Protein AF-A0A943LZB9-F1 (afdb_monomer)

Radius of gyration: 35.23 Å; Cα contacts (8 Å, |Δi|>4): 1270; chains: 1; bounding box: 104×67×88 Å

Secondary structure (DSSP, 8-state):
-----------------------------------------S-PEEEEEEEE--PEETT--------TTS-------------S--STT-----TT-EEEEEEEETTEEEEEEEEEEEEEETTEEEEEEEEE-GGG---B--TT-EEEEEES--SS-TT---TT-B---SSTT-THHHHTHHHHHH----SB--SIIIIIIHH--EEEEEEE---BTTEEEEEEEEEE-SEEEEEE--EEEEEE--TTS--PPEEEEPP--EE-SS-BPEESSSSEEEEEE-TTSS-PPPEEEEETTTEEEEE---SPPTTEEEEEEGGG-EEEEEE---TTPEEETTS-EE-TT--HHHHHHS-EEEEEEE--GGGS-HHHHHHTTS----EEEESS-SEEEEE-S-TT-PPTT-----SHHHHHH---HHHHHHHHHHSHHHHH-GGG-HHHHHHHHHHHHSPPPTTS---BPPPHHHHHHHHHHTS--GGGGGGTT--SS-EEEE-TT--HHHHHHGGGTTSTT--PPPSS-EEEEEEEESSSSEEEEEEE-TTSEEEEEEEETTSEEEE--EEE-

Mean predicted aligned error: 10.77 Å

pLDDT: mean 85.84, std 20.84, range [25.03, 98.94]

Sequence (569 aa):
MKRSTHSIAALAARTAVMALTAFGALSLAGCSQEEQAVPVGQGQRLSISICDDGYAPADDVRPALSGGCGSLAADPAGSLATRATENGYATGFTPGDACGLSIVRDGEVVAANVRLTASAGAGGTNELVWTPDPAAGELWYASGDCYFLYYPWQAAPQGAPTVGDSFAPSVPGDAGAEFFAALIAAWTPAANQSDYPAGYTASDLMTAEASVGSASGGVVPLTFSMTHRMALAVVEFPRTVYKFDNGDTMIPDYAVAASGIAFSGAAQPLATDGSTYRYLVNPALAAAPILAGGYGGNREFTIAPTGLEAGSYKVYKVDGGRVEKNHTLQVGDYFLADGNLLSKDAAAEMVAQAEVAGIVFQTAPSRIGEGEKNALGGEAHGLVLAAKNAATNVQWGPYGTDIPDLPNITTVAACYGDIDGYSNTHTVWAFDGYTANPADYPAFRAVADFNTTHAAPGNTTGWFMPSAGQLWDVLEHLGGVKALADQRTNGDQEWYGTDPGNDICASLNRWLAHVTDAAKFGDSYNWFWSSSEYSGGDARGWVVGSDGSVHCYWNGKDVNGDVRPVLAF

Nearest PDB structures (foldseek):
  4eps-assembly1_A-2  TM=6.065E-01  e=1.554E-34  Bacteroides ovatus ATCC 8483
  4gpv-assembly2_B  TM=3.423E-01  e=1.740E-04  Bacteroides eggerthii DSM 20697
  4gpv-assembly1_A  TM=3.310E-01  e=1.553E-04  Bacteroides eggerthii DSM 20697

Structure (mmCIF, N/CA/C/O backbone):
data_AF-A0A943LZB9-F1
#
_entry.id   AF-A0A943LZB9-F1
#
loop_
_atom_site.group_PDB
_atom_site.id
_atom_site.type_symbol
_atom_site.label_atom_id
_atom_site.label_alt_id
_atom_site.label_comp_id
_atom_site.label_asym_id
_atom_site.label_entity_id
_atom_site.label_seq_id
_atom_site.pdbx_PDB_ins_code
_atom_site.Cartn_x
_atom_site.Cartn_y
_atom_site.Cartn_z
_atom_site.occupancy
_atom_site.B_iso_or_equiv
_atom_site.auth_seq_id
_atom_site.auth_comp_id
_atom_site.auth_asym_id
_atom_site.auth_atom_id
_atom_site.pdbx_PDB_model_num
ATOM 1 N N . MET A 1 1 ? -68.756 7.246 -30.001 1.00 32.09 1 MET A N 1
ATOM 2 C CA . MET A 1 1 ? -68.846 5.865 -29.460 1.00 32.09 1 MET A CA 1
ATOM 3 C C . MET A 1 1 ? -67.440 5.283 -29.509 1.00 32.09 1 MET A C 1
ATOM 5 O O . MET A 1 1 ? -66.863 5.395 -30.573 1.00 32.09 1 MET A O 1
ATOM 9 N N . LYS A 1 2 ? -66.766 4.733 -28.496 1.00 33.19 2 LYS A N 1
ATOM 10 C CA . LYS A 1 2 ? -66.919 4.500 -27.043 1.00 33.19 2 LYS A CA 1
ATOM 11 C C . LYS A 1 2 ? -65.521 4.842 -26.456 1.00 33.19 2 LYS A C 1
ATOM 13 O O . LYS A 1 2 ? -64.536 4.407 -27.030 1.00 33.19 2 LYS A O 1
ATOM 18 N N . ARG A 1 3 ? -65.376 5.860 -25.596 1.00 30.20 3 ARG A N 1
ATOM 19 C CA . ARG A 1 3 ? -65.131 5.802 -24.129 1.00 30.20 3 ARG A CA 1
ATOM 20 C C . ARG A 1 3 ? -64.122 4.751 -23.628 1.00 30.20 3 ARG A C 1
ATOM 22 O O . ARG A 1 3 ? -64.489 3.586 -23.585 1.00 30.20 3 ARG A O 1
ATOM 29 N N . SER A 1 4 ? -62.977 5.231 -23.116 1.00 30.84 4 SER A N 1
ATOM 30 C CA . SER A 1 4 ? -62.501 5.094 -21.712 1.00 30.84 4 SER A CA 1
ATOM 31 C C . SER A 1 4 ? -61.060 5.668 -21.591 1.00 30.84 4 SER A C 1
ATOM 33 O O . SER A 1 4 ? -60.166 5.114 -22.216 1.00 30.84 4 SER A O 1
ATOM 35 N N . THR A 1 5 ? -60.819 6.897 -21.083 1.00 31.67 5 THR A N 1
ATOM 36 C CA . THR A 1 5 ? -60.587 7.325 -19.662 1.00 31.67 5 THR A CA 1
ATOM 37 C C . THR A 1 5 ? -59.230 6.874 -19.082 1.00 31.67 5 THR A C 1
ATOM 39 O O . THR A 1 5 ? -59.001 5.675 -19.099 1.00 31.67 5 THR A O 1
ATOM 42 N N . HIS A 1 6 ? -58.298 7.664 -18.510 1.00 31.98 6 HIS A N 1
ATOM 43 C CA . HIS A 1 6 ? -58.101 9.082 -18.092 1.00 31.98 6 HIS A CA 1
ATOM 44 C C . HIS A 1 6 ? -56.572 9.359 -18.199 1.00 31.98 6 HIS A C 1
ATOM 46 O O . HIS A 1 6 ? -55.801 8.483 -17.831 1.00 31.98 6 HIS A O 1
ATOM 52 N N . SER A 1 7 ? -56.042 10.373 -18.893 1.00 31.20 7 SER A N 1
ATOM 53 C CA . SER A 1 7 ? -55.907 11.833 -18.667 1.00 31.20 7 SER A CA 1
ATOM 54 C C . SER A 1 7 ? -54.971 12.307 -17.542 1.00 31.20 7 SER A C 1
ATOM 56 O O . SER A 1 7 ? -55.187 12.064 -16.361 1.00 31.20 7 SER A O 1
ATOM 58 N N . ILE A 1 8 ? -53.983 13.070 -18.012 1.00 29.28 8 ILE A N 1
ATOM 59 C CA . ILE A 1 8 ? -52.912 13.838 -17.374 1.00 29.28 8 ILE A CA 1
ATOM 60 C C . ILE A 1 8 ? -53.424 15.230 -16.931 1.00 29.28 8 ILE A C 1
ATOM 62 O O . ILE A 1 8 ? -54.315 15.776 -17.577 1.00 29.28 8 ILE A O 1
ATOM 66 N N . ALA A 1 9 ? -52.782 15.777 -15.887 1.00 31.75 9 ALA A N 1
ATOM 67 C CA . ALA A 1 9 ? -52.595 17.187 -15.479 1.00 31.75 9 ALA A CA 1
ATOM 68 C C . ALA A 1 9 ? -53.784 18.124 -15.163 1.00 31.75 9 ALA A C 1
ATOM 70 O O . ALA A 1 9 ? -54.691 18.316 -15.964 1.00 31.75 9 ALA A O 1
ATOM 71 N N . ALA A 1 10 ? -53.648 18.823 -14.025 1.00 29.09 10 ALA A N 1
ATOM 72 C CA . ALA A 1 10 ? -54.086 20.196 -13.693 1.00 29.09 10 ALA A CA 1
ATOM 73 C C . ALA A 1 10 ? -53.872 20.398 -12.172 1.00 29.09 10 ALA A C 1
ATOM 75 O O . ALA A 1 10 ? -53.877 19.418 -11.439 1.00 29.09 10 ALA A O 1
ATOM 76 N N . LEU A 1 11 ? -53.772 21.573 -11.553 1.00 26.34 11 LEU A N 1
ATOM 77 C CA . LEU A 1 11 ? -53.438 22.963 -11.874 1.00 26.34 11 LEU A CA 1
ATOM 78 C C . LEU A 1 11 ? -53.505 23.683 -10.502 1.00 26.34 11 LEU A C 1
ATOM 80 O O . LEU A 1 11 ? -54.217 23.250 -9.598 1.00 26.34 11 LEU A O 1
ATOM 84 N N . ALA A 1 12 ? -52.752 24.764 -10.345 1.00 28.53 12 ALA A N 1
ATOM 85 C CA . ALA A 1 12 ? -52.607 25.573 -9.138 1.00 28.53 12 ALA A CA 1
ATOM 86 C C . ALA A 1 12 ? -53.901 26.194 -8.546 1.00 28.53 12 ALA A C 1
ATOM 88 O O . ALA A 1 12 ? -54.818 26.548 -9.283 1.00 28.53 12 ALA A O 1
ATOM 89 N N . ALA A 1 13 ? -53.852 26.500 -7.235 1.00 28.58 13 ALA A N 1
ATOM 90 C CA . ALA A 1 13 ? -53.882 27.867 -6.664 1.00 28.58 13 ALA A CA 1
ATOM 91 C C . ALA A 1 13 ? -54.863 28.135 -5.484 1.00 28.58 13 ALA A C 1
ATOM 93 O O . ALA A 1 13 ? -56.002 27.684 -5.485 1.00 28.58 13 ALA A O 1
ATOM 94 N N . ARG A 1 14 ? -54.403 29.049 -4.599 1.00 29.77 14 ARG A N 1
ATOM 95 C CA . ARG A 1 14 ? -55.122 30.075 -3.787 1.00 29.77 14 ARG A CA 1
ATOM 96 C C . ARG A 1 14 ? -55.462 29.834 -2.301 1.00 29.77 14 ARG A C 1
ATOM 98 O O . ARG A 1 14 ? -56.457 29.224 -1.943 1.00 29.77 14 ARG A O 1
ATOM 105 N N . THR A 1 15 ? -54.652 30.490 -1.465 1.00 29.30 15 THR A N 1
ATOM 106 C CA . THR A 1 15 ? -54.945 31.580 -0.499 1.00 29.30 15 THR A CA 1
ATOM 107 C C . THR A 1 15 ? -56.406 32.023 -0.247 1.00 29.30 15 THR A C 1
ATOM 109 O O . THR A 1 15 ? -57.078 32.471 -1.174 1.00 29.30 15 THR A O 1
ATOM 112 N N . ALA A 1 16 ? -56.803 32.080 1.038 1.00 28.98 16 ALA A N 1
ATOM 113 C CA . ALA A 1 16 ? -57.785 33.002 1.656 1.00 28.98 16 ALA A CA 1
ATOM 114 C C . ALA A 1 16 ? -57.550 33.003 3.193 1.00 28.98 16 ALA A C 1
ATOM 116 O O . ALA A 1 16 ? -57.542 31.939 3.796 1.00 28.98 16 ALA A O 1
ATOM 117 N N . VAL A 1 17 ? -57.040 34.073 3.822 1.00 28.56 17 VAL A N 1
ATOM 118 C CA . VAL A 1 17 ? -57.736 35.224 4.453 1.00 28.56 17 VAL A CA 1
ATOM 119 C C . VAL A 1 17 ? -58.831 34.839 5.461 1.00 28.56 17 VAL A C 1
ATOM 121 O O . VAL A 1 17 ? -59.928 34.465 5.061 1.00 28.56 17 VAL A O 1
ATOM 124 N N . MET A 1 18 ? -58.587 35.090 6.754 1.00 25.84 18 MET A N 1
ATOM 125 C CA . MET A 1 18 ? -59.641 35.514 7.684 1.00 25.84 18 MET A CA 1
ATOM 126 C C . MET A 1 18 ? -59.085 36.401 8.804 1.00 25.84 18 MET A C 1
ATOM 128 O O . MET A 1 18 ? -57.936 36.270 9.215 1.00 25.84 18 MET A O 1
ATOM 132 N N . ALA A 1 19 ? -59.912 37.364 9.199 1.00 28.34 19 ALA A N 1
ATOM 133 C CA . ALA A 1 19 ? -59.561 38.597 9.876 1.00 28.34 19 ALA A CA 1
ATOM 134 C C . ALA A 1 19 ? -59.707 38.556 11.407 1.00 28.34 19 ALA A C 1
ATOM 136 O O . ALA A 1 19 ? -60.347 37.692 11.997 1.00 28.34 19 ALA A O 1
ATOM 137 N N . LEU A 1 20 ? -59.095 39.587 11.979 1.00 25.97 20 LEU A N 1
ATOM 138 C CA . LEU A 1 20 ? -58.953 40.034 13.357 1.00 25.97 20 LEU A CA 1
ATOM 139 C C . LEU A 1 20 ? -60.282 40.338 14.086 1.00 25.97 20 LEU A C 1
ATOM 141 O O . LEU A 1 20 ? -61.107 41.079 13.557 1.00 25.97 20 LEU A O 1
ATOM 145 N N . THR A 1 21 ? -60.390 39.943 15.360 1.00 27.47 21 THR A N 1
ATOM 146 C CA . THR A 1 21 ? -61.092 40.711 16.412 1.00 27.47 21 THR A CA 1
ATOM 147 C C . THR A 1 21 ? -60.369 40.536 17.747 1.00 27.47 21 THR A C 1
ATOM 149 O O . THR A 1 21 ? -60.047 39.420 18.143 1.00 27.47 21 THR A O 1
ATOM 152 N N . ALA A 1 22 ? -60.093 41.658 18.410 1.00 28.53 22 ALA A N 1
ATOM 153 C CA . ALA A 1 22 ? -59.311 41.779 19.635 1.00 28.53 22 ALA A CA 1
ATOM 154 C C . ALA A 1 22 ? -60.168 41.815 20.918 1.00 28.53 22 ALA A C 1
ATOM 156 O O . ALA A 1 22 ? -61.352 42.138 20.864 1.00 28.53 22 ALA A O 1
ATOM 157 N N . PHE A 1 23 ? -59.454 41.625 22.038 1.00 26.98 23 PHE A N 1
ATOM 158 C CA . PHE A 1 23 ? -59.697 41.992 23.447 1.00 26.98 23 PHE A CA 1
ATOM 159 C C . PHE A 1 23 ? -60.053 40.880 24.444 1.00 26.98 23 PHE A C 1
ATOM 161 O O . PHE A 1 23 ? -61.097 40.244 24.365 1.00 26.98 23 PHE A O 1
ATOM 168 N N . GLY A 1 24 ? -59.193 40.768 25.466 1.00 25.03 24 GLY A N 1
ATOM 169 C CA . GLY A 1 24 ? -59.454 40.070 26.724 1.00 25.03 24 GLY A CA 1
ATOM 170 C C . GLY A 1 24 ? -58.180 39.541 27.381 1.00 25.03 24 GLY A C 1
ATOM 171 O O . GLY A 1 24 ? -57.895 38.355 27.291 1.00 25.03 24 GLY A O 1
ATOM 172 N N . ALA A 1 25 ? -57.406 40.413 28.032 1.00 32.03 25 ALA A N 1
ATOM 173 C CA . ALA A 1 25 ? -56.329 39.994 28.925 1.00 32.03 25 ALA A CA 1
ATOM 174 C C . ALA A 1 25 ? -56.918 39.272 30.148 1.00 32.03 25 ALA A C 1
ATOM 176 O O . ALA A 1 25 ? -57.716 39.866 30.870 1.00 32.03 25 ALA A O 1
ATOM 177 N N . LEU A 1 26 ? -56.489 38.035 30.402 1.00 26.48 26 LEU A N 1
ATOM 178 C CA . LEU A 1 26 ? -56.583 37.393 31.711 1.00 26.48 26 LEU A CA 1
ATOM 179 C C . LEU A 1 26 ? -55.272 36.636 31.960 1.00 26.48 26 LEU A C 1
ATOM 181 O O . LEU A 1 26 ? -54.945 35.675 31.269 1.00 26.48 26 LEU A O 1
ATOM 185 N N . SER A 1 27 ? -54.510 37.119 32.935 1.00 32.53 27 SER A N 1
ATOM 186 C CA . SER A 1 27 ? -53.360 36.439 33.518 1.00 32.53 27 SER A CA 1
ATOM 187 C C . SER A 1 27 ? -53.802 35.126 34.163 1.00 32.53 27 SER A C 1
ATOM 189 O O . SER A 1 27 ? -54.644 35.150 35.064 1.00 32.53 27 SER A O 1
ATOM 191 N N . LEU A 1 28 ? -53.197 34.008 33.769 1.00 28.58 28 LEU A N 1
ATOM 192 C CA . LEU A 1 28 ? -53.228 32.769 34.538 1.00 28.58 28 LEU A CA 1
ATOM 193 C C . LEU A 1 28 ? -51.793 32.313 34.786 1.00 28.58 28 LEU A C 1
ATOM 195 O O . LEU A 1 28 ? -50.962 32.267 33.882 1.00 28.58 28 LEU A O 1
ATOM 199 N N . ALA A 1 29 ? -51.538 32.110 36.072 1.00 27.75 29 ALA A N 1
ATOM 200 C CA . ALA A 1 29 ? -50.265 31.828 36.692 1.00 27.75 29 ALA A CA 1
ATOM 201 C C . ALA A 1 29 ? -49.748 30.428 36.332 1.00 27.75 29 ALA A C 1
ATOM 203 O O . ALA A 1 29 ? -50.484 29.580 35.830 1.00 27.75 29 ALA A O 1
ATOM 204 N N . GLY A 1 30 ? -48.453 30.241 36.573 1.00 26.66 30 GLY A N 1
ATOM 205 C CA . GLY A 1 30 ? -47.655 29.137 36.072 1.00 26.66 30 GLY A CA 1
ATOM 206 C C . GLY A 1 30 ? -47.942 27.766 36.677 1.00 26.66 30 GLY A C 1
ATOM 207 O O . GLY A 1 30 ? -48.402 27.633 37.807 1.00 26.66 30 GLY A O 1
ATOM 208 N N . CYS A 1 31 ? -47.533 26.758 35.913 1.00 26.03 31 CYS A N 1
ATOM 209 C CA . CYS A 1 31 ? -47.012 25.503 36.432 1.00 26.03 31 CYS A CA 1
ATOM 210 C C . CYS A 1 31 ? -45.602 25.356 35.852 1.00 26.03 31 CYS A C 1
ATOM 212 O O . CYS A 1 31 ? -45.415 25.303 34.638 1.00 26.03 31 CYS A O 1
ATOM 214 N N . SER A 1 32 ? -44.625 25.420 36.747 1.00 31.50 32 SER A N 1
ATOM 215 C CA . SER A 1 32 ? -43.193 25.296 36.512 1.00 31.50 32 SER A CA 1
ATOM 216 C C . SER A 1 32 ? -42.832 23.920 35.953 1.00 31.50 32 SER A C 1
ATOM 218 O O . SER A 1 32 ? -43.348 22.908 36.424 1.00 31.50 32 SER A O 1
ATOM 220 N N . GLN A 1 33 ? -41.908 23.896 34.989 1.00 33.12 33 GLN A N 1
ATOM 221 C CA . GLN A 1 33 ? -41.018 22.754 34.790 1.00 33.12 33 GLN A CA 1
ATOM 222 C C . GLN A 1 33 ? -40.283 22.514 36.112 1.00 33.12 33 GLN A C 1
ATOM 224 O O . GLN A 1 33 ? -39.724 23.459 36.671 1.00 33.12 33 GLN A O 1
ATOM 229 N N . GLU A 1 34 ? -40.325 21.291 36.633 1.00 29.88 34 GLU A N 1
ATOM 230 C CA . GLU A 1 34 ? -39.434 20.898 37.720 1.00 29.88 34 GLU A CA 1
ATOM 231 C C . GLU A 1 34 ? -37.998 20.929 37.195 1.00 29.88 34 GLU A C 1
ATOM 233 O O . GLU A 1 34 ? -37.601 20.165 36.316 1.00 29.88 34 GLU A O 1
ATOM 238 N N . GLU A 1 35 ? -37.257 21.903 37.704 1.00 34.62 35 GLU A N 1
ATOM 239 C CA . GLU A 1 35 ? -35.824 22.071 37.551 1.00 34.62 35 GLU A CA 1
ATOM 240 C C . GLU A 1 35 ? -35.130 20.913 38.280 1.00 34.62 35 GLU A C 1
ATOM 242 O O . GLU A 1 35 ? -35.346 20.686 39.472 1.00 34.62 35 GLU A O 1
ATOM 247 N N . GLN A 1 36 ? -34.341 20.140 37.536 1.00 39.44 36 GLN A N 1
ATOM 248 C CA . GLN A 1 36 ? -33.641 18.947 38.002 1.00 39.44 36 GLN A CA 1
ATOM 249 C C . GLN A 1 36 ? -32.464 19.371 38.899 1.00 39.44 36 GLN A C 1
ATOM 251 O O . GLN A 1 36 ? -31.322 19.463 38.461 1.00 39.44 36 GLN A O 1
ATOM 256 N N . ALA A 1 37 ? -32.758 19.717 40.153 1.00 32.97 37 ALA A N 1
ATOM 257 C CA . ALA A 1 37 ? -31.764 20.209 41.098 1.00 32.97 37 ALA A CA 1
ATOM 258 C C . ALA A 1 37 ? -30.995 19.048 41.750 1.00 32.97 37 ALA A C 1
ATOM 260 O O . ALA A 1 37 ? -31.539 18.302 42.567 1.00 32.97 37 ALA A O 1
ATOM 261 N N . VAL A 1 38 ? -29.701 18.933 41.438 1.00 43.00 38 VAL A N 1
ATOM 262 C CA . VAL A 1 38 ? -28.740 18.201 42.277 1.00 43.00 38 VAL A CA 1
ATOM 263 C C . VAL A 1 38 ? -28.732 18.859 43.670 1.00 43.00 38 VAL A C 1
ATOM 265 O O . VAL A 1 38 ? -28.776 20.091 43.752 1.00 43.00 38 VAL A O 1
ATOM 268 N N . PRO A 1 39 ? -28.699 18.103 44.787 1.00 41.56 39 PRO A N 1
ATOM 269 C CA . PRO A 1 39 ? -28.776 18.695 46.119 1.00 41.56 39 PRO A CA 1
ATOM 270 C C . PRO A 1 39 ? -27.638 19.697 46.359 1.00 41.56 39 PRO A C 1
ATOM 272 O O . PRO A 1 39 ? -26.464 19.329 46.383 1.00 41.56 39 PRO A O 1
ATOM 275 N N . VAL A 1 40 ? -27.986 20.968 46.571 1.00 40.56 40 VAL A N 1
ATOM 276 C CA . VAL A 1 40 ? -27.042 22.021 46.965 1.00 40.56 40 VAL A CA 1
ATOM 277 C C . VAL A 1 40 ? -26.810 21.918 48.473 1.00 40.56 40 VAL A C 1
ATOM 279 O O . VAL A 1 40 ? -27.688 22.248 49.270 1.00 40.56 40 VAL A O 1
ATOM 282 N N . GLY A 1 41 ? -25.626 21.460 48.877 1.00 42.62 41 GLY A N 1
ATOM 283 C CA . GLY A 1 41 ? -25.198 21.397 50.276 1.00 42.62 41 GLY A CA 1
ATOM 284 C C . GLY A 1 41 ? -23.774 21.923 50.452 1.00 42.62 41 GLY A C 1
ATOM 285 O O . GLY A 1 41 ? -22.973 21.874 49.525 1.00 42.62 41 GLY A O 1
ATOM 286 N N . GLN A 1 42 ? -23.437 22.419 51.648 1.00 47.22 42 GLN A N 1
ATOM 287 C CA . GLN A 1 42 ? -22.057 22.759 52.027 1.00 47.22 42 GLN A CA 1
ATOM 288 C C . GLN A 1 42 ? -21.218 21.483 52.235 1.00 47.22 42 GLN A C 1
ATOM 290 O O . GLN A 1 42 ? -20.909 21.110 53.366 1.00 47.22 42 GLN A O 1
ATOM 295 N N . GLY A 1 43 ? -20.925 20.777 51.141 1.00 61.44 43 GLY A N 1
ATOM 296 C CA . GLY A 1 43 ? -20.208 19.499 51.114 1.00 61.44 43 GLY A CA 1
ATOM 297 C C . GLY A 1 43 ? -18.803 19.600 50.516 1.00 61.44 43 GLY A C 1
ATOM 298 O O . GLY A 1 43 ? -18.337 20.677 50.151 1.00 61.44 43 GLY A O 1
ATOM 299 N N . GLN A 1 44 ? -18.108 18.466 50.415 1.00 76.62 44 GLN A N 1
ATOM 300 C CA . GLN A 1 44 ? -16.872 18.364 49.630 1.00 76.62 44 GLN A CA 1
ATOM 301 C C . GLN A 1 44 ? -17.232 18.261 48.138 1.00 76.62 44 GLN A C 1
ATOM 303 O O . GLN A 1 44 ? -18.203 17.592 47.784 1.00 76.62 44 GLN A O 1
ATOM 308 N N . ARG A 1 45 ? -16.479 18.933 47.263 1.00 84.12 45 ARG A N 1
ATOM 309 C CA . ARG A 1 45 ? -16.674 18.881 45.800 1.00 84.12 45 ARG A CA 1
ATOM 310 C C . ARG A 1 45 ? -16.196 17.546 45.241 1.00 84.12 45 ARG A C 1
ATOM 312 O O . ARG A 1 45 ? -15.287 16.952 45.810 1.00 84.12 45 ARG A O 1
ATOM 319 N N . LE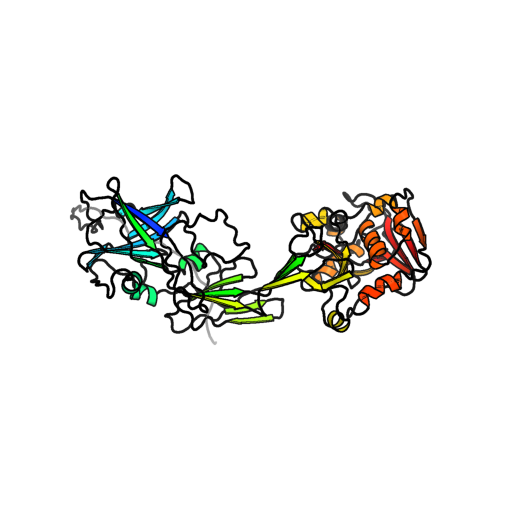U A 1 46 ? -16.748 17.098 44.119 1.00 87.50 46 LEU A N 1
ATOM 320 C CA . LEU A 1 46 ? -16.259 15.906 43.421 1.00 87.50 46 LEU A CA 1
ATOM 321 C C . LEU A 1 46 ? -15.250 16.279 42.326 1.00 87.50 46 LEU A C 1
ATOM 323 O O . LEU A 1 46 ? -15.443 17.262 41.613 1.00 87.50 46 LEU A O 1
ATOM 327 N N . SER A 1 47 ? -14.192 15.482 42.169 1.00 89.00 47 SER A N 1
ATOM 328 C CA . SER A 1 47 ? -13.346 15.481 40.965 1.00 89.00 47 SER A CA 1
ATOM 329 C C . SER A 1 47 ? -13.438 14.126 40.281 1.00 89.00 47 SER A C 1
ATOM 331 O O . SER A 1 47 ? -13.361 13.107 40.960 1.00 89.00 47 SER A O 1
ATOM 333 N N . ILE A 1 48 ? -13.584 14.104 38.959 1.00 91.31 48 ILE A N 1
ATOM 334 C CA . ILE A 1 48 ? -13.879 12.882 38.204 1.00 91.31 48 ILE A CA 1
ATOM 335 C C . ILE A 1 48 ? -12.691 12.509 37.322 1.00 91.31 48 ILE A C 1
ATOM 337 O O . ILE A 1 48 ? -12.254 13.311 36.497 1.00 91.31 48 ILE A O 1
ATOM 341 N N . SER A 1 49 ? -12.232 11.271 37.474 1.00 90.12 49 SER A N 1
ATOM 342 C CA . SER A 1 49 ? -11.239 10.620 36.624 1.00 90.12 49 SER A CA 1
ATOM 343 C C . SER A 1 49 ? -11.868 9.399 35.963 1.00 90.12 49 SER A C 1
ATOM 345 O O . SER A 1 49 ? -12.553 8.618 36.623 1.00 90.12 49 SER A O 1
ATOM 347 N N . ILE A 1 50 ? -11.637 9.228 34.665 1.00 90.25 50 ILE A N 1
ATOM 348 C CA . ILE A 1 50 ? -12.165 8.111 33.875 1.00 90.25 50 ILE A CA 1
ATOM 349 C C . ILE A 1 50 ? -10.990 7.465 33.151 1.00 90.25 50 ILE A C 1
ATOM 351 O O . ILE A 1 50 ? -10.197 8.168 32.524 1.00 90.25 50 ILE A O 1
ATOM 355 N N . CYS A 1 51 ? -10.872 6.145 33.256 1.00 85.94 51 CYS A N 1
ATOM 356 C CA . CYS A 1 51 ? -9.856 5.357 32.570 1.00 85.94 51 CYS A CA 1
ATOM 357 C C . CYS A 1 51 ? -10.469 4.099 31.955 1.00 85.94 51 CYS A C 1
ATOM 359 O O . CYS A 1 51 ? -11.519 3.636 32.397 1.00 85.94 51 CYS A O 1
ATOM 361 N N . ASP A 1 52 ? -9.787 3.547 30.962 1.00 85.19 52 ASP A N 1
ATOM 362 C CA . ASP A 1 52 ? -10.165 2.323 30.267 1.00 85.19 52 ASP A CA 1
ATOM 363 C C . ASP A 1 52 ? -8.932 1.418 30.133 1.00 85.19 52 ASP A C 1
ATOM 365 O O . ASP A 1 52 ? -7.854 1.886 29.759 1.00 85.19 52 ASP A O 1
ATOM 369 N N . ASP A 1 53 ? -9.109 0.141 30.468 1.00 76.94 53 ASP A N 1
ATOM 370 C CA . ASP A 1 53 ? -8.078 -0.901 30.408 1.00 76.94 53 ASP A CA 1
ATOM 371 C C . ASP A 1 53 ? -8.171 -1.730 29.102 1.00 76.94 53 ASP A C 1
ATOM 373 O O . ASP A 1 53 ? -7.309 -2.570 28.830 1.00 76.94 53 ASP A O 1
ATOM 377 N N . GLY A 1 54 ? -9.195 -1.474 28.276 1.00 84.75 54 GLY A N 1
ATOM 378 C CA . GLY A 1 54 ? -9.438 -2.092 26.977 1.00 84.75 54 GLY A CA 1
ATOM 379 C C . GLY A 1 54 ? -10.177 -3.433 27.018 1.00 84.75 54 GLY A C 1
ATOM 380 O O . GLY A 1 54 ? -10.691 -3.897 28.035 1.00 84.75 54 GLY A O 1
ATOM 381 N N . TYR A 1 55 ? -10.238 -4.067 25.853 1.00 85.25 55 TYR A N 1
ATOM 382 C CA . TYR A 1 55 ? -10.742 -5.409 25.602 1.00 85.25 55 TYR A CA 1
ATOM 383 C C . TYR A 1 55 ? -9.727 -6.513 25.956 1.00 85.25 55 TYR A C 1
ATOM 385 O O . TYR A 1 55 ? -8.547 -6.475 25.592 1.00 85.25 55 TYR A O 1
ATOM 393 N N . ALA A 1 56 ? -10.219 -7.593 26.564 1.00 85.31 56 ALA A N 1
ATOM 394 C CA . ALA A 1 56 ? -9.442 -8.807 26.819 1.00 85.31 56 ALA A CA 1
ATOM 395 C C . ALA A 1 56 ? -9.438 -9.759 25.599 1.00 85.31 56 ALA A C 1
ATOM 397 O O . ALA A 1 56 ? -10.433 -9.839 24.878 1.00 85.31 56 ALA A O 1
ATOM 398 N N . PRO A 1 57 ? -8.366 -10.530 25.338 1.00 82.69 57 PRO A N 1
ATOM 399 C CA . PRO A 1 57 ? -8.384 -11.536 24.274 1.00 82.69 57 PRO A CA 1
ATOM 400 C C . PRO A 1 57 ? -9.384 -12.658 24.592 1.00 82.69 57 PRO A C 1
ATOM 402 O O . PRO A 1 57 ? -9.321 -13.245 25.666 1.00 82.69 57 PRO A O 1
ATOM 405 N N . ALA A 1 58 ? -10.254 -13.021 23.647 1.00 79.50 58 ALA A N 1
ATOM 406 C CA . ALA A 1 58 ? -11.239 -14.094 23.838 1.00 79.50 58 ALA A CA 1
ATOM 407 C C . ALA A 1 58 ? -10.608 -15.495 24.004 1.00 79.50 58 ALA A C 1
ATOM 409 O O . ALA A 1 58 ? -11.219 -16.378 24.599 1.00 79.50 58 ALA A O 1
ATOM 410 N N . ASP A 1 59 ? -9.393 -15.703 23.480 1.00 71.50 59 ASP A N 1
ATOM 411 C CA . ASP A 1 59 ? -8.694 -16.998 23.497 1.00 71.50 59 ASP A CA 1
ATOM 412 C 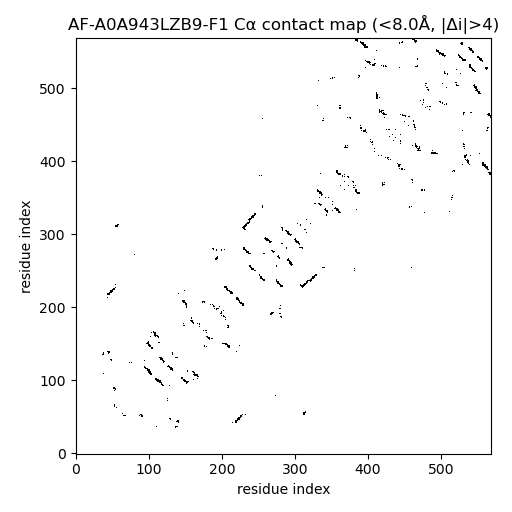C . ASP A 1 59 ? -7.673 -17.134 24.659 1.00 71.50 59 ASP A C 1
ATOM 414 O O . ASP A 1 59 ? -7.043 -18.185 24.790 1.00 71.50 59 ASP A O 1
ATOM 418 N N . ASP A 1 60 ? -7.492 -16.109 25.509 1.00 51.12 60 ASP A N 1
ATOM 419 C CA . ASP A 1 60 ? -6.577 -16.151 26.665 1.00 51.12 60 ASP A CA 1
ATOM 420 C C . ASP A 1 60 ? -7.359 -16.017 27.982 1.00 51.12 60 ASP A C 1
ATOM 422 O O . ASP A 1 60 ? -8.015 -15.012 28.240 1.00 51.12 60 ASP A O 1
ATOM 426 N N . VAL A 1 61 ? -7.265 -17.029 28.853 1.00 37.03 61 VAL A N 1
ATOM 427 C CA . VAL A 1 61 ? -7.861 -17.015 30.202 1.00 37.03 61 VAL A CA 1
ATOM 428 C C . VAL A 1 61 ? -6.938 -16.229 31.135 1.00 37.03 61 VAL A C 1
ATOM 430 O O . VAL A 1 61 ? -6.380 -16.761 32.097 1.00 37.03 61 VAL A O 1
ATOM 433 N N . ARG A 1 62 ? -6.712 -14.952 30.832 1.00 37.12 62 ARG A N 1
ATOM 434 C CA . ARG A 1 62 ? -6.097 -14.024 31.783 1.00 37.12 62 ARG A CA 1
ATOM 435 C C . ARG A 1 62 ? -7.198 -13.154 32.374 1.00 37.12 62 ARG A C 1
ATOM 437 O O . ARG A 1 62 ? -8.005 -12.625 31.614 1.00 37.12 62 ARG A O 1
ATOM 444 N N . PRO A 1 63 ? -7.253 -12.995 33.709 1.00 35.44 63 PRO A N 1
ATOM 445 C CA . PRO A 1 63 ? -8.138 -12.013 34.317 1.00 35.44 63 PRO A CA 1
ATOM 446 C C . PRO A 1 63 ? -7.891 -10.648 33.672 1.00 35.44 63 PRO A C 1
ATOM 448 O O . PRO A 1 63 ? -6.732 -10.308 33.414 1.00 35.44 63 PRO A O 1
ATOM 451 N N . ALA A 1 64 ? -8.961 -9.884 33.440 1.00 39.50 64 ALA A N 1
ATOM 452 C CA . ALA A 1 64 ? -8.865 -8.479 33.068 1.00 39.50 64 ALA A CA 1
ATOM 453 C C . ALA A 1 64 ? -7.815 -7.795 33.957 1.00 39.50 64 ALA A C 1
ATOM 455 O O . ALA A 1 64 ? -7.825 -7.953 35.185 1.00 39.50 64 ALA A O 1
ATOM 456 N N . LEU A 1 65 ? -6.863 -7.097 33.338 1.00 37.78 65 LEU A N 1
ATOM 457 C CA . LEU A 1 65 ? -5.887 -6.297 34.063 1.00 37.78 65 LEU A CA 1
ATOM 458 C C . LEU A 1 65 ? -6.651 -5.140 34.713 1.00 37.78 65 LEU A C 1
ATOM 460 O O . LEU A 1 65 ? -6.826 -4.107 34.093 1.00 37.78 65 LEU A O 1
ATOM 464 N N . SER A 1 66 ? -7.113 -5.313 35.954 1.00 38.91 66 SER A N 1
ATOM 465 C CA . SER A 1 66 ? -7.724 -4.249 36.769 1.00 38.91 66 SER A CA 1
ATOM 466 C C . SER A 1 66 ? -6.654 -3.299 37.320 1.00 38.91 66 SER A C 1
ATOM 468 O O . SER A 1 66 ? -6.521 -3.078 38.526 1.00 38.91 66 SER A O 1
ATOM 470 N N . GLY A 1 67 ? -5.829 -2.760 36.425 1.00 41.03 67 GLY A N 1
ATOM 471 C CA . GLY A 1 67 ? -4.778 -1.799 36.736 1.00 41.03 67 GLY A CA 1
ATOM 472 C C . GLY A 1 67 ? -5.353 -0.397 36.890 1.00 41.03 67 GLY A C 1
ATOM 473 O O . GLY A 1 67 ? -4.943 0.502 36.167 1.00 41.03 67 GLY A O 1
ATOM 474 N N . GLY A 1 68 ? -6.318 -0.219 37.799 1.00 47.56 68 GLY A N 1
ATOM 475 C CA . GLY A 1 68 ? -7.102 1.012 37.913 1.00 47.56 68 GLY A CA 1
ATOM 476 C C . GLY A 1 68 ? -6.252 2.284 37.875 1.00 47.56 68 GLY A C 1
ATOM 477 O O . GLY A 1 68 ? -5.209 2.323 38.513 1.00 47.56 68 GLY A O 1
ATOM 478 N N . CYS A 1 69 ? -6.714 3.298 37.129 1.00 47.12 69 CYS A N 1
ATOM 479 C CA . CYS A 1 69 ? -6.189 4.664 36.945 1.00 47.12 69 CYS A CA 1
ATOM 480 C C . CYS A 1 69 ? -4.778 4.947 37.512 1.00 47.12 69 CYS A C 1
ATOM 482 O O . CYS A 1 69 ? -4.575 5.857 38.320 1.00 47.12 69 CYS A O 1
ATOM 484 N N . GLY A 1 70 ? -3.791 4.153 37.104 1.00 37.53 70 GLY A N 1
ATOM 485 C CA . GLY A 1 70 ? -2.452 4.140 37.675 1.00 37.53 70 GLY A CA 1
ATOM 486 C C . GLY A 1 70 ? -1.426 4.111 36.560 1.00 37.53 70 GLY A C 1
ATOM 487 O O . GLY A 1 70 ? -0.914 3.057 36.205 1.00 37.53 70 GLY A O 1
ATOM 488 N N . SER A 1 71 ? -1.122 5.291 36.017 1.00 35.28 71 SER A N 1
ATOM 489 C CA . SER A 1 71 ? -0.055 5.534 35.038 1.00 35.28 71 SER A CA 1
ATOM 490 C C . SER A 1 71 ? -0.136 4.722 33.736 1.00 35.28 71 SER A C 1
ATOM 492 O O . SER A 1 71 ? 0.728 3.897 33.457 1.00 35.28 71 SER A O 1
ATOM 494 N N . LEU A 1 72 ? -1.102 5.039 32.875 1.00 33.88 72 LEU A N 1
ATOM 495 C CA . LEU A 1 72 ? -0.874 4.909 31.437 1.00 33.88 72 LEU A CA 1
ATOM 496 C C . LEU A 1 72 ? -0.472 6.293 30.936 1.00 33.88 72 LEU A C 1
ATOM 498 O O . LEU A 1 72 ? -1.271 7.227 30.921 1.00 33.88 72 LEU A O 1
ATOM 502 N N . ALA A 1 73 ? 0.818 6.451 30.643 1.00 27.38 73 ALA A N 1
ATOM 503 C CA . ALA A 1 73 ? 1.299 7.613 29.919 1.00 27.38 73 ALA A CA 1
ATOM 504 C C . ALA A 1 73 ? 0.497 7.705 28.616 1.00 27.38 73 ALA A C 1
ATOM 506 O O . ALA A 1 73 ? 0.407 6.717 27.890 1.00 27.38 73 ALA A O 1
ATOM 507 N N . ALA A 1 74 ? -0.107 8.869 28.367 1.00 30.33 74 ALA A N 1
ATOM 508 C CA . ALA A 1 74 ? -0.738 9.183 27.096 1.00 30.33 74 ALA A CA 1
ATOM 509 C C . ALA A 1 74 ? 0.220 8.795 25.966 1.00 30.33 74 ALA A C 1
ATOM 511 O O . ALA A 1 74 ? 1.355 9.277 25.955 1.00 30.33 74 ALA A O 1
ATOM 512 N N . ASP A 1 75 ? -0.223 7.936 25.050 1.00 30.42 75 ASP A N 1
ATOM 513 C CA . ASP A 1 75 ? 0.457 7.780 23.773 1.00 30.42 75 ASP A CA 1
ATOM 514 C C . ASP A 1 75 ? 0.168 9.060 22.974 1.00 30.42 75 ASP A C 1
ATOM 516 O O . ASP A 1 75 ? -0.988 9.318 22.618 1.00 30.42 75 ASP A O 1
ATOM 520 N N . PRO A 1 76 ? 1.148 9.955 22.776 1.00 30.81 76 PRO A N 1
ATOM 521 C CA . PRO A 1 76 ? 0.902 11.237 22.158 1.00 30.81 76 PRO A CA 1
ATOM 522 C C . PRO A 1 76 ? 1.072 11.076 20.649 1.00 30.81 76 PRO A C 1
ATOM 524 O O . PRO A 1 76 ? 2.019 11.603 20.079 1.00 30.81 76 PRO A O 1
ATOM 527 N N . ALA A 1 77 ? 0.181 10.344 19.985 1.00 26.50 77 ALA A N 1
ATOM 528 C CA . ALA A 1 77 ? 0.069 10.391 18.531 1.00 26.50 77 ALA A CA 1
ATOM 529 C C . ALA A 1 77 ? -1.242 9.759 18.059 1.00 26.50 77 ALA A C 1
ATOM 531 O O . ALA A 1 77 ? -1.488 8.578 18.276 1.00 26.50 77 ALA A O 1
ATOM 532 N N . GLY A 1 78 ? -2.038 10.524 17.309 1.00 33.66 78 GLY A N 1
ATOM 533 C CA . GLY A 1 78 ? -3.095 10.007 16.436 1.00 33.66 78 GLY A CA 1
ATOM 534 C C . GLY A 1 78 ? -2.520 9.212 15.259 1.00 33.66 78 GLY A C 1
ATOM 535 O O . GLY A 1 78 ? -2.711 9.577 14.104 1.00 33.66 78 GLY A O 1
ATOM 536 N N . SER A 1 79 ? -1.786 8.145 15.557 1.00 28.42 79 SER A N 1
ATOM 537 C CA . SER A 1 79 ? -1.181 7.231 14.601 1.00 28.42 79 SER A CA 1
ATOM 538 C C . SER A 1 79 ? -1.840 5.869 14.769 1.00 28.42 79 SER A C 1
ATOM 540 O O . SER A 1 79 ? -1.439 5.076 15.614 1.00 28.42 79 SER A O 1
ATOM 542 N N . LEU A 1 80 ? -2.819 5.559 13.916 1.00 34.88 80 LEU A N 1
ATOM 543 C CA . LEU A 1 80 ? -3.341 4.198 13.728 1.00 34.88 80 LEU A CA 1
ATOM 544 C C . LEU A 1 80 ? -2.316 3.259 13.042 1.00 34.88 80 LEU A C 1
ATOM 546 O O . LEU A 1 80 ? -2.686 2.271 12.413 1.00 34.88 80 LEU A O 1
ATOM 550 N N . ALA A 1 81 ? -1.014 3.541 13.142 1.00 28.08 81 ALA A N 1
ATOM 551 C CA . ALA A 1 81 ? 0.040 2.772 12.499 1.00 28.08 81 ALA A CA 1
ATOM 552 C C . ALA A 1 81 ? 1.091 2.275 13.505 1.00 28.08 81 ALA A C 1
ATOM 554 O O . ALA A 1 81 ? 1.946 3.015 13.982 1.00 28.08 81 ALA A O 1
ATOM 555 N N . THR A 1 82 ? 1.067 0.954 13.704 1.00 32.72 82 THR A N 1
ATOM 556 C CA . THR A 1 82 ? 2.210 0.067 13.980 1.00 32.72 82 THR A CA 1
ATOM 557 C C . THR A 1 82 ? 3.039 0.297 15.257 1.00 32.72 82 THR A C 1
ATOM 559 O O . THR A 1 82 ? 3.964 1.102 15.268 1.00 32.72 82 THR A O 1
ATOM 562 N N . ARG A 1 83 ? 2.857 -0.577 16.262 1.00 28.47 83 ARG A N 1
ATOM 563 C CA . ARG A 1 83 ? 3.834 -1.589 16.752 1.00 28.47 83 ARG A CA 1
ATOM 564 C C . ARG A 1 83 ? 3.386 -2.155 18.114 1.00 28.47 83 ARG A C 1
ATOM 566 O O . ARG A 1 83 ? 3.049 -1.404 19.010 1.00 28.47 83 ARG A O 1
ATOM 573 N N . ALA A 1 84 ? 3.458 -3.486 18.237 1.00 26.23 84 ALA A N 1
ATOM 574 C CA . ALA A 1 84 ? 3.400 -4.290 19.467 1.00 26.23 84 ALA A CA 1
ATOM 575 C C . ALA A 1 84 ? 2.212 -4.038 20.415 1.00 26.23 84 ALA A C 1
ATOM 577 O O . ALA A 1 84 ? 2.340 -3.277 21.359 1.00 26.23 84 ALA A O 1
ATOM 578 N N . THR A 1 85 ? 1.129 -4.810 20.245 1.00 33.69 85 THR A N 1
ATOM 579 C CA . THR A 1 85 ? 0.000 -4.892 21.194 1.00 33.69 85 THR A CA 1
ATOM 580 C C . THR A 1 85 ? -0.568 -3.509 21.495 1.00 33.69 85 THR A C 1
ATOM 582 O O . THR A 1 85 ? -0.176 -2.866 22.464 1.00 33.69 85 THR A O 1
ATOM 585 N N . GLU A 1 86 ? -1.516 -3.046 20.677 1.00 38.91 86 GLU A N 1
ATOM 586 C CA . GLU A 1 86 ? -2.426 -1.999 21.150 1.00 38.91 86 GLU A CA 1
ATOM 587 C C . GLU A 1 86 ? -2.875 -2.414 22.544 1.00 38.91 86 GLU A C 1
ATOM 589 O O . GLU A 1 86 ? -3.297 -3.557 22.724 1.00 38.91 86 GLU A O 1
ATOM 594 N N . ASN A 1 87 ? -2.634 -1.548 23.522 1.00 52.84 87 ASN A N 1
ATOM 595 C CA . ASN A 1 87 ? -2.735 -1.832 24.944 1.00 52.84 87 ASN A CA 1
ATOM 596 C C . ASN A 1 87 ? -4.190 -2.221 25.282 1.00 52.84 87 ASN A C 1
ATOM 598 O O . ASN A 1 87 ? -5.002 -1.373 25.625 1.00 52.84 87 ASN A O 1
ATOM 602 N N . GLY A 1 88 ? -4.555 -3.476 25.020 1.00 62.56 88 GLY A N 1
ATOM 603 C CA . GLY A 1 88 ? -5.910 -4.007 25.121 1.00 62.56 88 GLY A CA 1
ATOM 604 C C . GLY A 1 88 ? -6.959 -3.456 24.144 1.00 62.56 88 GLY A C 1
ATOM 605 O O . GLY A 1 88 ? -8.109 -3.781 24.338 1.00 62.56 88 GLY A O 1
ATOM 606 N N . TYR A 1 89 ? -6.669 -2.654 23.111 1.00 81.94 89 TYR A N 1
ATOM 607 C CA . TYR A 1 89 ? -7.714 -1.852 22.417 1.00 81.94 89 TYR A CA 1
ATOM 608 C C . TYR A 1 89 ? -8.429 -0.850 23.348 1.00 81.94 89 TYR A C 1
ATOM 610 O O . TYR A 1 89 ? -9.627 -0.622 23.202 1.00 81.94 89 TYR A O 1
ATOM 618 N N . ALA A 1 90 ? -7.701 -0.264 24.303 1.00 83.88 90 ALA A N 1
ATOM 619 C CA . ALA A 1 90 ? -8.233 0.768 25.187 1.00 83.88 90 ALA A CA 1
ATOM 620 C C . ALA A 1 90 ? -8.642 2.050 24.440 1.00 83.88 90 ALA A C 1
ATOM 622 O O . ALA A 1 90 ? -7.999 2.487 23.479 1.00 83.88 90 ALA A O 1
ATOM 623 N N . THR A 1 91 ? -9.695 2.681 24.940 1.00 83.00 91 THR A N 1
ATOM 624 C CA . THR A 1 91 ? -10.263 3.940 24.472 1.00 83.00 91 THR A CA 1
ATOM 625 C C . THR A 1 91 ? -9.443 5.118 24.980 1.00 83.00 91 THR A C 1
ATOM 627 O O . THR A 1 91 ? -9.389 5.413 26.175 1.00 83.00 91 THR A O 1
ATOM 630 N N . GLY A 1 92 ? -8.844 5.860 24.050 1.00 84.06 92 GLY A N 1
ATOM 631 C CA . GLY A 1 92 ? -8.302 7.185 24.334 1.00 84.06 92 GLY A CA 1
ATOM 632 C C . GLY A 1 92 ? -9.415 8.229 24.315 1.00 84.06 92 GLY A C 1
ATOM 633 O O . GLY A 1 92 ? -9.803 8.677 23.239 1.00 84.06 92 GLY A O 1
ATOM 634 N N . PHE A 1 93 ? -9.924 8.621 25.486 1.00 86.50 93 PHE A N 1
ATOM 635 C CA . PHE A 1 93 ? -10.899 9.711 25.592 1.00 86.50 93 PHE A CA 1
ATOM 636 C C . PHE A 1 93 ? -10.300 11.040 25.110 1.00 86.50 93 PHE A C 1
ATOM 638 O O . PHE A 1 93 ? -9.118 11.326 25.313 1.00 86.50 93 PHE A O 1
ATOM 645 N N . THR A 1 94 ? -11.132 11.886 24.513 1.00 87.75 94 THR A N 1
ATOM 646 C CA . THR A 1 94 ? -10.751 13.174 23.930 1.00 87.75 94 THR A CA 1
ATOM 647 C C . THR A 1 94 ? -11.721 14.288 24.335 1.00 87.75 94 THR A C 1
ATOM 649 O O . THR A 1 94 ? -12.852 14.021 24.749 1.00 87.75 94 THR A O 1
ATOM 652 N N . PRO A 1 95 ? -11.321 15.571 24.241 1.00 88.94 95 PRO A N 1
ATOM 653 C CA . PRO A 1 95 ? -12.240 16.675 24.494 1.00 88.94 95 PRO A CA 1
ATOM 654 C C . PRO A 1 95 ? -13.502 16.585 23.623 1.00 88.94 95 PRO A C 1
ATOM 656 O O . PRO A 1 95 ? -13.415 16.471 22.403 1.00 88.94 95 PRO A O 1
ATOM 659 N N . GLY A 1 96 ? -14.672 16.691 24.252 1.00 90.06 96 GLY A N 1
ATOM 660 C CA . GLY A 1 96 ? -15.980 16.535 23.609 1.00 90.06 96 GLY A CA 1
ATOM 661 C C . GLY A 1 96 ? -16.650 15.182 23.854 1.00 90.06 96 GLY A C 1
ATOM 662 O O . GLY A 1 96 ? -17.873 15.104 23.717 1.00 90.06 96 GLY A O 1
ATOM 663 N N . ASP A 1 97 ? -15.900 14.158 24.279 1.00 93.38 97 ASP A N 1
ATOM 664 C CA . ASP A 1 97 ? -16.484 12.903 24.755 1.00 93.38 97 ASP A CA 1
ATOM 665 C C . ASP A 1 97 ? -17.437 13.153 25.923 1.00 93.38 97 ASP A C 1
ATOM 667 O O . ASP A 1 97 ? -17.216 14.041 26.752 1.00 93.38 97 ASP A O 1
ATOM 671 N N . ALA A 1 98 ? -18.516 12.373 25.987 1.00 96.00 98 ALA A N 1
ATOM 672 C CA . ALA A 1 98 ? -19.534 12.546 27.009 1.00 96.00 98 ALA A CA 1
ATOM 673 C C . ALA A 1 98 ? -19.990 11.223 27.624 1.00 96.00 98 ALA A C 1
ATOM 675 O O . ALA A 1 98 ? -20.170 10.230 26.921 1.00 96.00 98 ALA A O 1
ATOM 676 N N . CYS A 1 99 ? -20.249 11.252 28.930 1.00 96.88 99 CYS A N 1
ATOM 677 C CA . CYS A 1 99 ? -20.714 10.119 29.729 1.00 96.88 99 CYS A CA 1
ATOM 678 C C . CYS A 1 99 ? -22.018 10.462 30.462 1.00 96.88 99 CYS A C 1
ATOM 680 O O . CYS A 1 99 ? -22.291 11.630 30.737 1.00 96.88 99 CYS A O 1
ATOM 682 N N . GLY A 1 100 ? -22.820 9.454 30.803 1.00 97.12 100 GLY A N 1
ATOM 683 C CA . GLY A 1 100 ? -24.008 9.613 31.644 1.00 97.12 100 GLY A CA 1
ATOM 684 C C . GLY A 1 100 ? -23.765 9.141 33.067 1.00 97.12 100 GLY A C 1
ATOM 685 O O . GLY A 1 100 ? -23.609 7.945 33.308 1.00 97.12 100 GLY A O 1
ATOM 686 N N . LEU A 1 101 ? -23.756 10.085 34.006 1.00 96.94 101 LEU A N 1
ATOM 687 C CA . LEU A 1 101 ? -23.610 9.846 35.439 1.00 96.94 101 LEU A CA 1
ATOM 688 C C . LEU A 1 101 ? -24.972 9.590 36.088 1.00 96.94 101 LEU A C 1
ATOM 690 O O . LEU A 1 101 ? -25.936 10.324 35.861 1.00 96.94 101 LEU A O 1
ATOM 694 N N . SER A 1 102 ? -25.030 8.574 36.941 1.00 96.00 102 SER A N 1
ATOM 695 C CA . SER A 1 102 ? -26.159 8.299 37.829 1.00 96.00 102 SER A CA 1
ATOM 696 C C . SER A 1 102 ? -25.674 8.156 39.269 1.00 96.00 102 SER A C 1
ATOM 698 O O . SER A 1 102 ? -24.559 7.693 39.511 1.00 96.00 102 SER A O 1
ATOM 700 N N . ILE A 1 103 ? -26.505 8.571 40.223 1.00 94.62 103 ILE A N 1
ATOM 701 C CA . ILE A 1 103 ? -26.197 8.558 41.655 1.00 94.62 103 ILE A CA 1
ATOM 702 C C . ILE A 1 103 ? -27.296 7.780 42.368 1.00 94.62 103 ILE A C 1
ATOM 704 O O . ILE A 1 103 ? -28.477 8.099 42.217 1.00 94.62 103 ILE A O 1
ATOM 708 N N . VAL A 1 104 ? -26.900 6.782 43.152 1.00 93.69 104 VAL A N 1
ATOM 709 C CA . VAL A 1 104 ? -27.789 5.992 44.006 1.00 93.69 104 VAL A CA 1
ATOM 710 C C . VAL A 1 104 ? -27.526 6.363 45.457 1.00 93.69 104 VAL A C 1
ATOM 712 O O . VAL A 1 104 ? -26.382 6.327 45.908 1.00 93.69 104 VAL A O 1
ATOM 715 N N . ARG A 1 105 ? -28.588 6.689 46.190 1.00 92.56 105 ARG A N 1
ATOM 716 C CA . ARG A 1 105 ? -28.555 7.013 47.617 1.00 92.56 105 ARG A CA 1
ATOM 717 C C . ARG A 1 105 ? -29.589 6.173 48.338 1.00 92.56 105 ARG A C 1
ATOM 719 O O . ARG A 1 105 ? -30.736 6.120 47.913 1.00 92.56 105 ARG A O 1
ATOM 726 N N . ASP A 1 106 ? -29.174 5.508 49.412 1.00 91.06 106 ASP A N 1
ATOM 727 C CA . ASP A 1 106 ? -30.055 4.672 50.240 1.00 91.06 106 ASP A CA 1
ATOM 728 C C . ASP A 1 106 ? -30.876 3.640 49.430 1.00 91.06 106 ASP A C 1
ATOM 730 O O . ASP A 1 106 ? -31.982 3.261 49.808 1.00 91.06 106 ASP A O 1
ATOM 734 N N . GLY A 1 107 ? -30.314 3.165 48.312 1.00 90.56 107 GLY A N 1
ATOM 735 C CA . GLY A 1 107 ? -30.942 2.192 47.415 1.00 90.56 107 GLY A CA 1
ATOM 736 C C . GLY A 1 107 ? -31.918 2.773 46.384 1.00 90.56 107 GLY A C 1
ATOM 737 O O . GLY A 1 107 ? -32.617 2.007 45.726 1.00 90.56 107 GLY A O 1
ATOM 738 N N . GLU A 1 108 ? -31.975 4.094 46.217 1.00 95.12 108 GLU A N 1
ATOM 739 C CA . GLU A 1 108 ? -32.814 4.780 45.228 1.00 95.12 108 GLU A CA 1
ATOM 740 C C . GLU A 1 108 ? -31.963 5.664 44.306 1.00 95.12 108 GLU A C 1
ATOM 742 O O . GLU A 1 108 ? -31.020 6.329 44.743 1.00 95.12 108 GLU A O 1
ATOM 747 N N . VAL A 1 109 ? -32.276 5.682 43.010 1.00 95.69 109 VAL A N 1
ATOM 748 C CA . VAL A 1 109 ? -31.626 6.564 42.035 1.00 95.69 109 VAL A CA 1
ATOM 749 C C . VAL A 1 109 ? -32.092 8.003 42.263 1.00 95.69 109 VAL A C 1
ATOM 751 O O . VAL A 1 109 ? -33.237 8.347 41.979 1.00 95.69 109 VAL A O 1
ATOM 754 N N . VAL A 1 110 ? -31.194 8.871 42.731 1.00 94.44 110 VAL A N 1
ATOM 755 C CA . VAL A 1 110 ? -31.487 10.289 43.022 1.00 94.44 110 VAL A CA 1
ATOM 756 C C . VAL A 1 110 ? -31.071 11.237 41.899 1.00 94.44 110 VAL A C 1
ATOM 758 O O . VAL A 1 110 ? -31.570 12.356 41.810 1.00 94.44 110 VAL A O 1
ATOM 761 N N . ALA A 1 111 ? -30.172 10.793 41.024 1.00 93.12 111 ALA A N 1
ATOM 762 C CA . ALA A 1 111 ? -29.821 11.472 39.784 1.00 93.12 111 ALA A CA 1
ATOM 763 C C . ALA A 1 111 ? -29.568 10.419 38.706 1.00 93.12 111 ALA A C 1
ATOM 765 O O . ALA A 1 111 ? -28.945 9.394 38.982 1.00 93.12 111 ALA A O 1
ATOM 766 N N . ALA A 1 112 ? -30.032 10.672 37.487 1.00 94.81 112 ALA A N 1
ATOM 767 C CA . ALA A 1 112 ? -29.909 9.736 36.379 1.00 94.81 112 ALA A CA 1
ATOM 768 C C . ALA A 1 112 ? -29.502 10.461 35.096 1.00 94.81 112 ALA A C 1
ATOM 770 O O . ALA A 1 112 ? -30.000 11.550 34.811 1.00 94.81 112 ALA A O 1
ATOM 771 N N . ASN A 1 113 ? -28.623 9.821 34.322 1.00 95.62 113 ASN A N 1
ATOM 772 C CA . ASN A 1 113 ? -28.168 10.270 33.003 1.00 95.62 113 ASN A CA 1
ATOM 773 C C . ASN A 1 113 ? -27.654 11.727 32.943 1.00 95.62 113 ASN A C 1
ATOM 775 O O . ASN A 1 113 ? -27.798 12.406 31.922 1.00 95.62 113 ASN A O 1
ATOM 779 N N . VAL A 1 114 ? -27.040 12.216 34.025 1.00 95.75 114 VAL A N 1
ATOM 780 C CA . VAL A 1 114 ? -26.409 13.540 34.053 1.00 95.75 114 VAL A CA 1
ATOM 781 C C . VAL A 1 114 ? -25.236 13.527 33.084 1.00 95.75 114 VAL A C 1
ATOM 783 O O . VAL A 1 114 ? -24.295 12.752 33.253 1.00 95.75 114 VAL A O 1
ATOM 786 N N . ARG A 1 115 ? -25.287 14.377 32.058 1.00 96.06 115 ARG A N 1
ATOM 787 C CA . ARG A 1 115 ? -24.224 14.447 31.060 1.00 96.06 115 ARG A CA 1
ATOM 788 C C . ARG A 1 115 ? -22.965 15.047 31.674 1.00 96.06 115 ARG A C 1
ATOM 790 O O . ARG A 1 115 ? -22.985 16.186 32.135 1.00 96.06 115 ARG A O 1
ATOM 797 N N . LEU A 1 116 ? -21.877 14.288 31.644 1.00 95.69 116 LEU A N 1
ATOM 798 C CA . LEU A 1 116 ? -20.519 14.765 31.877 1.00 95.69 116 LEU A CA 1
ATOM 799 C C . LEU A 1 116 ? -19.831 14.925 30.529 1.00 95.69 116 LEU A C 1
ATOM 801 O O . LEU A 1 116 ? -19.897 14.003 29.724 1.00 95.69 116 LEU A O 1
ATOM 805 N N . THR A 1 117 ? -19.153 16.044 30.298 1.00 94.75 117 THR A N 1
ATOM 806 C CA . THR A 1 117 ? -18.398 16.286 29.060 1.00 94.75 117 THR A CA 1
ATOM 807 C C . THR A 1 117 ? -16.919 16.478 29.375 1.00 94.75 117 THR A C 1
ATOM 809 O O . THR A 1 117 ? -16.568 17.214 30.301 1.00 94.75 117 THR A O 1
ATOM 812 N N . ALA A 1 118 ? -16.054 15.821 28.604 1.00 92.31 118 ALA A N 1
ATOM 813 C CA . ALA A 1 118 ? -14.612 15.977 28.677 1.00 92.31 118 ALA A CA 1
ATOM 814 C C . ALA A 1 118 ? -14.170 17.303 28.054 1.00 92.31 118 ALA A C 1
ATOM 816 O O . ALA A 1 118 ? -14.567 17.667 26.945 1.00 92.31 118 ALA A O 1
ATOM 817 N N . SER A 1 119 ? -13.270 17.994 28.739 1.00 89.88 119 SER A N 1
ATOM 818 C CA . SER A 1 119 ? -12.564 19.166 28.231 1.00 89.88 119 SER A CA 1
ATOM 819 C C . SER A 1 119 ? -11.066 19.026 28.491 1.00 89.88 119 SER A C 1
ATOM 821 O O . SER A 1 119 ? -10.656 18.291 29.389 1.00 89.88 119 SER A O 1
ATOM 823 N N . ALA A 1 120 ? -10.241 19.710 27.696 1.00 86.56 120 ALA A N 1
ATOM 824 C CA . ALA A 1 120 ? -8.802 19.741 27.934 1.00 86.56 120 ALA A CA 1
ATOM 825 C C . ALA A 1 120 ? -8.492 20.495 29.238 1.00 86.56 120 ALA A C 1
ATOM 827 O O . ALA A 1 120 ? -8.974 21.609 29.455 1.00 86.56 120 ALA A O 1
ATOM 828 N N . GLY A 1 121 ? -7.680 19.880 30.090 1.00 80.31 121 GLY A N 1
ATOM 829 C CA . GLY A 1 121 ? -7.182 20.434 31.339 1.00 80.31 121 GLY A CA 1
ATOM 830 C C . GLY A 1 121 ? -6.003 21.385 31.139 1.00 80.31 121 GLY A C 1
ATOM 831 O O . GLY A 1 121 ? -5.626 21.742 30.019 1.00 80.31 121 GLY A O 1
ATOM 832 N N . ALA A 1 122 ? -5.395 21.804 32.251 1.00 74.12 122 ALA A N 1
ATOM 833 C CA . ALA A 1 122 ? -4.276 22.747 32.237 1.00 74.12 122 ALA A CA 1
ATOM 834 C C . ALA A 1 122 ? -3.020 22.170 31.553 1.00 74.12 122 ALA A C 1
ATOM 836 O O . ALA A 1 122 ? -2.256 22.926 30.951 1.00 74.12 122 ALA A O 1
ATOM 837 N N . GLY A 1 123 ? -2.829 20.848 31.603 1.00 65.38 123 GLY A N 1
ATOM 838 C CA . GLY A 1 123 ? -1.792 20.107 30.883 1.00 65.38 123 GLY A CA 1
ATOM 839 C C . GLY A 1 123 ? -2.084 19.832 29.400 1.00 65.38 123 GLY A C 1
ATOM 840 O O . GLY A 1 123 ? -1.307 19.128 28.757 1.00 65.38 123 GLY A O 1
ATOM 841 N N . GLY A 1 124 ? -3.170 20.372 28.834 1.00 62.03 124 GLY A N 1
ATOM 842 C CA . GLY A 1 124 ? -3.566 20.152 27.440 1.00 62.03 124 GLY A CA 1
ATOM 843 C C . GLY A 1 124 ? -4.436 18.904 27.250 1.00 62.03 124 GLY A C 1
ATOM 844 O O . GLY A 1 124 ? -5.125 18.469 28.165 1.00 62.03 124 GLY A O 1
ATOM 845 N N . THR A 1 125 ? -4.435 18.321 26.048 1.00 59.38 125 THR A N 1
ATOM 846 C CA . THR A 1 125 ? -5.333 17.207 25.668 1.00 59.38 125 THR A CA 1
ATOM 847 C C . THR A 1 125 ? -5.065 15.889 26.397 1.00 59.38 125 THR A C 1
ATOM 849 O O . THR A 1 125 ? -5.896 14.992 26.327 1.00 59.38 125 THR A O 1
ATOM 852 N N . ASN A 1 126 ? -3.933 15.772 27.096 1.00 62.69 126 ASN A N 1
ATOM 853 C CA . ASN A 1 126 ? -3.533 14.565 27.830 1.00 62.69 126 ASN A CA 1
ATOM 854 C C . ASN A 1 126 ? -4.012 14.566 29.291 1.00 62.69 126 ASN A C 1
ATOM 856 O O . ASN A 1 126 ? -3.767 13.613 30.026 1.00 62.69 126 ASN A O 1
ATOM 860 N N . GLU A 1 127 ? -4.667 15.641 29.722 1.00 77.25 127 GLU A N 1
ATOM 861 C CA . GLU A 1 127 ? -5.303 15.763 31.027 1.00 77.25 127 GLU A CA 1
ATOM 862 C C . GLU A 1 127 ? -6.756 16.160 30.777 1.00 77.25 127 GLU A C 1
ATOM 864 O O . GLU A 1 127 ? -7.015 17.257 30.293 1.00 77.25 127 GLU A O 1
ATOM 869 N N . LEU A 1 128 ? -7.713 15.272 31.050 1.00 84.06 128 LEU A N 1
ATOM 870 C CA . LEU A 1 128 ? -9.128 15.577 30.840 1.00 84.06 128 LEU A CA 1
ATOM 871 C C . LEU A 1 128 ? -9.789 16.033 32.133 1.00 84.06 128 LEU A C 1
ATOM 873 O O . LEU A 1 128 ? -9.640 15.412 33.183 1.00 84.06 128 LEU A O 1
ATOM 877 N N . VAL A 1 129 ? -10.578 17.096 32.021 1.00 89.25 129 VAL A N 1
ATOM 878 C CA . VAL A 1 129 ? -11.473 17.560 33.077 1.00 89.25 129 VAL A CA 1
ATOM 879 C C . VAL A 1 129 ? -12.901 17.250 32.654 1.00 89.25 129 VAL A C 1
ATOM 881 O O . VAL A 1 129 ? -13.382 17.757 31.637 1.00 89.25 129 VAL A O 1
ATOM 884 N N . TRP A 1 130 ? -13.573 16.418 33.446 1.00 92.00 130 TRP A N 1
ATOM 885 C CA . TRP A 1 130 ? -14.955 16.008 33.222 1.00 92.00 130 TRP A CA 1
ATOM 886 C C . TRP A 1 130 ? -15.898 16.884 34.035 1.00 92.00 130 TRP A C 1
ATOM 888 O O . TRP A 1 130 ? -15.868 16.859 35.267 1.00 92.00 130 TRP A O 1
ATOM 898 N N . THR A 1 131 ? -16.739 17.659 33.352 1.00 91.62 131 THR A N 1
ATOM 899 C CA . THR A 1 131 ? -17.689 18.565 34.010 1.00 91.62 131 THR A CA 1
ATOM 900 C C . THR A 1 131 ? -19.127 18.223 33.650 1.00 91.62 131 THR A C 1
ATOM 902 O O . THR A 1 131 ? -19.397 17.911 32.487 1.00 91.62 131 THR A O 1
ATOM 905 N N . PRO A 1 132 ? -20.062 18.305 34.612 1.00 93.00 132 PRO A N 1
ATOM 906 C CA . PRO A 1 132 ? -21.478 18.169 34.320 1.00 93.00 132 PRO A CA 1
ATOM 907 C C . PRO A 1 132 ? -21.975 19.321 33.443 1.00 93.00 132 PRO A C 1
ATOM 909 O O . PRO A 1 132 ? -21.429 20.428 33.480 1.00 93.00 132 PRO A O 1
ATOM 912 N N . ASP A 1 133 ? -23.040 19.070 32.684 1.00 87.50 133 ASP A N 1
ATOM 913 C CA . ASP A 1 133 ? -23.749 20.129 31.970 1.00 87.50 133 ASP A CA 1
ATOM 914 C C . ASP A 1 133 ? -24.204 21.233 32.950 1.00 87.50 133 ASP A C 1
ATOM 916 O O . ASP A 1 133 ? -24.653 20.923 34.059 1.00 87.50 133 ASP A O 1
ATOM 920 N N . PRO A 1 134 ? -24.173 22.525 32.558 1.00 83.81 134 PRO A N 1
ATOM 921 C CA . PRO A 1 134 ? -24.475 23.638 33.464 1.00 83.81 134 PRO A CA 1
ATOM 922 C C . PRO A 1 134 ? -25.835 23.546 34.166 1.00 83.81 134 PRO A C 1
ATOM 924 O O . PRO A 1 134 ? -25.983 24.034 35.284 1.00 83.81 134 PRO A O 1
ATOM 927 N N . ALA A 1 135 ? -26.820 22.913 33.521 1.00 80.88 135 ALA A N 1
ATOM 928 C CA . ALA A 1 135 ? -28.162 22.719 34.064 1.00 80.88 135 ALA A CA 1
ATOM 929 C C . ALA A 1 135 ? -28.203 21.771 35.277 1.00 80.88 135 ALA A C 1
ATOM 931 O O . ALA A 1 135 ? -29.110 21.885 36.092 1.00 80.88 135 ALA A O 1
ATOM 932 N N . ALA A 1 136 ? -27.228 20.867 35.418 1.00 77.94 136 ALA A N 1
ATOM 933 C CA . ALA A 1 136 ? -27.133 19.963 36.564 1.00 77.94 136 ALA A CA 1
ATOM 934 C C . ALA A 1 136 ? -26.493 20.629 37.798 1.00 77.94 136 ALA A C 1
ATOM 936 O O . ALA A 1 136 ? -26.592 20.101 38.904 1.00 77.94 136 ALA A O 1
ATOM 937 N N . GLY A 1 137 ? -25.856 21.793 37.637 1.00 79.75 137 GLY A N 1
ATOM 938 C CA . GLY A 1 137 ? -25.159 22.479 38.722 1.00 79.75 137 GLY A CA 1
ATOM 939 C C . GLY A 1 137 ? -23.879 21.768 39.181 1.00 79.75 137 GLY A C 1
ATOM 940 O O . GLY A 1 137 ? -23.304 20.938 38.479 1.00 79.75 137 GLY A O 1
ATOM 941 N N . GLU A 1 138 ? -23.389 22.146 40.365 1.00 80.19 138 GLU A N 1
ATOM 942 C CA . GLU A 1 138 ? -22.172 21.574 40.952 1.00 80.19 138 GLU A CA 1
ATOM 943 C C . GLU A 1 138 ? -22.474 20.227 41.633 1.00 80.19 138 GLU A C 1
ATOM 945 O O . GLU A 1 138 ? -23.433 20.112 42.397 1.00 80.19 138 GLU A O 1
ATOM 950 N N . LEU A 1 139 ? -21.649 19.209 41.360 1.00 84.12 139 LEU A N 1
ATOM 951 C CA . LEU A 1 139 ? -21.770 17.881 41.964 1.00 84.12 139 LEU A CA 1
ATOM 952 C C . LEU A 1 139 ? -21.088 17.854 43.340 1.00 84.12 139 LEU A C 1
ATOM 954 O O . LEU A 1 139 ? -19.893 18.141 43.467 1.00 84.12 139 LEU A O 1
ATOM 958 N N . TRP A 1 140 ? -21.844 17.464 44.365 1.00 84.31 140 TRP A N 1
ATOM 959 C CA . TRP A 1 140 ? -21.383 17.407 45.752 1.00 84.31 140 TRP A CA 1
ATOM 960 C C . TRP A 1 140 ? -21.285 15.969 46.245 1.00 84.31 140 TRP A C 1
ATOM 962 O O . TRP A 1 140 ? -22.158 15.149 45.971 1.00 84.31 140 TRP A O 1
ATOM 972 N N . TYR A 1 141 ? -20.240 15.684 47.018 1.00 85.69 141 TYR A N 1
ATOM 973 C CA . TYR A 1 141 ? -20.072 14.394 47.669 1.00 85.69 141 TYR A CA 1
ATOM 974 C C . TYR A 1 141 ? -21.051 14.239 48.838 1.00 85.69 141 TYR A C 1
ATOM 976 O O . TYR A 1 141 ? -21.070 15.073 49.750 1.00 85.69 141 TYR A O 1
ATOM 984 N N . ALA A 1 142 ? -21.789 13.128 48.860 1.00 85.94 142 ALA A N 1
ATOM 985 C CA . ALA A 1 142 ? -22.471 12.641 50.052 1.00 85.94 142 ALA A CA 1
ATOM 986 C C . ALA A 1 142 ? -21.958 11.247 50.438 1.00 85.94 142 ALA A C 1
ATOM 988 O O . ALA A 1 142 ? -21.766 10.365 49.600 1.00 85.94 142 ALA A O 1
ATOM 989 N N . SER A 1 143 ? -21.711 11.065 51.737 1.00 83.00 143 SER A N 1
ATOM 990 C CA . SER A 1 143 ? -21.250 9.792 52.287 1.00 83.00 143 SER A CA 1
ATOM 991 C C . SER A 1 143 ? -22.342 8.734 52.144 1.00 83.00 143 SER A C 1
ATOM 993 O O . SER A 1 143 ? -23.435 8.927 52.667 1.00 83.00 143 SER A O 1
ATOM 995 N N . GLY A 1 144 ? -22.011 7.603 51.520 1.00 84.44 144 GLY A N 1
ATOM 996 C CA . GLY A 1 144 ? -22.941 6.493 51.285 1.00 84.44 144 GLY A CA 1
ATOM 997 C C . GLY A 1 144 ? -23.569 6.474 49.890 1.00 84.44 144 GLY A C 1
ATOM 998 O O . GLY A 1 144 ? -24.208 5.482 49.553 1.00 84.44 144 GLY A O 1
ATOM 999 N N . ASP A 1 145 ? -23.357 7.512 49.076 1.00 91.31 145 ASP A N 1
ATOM 1000 C CA . ASP A 1 145 ? -23.781 7.509 47.674 1.00 91.31 145 ASP A CA 1
ATOM 1001 C C . ASP A 1 145 ? -22.901 6.568 46.834 1.00 91.31 145 ASP A C 1
ATOM 1003 O O . ASP A 1 145 ? -21.673 6.558 46.967 1.00 91.31 145 ASP A O 1
ATOM 1007 N N . CYS A 1 146 ? -23.534 5.834 45.920 1.00 91.00 146 CYS A N 1
ATOM 1008 C CA . CYS A 1 146 ? -22.875 5.083 44.853 1.00 91.00 146 CYS A CA 1
ATOM 1009 C C . CYS A 1 146 ? -22.993 5.860 43.537 1.00 91.00 146 CYS A C 1
ATOM 1011 O O . CYS A 1 146 ? -24.059 6.386 43.211 1.00 91.00 146 CYS A O 1
ATOM 1013 N N . TYR A 1 147 ? -21.910 5.905 42.762 1.00 93.62 147 TYR A N 1
ATOM 1014 C CA . TYR A 1 147 ? -21.845 6.654 41.508 1.00 93.62 147 TYR A CA 1
ATOM 1015 C C . TYR A 1 147 ? -21.601 5.684 40.357 1.00 93.62 147 TYR A C 1
ATOM 1017 O O . TYR A 1 147 ? -20.639 4.918 40.379 1.00 93.62 147 TYR A O 1
ATOM 1025 N N . PHE A 1 148 ? -22.455 5.741 39.343 1.00 95.56 148 PHE A N 1
ATOM 1026 C CA . PHE A 1 148 ? -22.411 4.868 38.176 1.00 95.56 148 PHE A CA 1
ATOM 1027 C C . PHE A 1 148 ? -22.281 5.693 36.909 1.00 95.56 148 PHE A C 1
ATOM 1029 O O . PHE A 1 148 ? -22.901 6.749 36.781 1.00 95.56 148 PHE A O 1
ATOM 1036 N N . LEU A 1 149 ? -21.498 5.201 35.959 1.00 95.75 149 LEU A N 1
ATOM 1037 C CA . LEU A 1 149 ? -21.214 5.908 34.722 1.00 95.75 149 LEU A CA 1
ATOM 1038 C C . LEU A 1 149 ? -21.371 4.982 33.523 1.00 95.75 149 LEU A C 1
ATOM 1040 O O . LEU A 1 149 ? -20.947 3.830 33.584 1.00 95.75 149 LEU A O 1
ATOM 1044 N N . TYR A 1 150 ? -21.926 5.494 32.427 1.00 96.88 150 TYR A N 1
ATOM 1045 C CA . TYR A 1 150 ? -21.836 4.842 31.122 1.00 96.88 150 TYR A CA 1
ATOM 1046 C C . TYR A 1 150 ? -21.324 5.804 30.044 1.00 96.88 150 TYR A C 1
ATOM 1048 O O . TYR A 1 150 ? -21.484 7.022 30.151 1.00 96.88 150 TYR A O 1
ATOM 1056 N N . TYR A 1 151 ? -20.723 5.237 29.003 1.00 96.75 151 TYR A N 1
ATOM 1057 C CA . TYR A 1 151 ? -20.229 5.913 27.805 1.00 96.75 151 TYR A CA 1
ATOM 1058 C C . TYR A 1 151 ? -20.627 5.103 26.561 1.00 96.75 151 TYR A C 1
ATOM 1060 O O . TYR A 1 151 ? -20.649 3.880 26.662 1.00 96.75 151 TYR A O 1
ATOM 1068 N N . PRO A 1 152 ? -20.883 5.727 25.398 1.00 96.62 152 PRO A N 1
ATOM 1069 C CA . PRO A 1 152 ? -21.037 7.167 25.190 1.00 96.62 152 PRO A CA 1
ATOM 1070 C C . PRO A 1 152 ? -22.425 7.652 25.623 1.00 96.62 152 PRO A C 1
ATOM 1072 O O . PRO A 1 152 ? -23.415 6.926 25.531 1.00 96.62 152 PRO A O 1
ATOM 1075 N N . TRP A 1 153 ? -22.514 8.900 26.085 1.00 97.12 153 TRP A N 1
ATOM 1076 C CA . TRP A 1 153 ? -23.772 9.501 26.529 1.00 97.12 153 TRP A CA 1
ATOM 1077 C C . TRP A 1 153 ? -24.801 9.604 25.400 1.00 97.12 153 TRP A C 1
ATOM 1079 O O . TRP A 1 153 ? -24.503 10.068 24.297 1.00 97.12 153 TRP A O 1
ATOM 1089 N N . GLN A 1 154 ? -26.049 9.272 25.721 1.00 95.25 154 GLN A N 1
ATOM 1090 C CA . GLN A 1 154 ? -27.216 9.551 24.893 1.00 95.25 154 GLN A CA 1
ATOM 1091 C C . GLN A 1 154 ? -28.237 10.366 25.697 1.00 95.25 154 GLN A C 1
ATOM 1093 O O . GLN A 1 154 ? -28.351 10.233 26.914 1.00 95.25 154 GLN A O 1
ATOM 1098 N N . ALA A 1 155 ? -29.032 11.195 25.018 1.00 93.94 155 ALA A N 1
ATOM 1099 C CA . ALA A 1 155 ? -30.053 12.006 25.687 1.00 93.94 155 ALA A CA 1
ATOM 1100 C C . ALA A 1 155 ? -31.185 11.159 26.293 1.00 93.94 155 ALA A C 1
ATOM 1102 O O . ALA A 1 155 ? -31.688 11.470 27.369 1.00 93.94 155 ALA A O 1
ATOM 1103 N N . ALA A 1 156 ? -31.575 10.088 25.599 1.00 91.94 156 ALA A N 1
ATOM 1104 C CA . ALA A 1 156 ? -32.642 9.179 26.011 1.00 91.94 156 ALA A CA 1
ATOM 1105 C C . ALA A 1 156 ? -32.288 7.722 25.645 1.00 91.94 156 ALA A C 1
ATOM 1107 O O . ALA A 1 156 ? -32.929 7.138 24.768 1.00 91.94 156 ALA A O 1
ATOM 1108 N N . PRO A 1 157 ? -31.238 7.148 26.257 1.00 92.31 157 PRO A N 1
ATOM 1109 C CA . PRO A 1 157 ? -30.841 5.762 26.026 1.00 92.31 157 PRO A CA 1
ATOM 1110 C C . PRO A 1 157 ? -31.952 4.794 26.445 1.00 92.31 157 PRO A C 1
ATOM 1112 O O . PRO A 1 157 ? -32.551 4.916 27.517 1.00 92.31 157 PRO A O 1
ATOM 1115 N N . GLN A 1 158 ? -32.215 3.793 25.609 1.00 93.50 158 GLN A N 1
ATOM 1116 C CA . GLN A 1 158 ? -33.181 2.750 25.935 1.00 93.50 158 GLN A CA 1
ATOM 1117 C C . GLN A 1 158 ? -32.657 1.876 27.082 1.00 93.50 158 GLN A C 1
ATOM 1119 O O . GLN A 1 158 ? -31.542 1.374 27.022 1.00 93.50 158 GLN A O 1
ATOM 1124 N N . GLY A 1 159 ? -33.483 1.657 28.108 1.00 92.75 159 GLY A N 1
ATOM 1125 C CA . GLY A 1 159 ? -33.136 0.782 29.233 1.00 92.75 159 GLY A CA 1
ATOM 1126 C C . GLY A 1 159 ? -32.186 1.402 30.261 1.00 92.75 159 GLY A C 1
ATOM 1127 O O . GLY A 1 159 ? -31.742 0.689 31.158 1.00 92.75 159 GLY A O 1
ATOM 1128 N N . ALA A 1 160 ? -31.871 2.698 30.165 1.00 93.44 160 ALA A N 1
ATOM 1129 C CA . ALA A 1 160 ? -31.117 3.365 31.220 1.00 93.44 160 ALA A CA 1
ATOM 1130 C C . ALA A 1 160 ? -31.970 3.592 32.481 1.00 93.44 160 ALA A C 1
ATOM 1132 O O . ALA A 1 160 ? -33.173 3.843 32.357 1.00 93.44 160 ALA A O 1
ATOM 1133 N N . PRO A 1 161 ? -31.350 3.558 33.673 1.00 95.38 161 PRO A N 1
ATOM 1134 C CA . PRO A 1 161 ? -32.017 3.887 34.928 1.00 95.38 161 PRO A CA 1
ATOM 1135 C C . PRO A 1 161 ? -32.578 5.309 34.947 1.00 95.38 161 PRO A C 1
ATOM 1137 O O . PRO A 1 161 ? -32.040 6.223 34.316 1.00 95.38 161 PRO A O 1
ATOM 1140 N N . THR A 1 162 ? -33.646 5.498 35.711 1.00 95.81 162 THR A N 1
ATOM 1141 C CA . THR A 1 162 ? -34.355 6.764 35.895 1.00 95.81 162 THR A CA 1
ATOM 1142 C C . THR A 1 162 ? -34.431 7.143 37.370 1.00 95.81 162 THR A C 1
ATOM 1144 O O . THR A 1 162 ? -34.263 6.312 38.258 1.00 95.81 162 THR A O 1
ATOM 1147 N N . VAL A 1 163 ? -34.650 8.430 37.647 1.00 95.31 163 VAL A N 1
ATOM 1148 C CA . VAL A 1 163 ? -34.810 8.915 39.025 1.00 95.31 163 VAL A CA 1
ATOM 1149 C C . VAL A 1 163 ? -36.020 8.239 39.675 1.00 95.31 163 VAL A C 1
ATOM 1151 O O . VAL A 1 163 ? -37.095 8.196 39.080 1.00 95.31 163 VAL A O 1
ATOM 1154 N N . GLY A 1 164 ? -35.838 7.743 40.898 1.00 95.44 164 GLY A N 1
ATOM 1155 C CA . GLY A 1 164 ? -36.842 6.993 41.655 1.00 95.44 164 GLY A CA 1
ATOM 1156 C C . GLY A 1 164 ? -36.768 5.473 41.481 1.00 95.44 164 GLY A C 1
ATOM 1157 O O . GLY A 1 164 ? -37.438 4.745 42.216 1.00 95.44 164 GLY A O 1
ATOM 1158 N N . ASP A 1 165 ? -35.946 4.967 40.555 1.00 96.06 165 ASP A N 1
ATOM 1159 C CA . ASP A 1 165 ? -35.721 3.528 40.442 1.00 96.06 165 ASP A CA 1
ATOM 1160 C C . ASP A 1 165 ? -35.009 2.999 41.693 1.00 96.06 165 ASP A C 1
ATOM 1162 O O . ASP A 1 165 ? -34.053 3.592 42.198 1.00 96.06 165 ASP A O 1
ATOM 1166 N N . SER A 1 166 ? -35.471 1.857 42.201 1.00 94.00 166 SER A N 1
ATOM 1167 C CA . SER A 1 166 ? -34.812 1.167 43.310 1.00 94.00 166 SER A CA 1
ATOM 1168 C C . SER A 1 166 ? -33.655 0.313 42.792 1.00 94.00 166 SER A C 1
ATOM 1170 O O . SER A 1 166 ? -33.833 -0.478 41.865 1.00 94.00 166 SER A O 1
ATOM 1172 N N . PHE A 1 167 ? -32.490 0.412 43.425 1.00 92.69 167 PHE A N 1
ATOM 1173 C CA . PHE A 1 167 ? -31.317 -0.395 43.111 1.00 92.69 167 PHE A CA 1
ATOM 1174 C C . PHE A 1 167 ? -30.614 -0.867 44.384 1.00 92.69 167 PHE A C 1
ATOM 1176 O O . PHE A 1 167 ? -30.251 -0.071 45.246 1.00 92.69 167 PHE A O 1
ATOM 1183 N N . ALA A 1 168 ? -30.377 -2.172 44.474 1.00 85.56 168 ALA A N 1
ATOM 1184 C CA . ALA A 1 168 ? -29.555 -2.775 45.512 1.00 85.56 168 ALA A CA 1
ATOM 1185 C C . ALA A 1 168 ? -28.532 -3.696 44.830 1.00 85.56 168 ALA A C 1
ATOM 1187 O O . ALA A 1 168 ? -28.954 -4.648 44.171 1.00 85.56 168 ALA A O 1
ATOM 1188 N N . PRO A 1 169 ? -27.220 -3.428 44.953 1.00 79.62 169 PRO A N 1
ATOM 1189 C CA . PRO A 1 169 ? -26.201 -4.229 44.287 1.00 79.62 169 PRO A CA 1
ATOM 1190 C C . PRO A 1 169 ? -26.150 -5.641 44.876 1.00 79.62 169 PRO A C 1
ATOM 1192 O O . PRO A 1 169 ? -26.181 -5.812 46.098 1.00 79.62 169 PRO A O 1
ATOM 1195 N N . SER A 1 170 ? -26.032 -6.654 44.017 1.00 78.19 170 SER A N 1
ATOM 1196 C CA . SER A 1 170 ? -25.912 -8.049 44.461 1.00 78.19 170 SER A CA 1
ATOM 1197 C C . SER A 1 170 ? -24.531 -8.328 45.062 1.00 78.19 170 SER A C 1
ATOM 1199 O O . SER A 1 170 ? -24.404 -9.142 45.982 1.00 78.19 170 SER A O 1
ATOM 1201 N N . VAL A 1 171 ? -23.500 -7.627 44.572 1.00 69.25 171 VAL A N 1
ATOM 1202 C CA . VAL A 1 171 ? -22.114 -7.673 45.056 1.00 69.25 171 VAL A CA 1
ATOM 1203 C C . VAL A 1 171 ? -21.551 -6.243 45.144 1.00 69.25 171 VAL A C 1
ATOM 1205 O O . VAL A 1 171 ? -21.611 -5.511 44.158 1.00 69.25 171 VAL A O 1
ATOM 1208 N N . PRO A 1 172 ? -20.993 -5.812 46.291 1.00 64.19 172 PRO A N 1
ATOM 1209 C CA . PRO A 1 172 ? -20.347 -4.501 46.402 1.00 64.19 172 PRO A CA 1
ATOM 1210 C C . PRO A 1 172 ? -19.073 -4.396 45.542 1.00 64.19 172 PRO A C 1
ATOM 1212 O O . PRO A 1 172 ? -18.200 -5.256 45.658 1.00 64.19 172 PRO A O 1
ATOM 1215 N N . GLY A 1 173 ? -18.929 -3.320 44.756 1.00 57.66 173 GLY A N 1
ATOM 1216 C CA . GLY A 1 173 ? -17.692 -2.978 44.036 1.00 57.66 173 GLY A CA 1
ATOM 1217 C C . GLY A 1 173 ? -17.556 -3.503 42.598 1.00 57.66 173 GLY A C 1
ATOM 1218 O O . GLY A 1 173 ? -16.483 -3.352 42.021 1.00 57.66 173 GLY A O 1
ATOM 1219 N N . ASP A 1 174 ? -18.606 -4.107 42.032 1.00 62.25 174 ASP A N 1
ATOM 1220 C CA . ASP A 1 174 ? -18.728 -4.443 40.597 1.00 62.25 174 ASP A CA 1
ATOM 1221 C C . ASP A 1 174 ? -20.195 -4.317 40.130 1.00 62.25 174 ASP A C 1
ATOM 1223 O O . ASP A 1 174 ? -20.731 -5.101 39.347 1.00 62.25 174 ASP A O 1
ATOM 1227 N N . ALA A 1 175 ? -20.912 -3.331 40.670 1.00 83.69 175 ALA A N 1
ATOM 1228 C CA . ALA A 1 175 ? -22.349 -3.204 40.459 1.00 83.69 175 ALA A CA 1
ATOM 1229 C C . ALA A 1 175 ? -22.709 -2.474 39.154 1.00 83.69 175 ALA A C 1
ATOM 1231 O O . ALA A 1 175 ? -23.882 -2.412 38.786 1.00 83.69 175 ALA A O 1
ATOM 1232 N N . GLY A 1 176 ? -21.724 -1.937 38.424 1.00 84.75 176 GLY A N 1
ATOM 1233 C CA . GLY A 1 176 ? -21.959 -1.187 37.187 1.00 84.75 176 GLY A CA 1
ATOM 1234 C C . GLY A 1 176 ? -22.661 -2.012 36.103 1.00 84.75 176 GLY A C 1
ATOM 1235 O O . GLY A 1 176 ? -23.555 -1.504 35.429 1.00 84.75 176 GLY A O 1
ATOM 1236 N N . ALA A 1 177 ? -22.311 -3.296 35.959 1.00 87.38 177 ALA A N 1
ATOM 1237 C CA . ALA A 1 177 ? -22.976 -4.191 35.006 1.00 87.38 177 ALA A CA 1
ATOM 1238 C C . ALA A 1 177 ? -24.448 -4.425 35.372 1.00 87.38 177 ALA A C 1
ATOM 1240 O O . ALA A 1 177 ? -25.317 -4.404 34.502 1.00 87.38 177 ALA A O 1
ATOM 1241 N N . GLU A 1 178 ? -24.723 -4.635 36.661 1.00 91.94 178 GLU A N 1
ATOM 1242 C CA . GLU A 1 178 ? -26.070 -4.877 37.180 1.00 91.94 178 GLU A CA 1
ATOM 1243 C C . GLU A 1 178 ? -26.940 -3.624 37.059 1.00 91.94 178 GLU A C 1
ATOM 1245 O O . GLU A 1 178 ? -28.069 -3.697 36.574 1.00 91.94 178 GLU A O 1
ATOM 1250 N N . PHE A 1 179 ? -26.391 -2.465 37.435 1.00 95.38 179 PHE A N 1
ATOM 1251 C CA . PHE A 1 179 ? -27.077 -1.178 37.375 1.00 95.38 179 PHE A CA 1
ATOM 1252 C C . PHE A 1 179 ? -27.520 -0.828 35.949 1.00 95.38 179 PHE A C 1
ATOM 1254 O O . PHE A 1 179 ? -28.643 -0.376 35.733 1.00 95.38 179 PHE A O 1
ATOM 1261 N N . PHE A 1 180 ? -26.667 -1.095 34.956 1.00 95.75 180 PHE A N 1
ATOM 1262 C CA . PHE A 1 180 ? -26.954 -0.838 33.544 1.00 95.75 180 PHE A CA 1
ATOM 1263 C C . PHE A 1 180 ? -27.441 -2.077 32.774 1.00 95.75 180 PHE A C 1
ATOM 1265 O O . PHE A 1 180 ? -27.432 -2.063 31.545 1.00 95.75 180 PHE A O 1
ATOM 1272 N N . ALA A 1 181 ? -27.893 -3.147 33.437 1.00 93.75 181 ALA A N 1
ATOM 1273 C CA . ALA A 1 181 ? -28.214 -4.412 32.765 1.00 93.75 181 ALA A CA 1
ATOM 1274 C C . ALA A 1 181 ? -29.250 -4.261 31.633 1.00 93.75 181 ALA A C 1
ATOM 1276 O O . ALA A 1 181 ? -29.076 -4.815 30.546 1.00 93.75 181 ALA A O 1
ATOM 1277 N N . ALA A 1 182 ? -30.308 -3.473 31.859 1.00 94.31 182 ALA A N 1
ATOM 1278 C CA . ALA A 1 182 ? -31.335 -3.215 30.848 1.00 94.31 182 ALA A CA 1
ATOM 1279 C C . ALA A 1 182 ? -30.805 -2.380 29.667 1.00 94.31 182 ALA A C 1
ATOM 1281 O O . ALA A 1 182 ? -31.155 -2.662 28.520 1.00 94.31 182 ALA A O 1
ATOM 1282 N N . LEU A 1 183 ? -29.926 -1.408 29.932 1.00 95.75 183 LEU A N 1
ATOM 1283 C CA . LEU A 1 183 ? -29.235 -0.622 28.909 1.00 95.75 183 LEU A CA 1
ATOM 1284 C C . LEU A 1 183 ? -28.334 -1.516 28.051 1.00 95.75 183 LEU A C 1
ATOM 1286 O O . LEU A 1 183 ? -28.423 -1.489 26.827 1.00 95.75 183 LEU A O 1
ATOM 1290 N N . ILE A 1 184 ? -27.511 -2.351 28.688 1.00 95.00 184 ILE A N 1
ATOM 1291 C CA . ILE A 1 184 ? -26.582 -3.274 28.020 1.00 95.00 184 ILE A CA 1
ATOM 1292 C C . ILE A 1 184 ? -27.342 -4.259 27.122 1.00 95.00 184 ILE A C 1
ATOM 1294 O O . ILE A 1 184 ? -26.965 -4.470 25.968 1.00 95.00 184 ILE A O 1
ATOM 1298 N N . ALA A 1 185 ? -28.440 -4.832 27.622 1.00 93.56 185 ALA A N 1
ATOM 1299 C CA . ALA A 1 185 ? -29.257 -5.776 26.863 1.00 93.56 185 ALA A CA 1
ATOM 1300 C C . ALA A 1 185 ? -29.957 -5.130 25.652 1.00 93.56 185 ALA A C 1
ATOM 1302 O O . ALA A 1 185 ? -30.149 -5.794 24.634 1.00 93.56 185 ALA A O 1
ATOM 1303 N N . ALA A 1 186 ? -30.340 -3.853 25.752 1.00 93.31 186 ALA A N 1
ATOM 1304 C CA . ALA A 1 186 ? -31.007 -3.118 24.676 1.00 93.31 186 ALA A CA 1
ATOM 1305 C C . ALA A 1 186 ? -30.034 -2.454 23.684 1.00 93.31 186 ALA A C 1
ATOM 1307 O O . ALA A 1 186 ? -30.446 -2.065 22.587 1.00 93.31 186 ALA A O 1
ATOM 1308 N N . TRP A 1 187 ? -28.756 -2.308 24.050 1.00 95.31 187 TRP A N 1
ATOM 1309 C CA . TRP A 1 187 ? -27.787 -1.570 23.248 1.00 95.31 187 TRP A CA 1
ATOM 1310 C C . TRP A 1 187 ? -27.584 -2.215 21.880 1.00 95.31 187 TRP A C 1
ATOM 1312 O O . TRP A 1 187 ? -27.221 -3.383 21.765 1.00 95.31 187 TRP A O 1
ATOM 1322 N N . THR A 1 188 ? -27.810 -1.452 20.819 1.00 92.44 188 THR A N 1
ATOM 1323 C CA . THR A 1 188 ? -27.672 -1.950 19.450 1.00 92.44 188 THR A CA 1
ATOM 1324 C C . THR A 1 188 ? -26.565 -1.165 18.757 1.00 92.44 188 THR A C 1
ATOM 1326 O O . THR A 1 188 ? -26.810 -0.020 18.374 1.00 92.44 188 THR A O 1
ATOM 1329 N N . PRO A 1 189 ? -25.362 -1.753 18.586 1.00 95.31 189 PRO A N 1
ATOM 1330 C CA . PRO A 1 189 ? -24.320 -1.174 17.748 1.00 95.31 189 PRO A CA 1
ATOM 1331 C C . PRO A 1 189 ? -24.860 -0.801 16.370 1.00 95.31 189 PRO A C 1
ATOM 1333 O O . PRO A 1 189 ? -25.684 -1.523 15.795 1.00 95.31 189 PRO A O 1
ATOM 1336 N N . ALA A 1 190 ? -24.378 0.309 15.820 1.00 95.19 190 ALA A N 1
ATOM 1337 C CA . ALA A 1 190 ? -24.697 0.687 14.457 1.00 95.19 190 ALA A CA 1
ATOM 1338 C C . ALA A 1 190 ? -24.268 -0.435 13.498 1.00 95.19 190 ALA A C 1
ATOM 1340 O O . ALA A 1 190 ? -23.217 -1.053 13.671 1.00 95.19 190 ALA A O 1
ATOM 1341 N N . ALA A 1 191 ? -25.076 -0.696 12.467 1.00 95.19 191 ALA A N 1
ATOM 1342 C CA . ALA A 1 191 ? -24.665 -1.607 11.400 1.00 95.19 191 ALA A CA 1
ATOM 1343 C C . ALA A 1 191 ? -23.473 -1.015 10.629 1.00 95.19 191 ALA A C 1
ATOM 1345 O O . ALA A 1 191 ? -22.497 -1.701 10.347 1.00 95.19 191 ALA A O 1
ATOM 1346 N N . ASN A 1 192 ? -23.516 0.286 10.342 1.00 97.44 192 ASN A N 1
ATOM 1347 C CA . ASN A 1 192 ? -22.379 0.982 9.766 1.00 97.44 192 ASN A CA 1
ATOM 1348 C C . ASN A 1 192 ? -21.516 1.609 10.872 1.00 97.44 192 ASN A C 1
ATOM 1350 O O . ASN A 1 192 ? -21.931 2.581 11.500 1.00 97.44 192 ASN A O 1
ATOM 1354 N N . GLN A 1 193 ? -20.326 1.049 11.079 1.00 97.38 193 GLN A N 1
ATOM 1355 C CA . GLN A 1 193 ? -19.307 1.499 12.030 1.00 97.38 193 GLN A CA 1
ATOM 1356 C C . GLN A 1 193 ? -18.058 2.044 11.322 1.00 97.38 193 GLN A C 1
ATOM 1358 O O . GLN A 1 193 ? -17.032 2.234 11.964 1.00 97.38 193 GLN A O 1
ATOM 1363 N N . SER A 1 194 ? -18.110 2.292 10.008 1.00 95.88 194 SER A N 1
ATOM 1364 C CA . SER A 1 194 ? -16.933 2.723 9.245 1.00 95.88 194 SER A CA 1
ATOM 1365 C C . SER A 1 194 ? -16.479 4.141 9.596 1.00 95.88 194 SER A C 1
ATOM 1367 O O . SER A 1 194 ? -15.332 4.499 9.348 1.00 95.88 194 SER A O 1
ATOM 1369 N N . ASP A 1 195 ? -17.390 4.958 10.130 1.00 93.69 195 ASP A N 1
ATOM 1370 C CA . ASP A 1 195 ? -17.092 6.283 10.665 1.00 93.69 195 ASP A CA 1
ATOM 1371 C C . ASP A 1 195 ? -16.711 6.180 12.144 1.00 93.69 195 ASP A C 1
ATOM 1373 O O . ASP A 1 195 ? -17.457 5.595 12.937 1.00 93.69 195 ASP A O 1
ATOM 1377 N N . TYR A 1 196 ? -15.563 6.758 12.512 1.00 89.44 196 TYR A N 1
ATOM 1378 C CA . TYR A 1 196 ? -15.033 6.643 13.869 1.00 89.44 196 TYR A CA 1
ATOM 1379 C C . TYR A 1 196 ? -16.000 7.250 14.906 1.00 89.44 196 TYR A C 1
ATOM 1381 O O . TYR A 1 196 ? -16.448 6.497 15.765 1.00 89.44 196 TYR A O 1
ATOM 1389 N N . PRO A 1 197 ? -16.448 8.521 14.817 1.00 88.00 197 PRO A N 1
ATOM 1390 C CA . PRO A 1 197 ? -17.331 9.084 15.842 1.00 88.00 197 PRO A CA 1
ATOM 1391 C C . PRO A 1 197 ? -18.786 8.582 15.788 1.00 88.00 197 PRO A C 1
ATOM 1393 O O . PRO A 1 197 ? -19.331 8.147 16.802 1.00 88.00 197 PRO A O 1
ATOM 1396 N N . ALA A 1 198 ? -19.449 8.661 14.629 1.00 88.44 198 ALA A N 1
ATOM 1397 C CA . ALA A 1 198 ? -20.894 8.437 14.513 1.00 88.44 198 ALA A CA 1
ATOM 1398 C C . ALA A 1 198 ? -21.278 6.956 14.407 1.00 88.44 198 ALA A C 1
ATOM 1400 O O . ALA A 1 198 ? -22.431 6.605 14.662 1.00 88.44 198 ALA A O 1
ATOM 1401 N N . GLY A 1 199 ? -20.334 6.100 14.013 1.00 93.31 199 GLY A N 1
ATOM 1402 C CA . GLY A 1 199 ? -20.534 4.663 13.877 1.00 93.31 199 GLY A CA 1
ATOM 1403 C C . GLY A 1 199 ? -19.868 3.884 15.005 1.00 93.31 199 GLY A C 1
ATOM 1404 O O . GLY A 1 199 ? -20.554 3.275 15.825 1.00 93.31 199 GLY A O 1
ATOM 1405 N N . TYR A 1 200 ? -18.534 3.895 15.037 1.00 94.19 200 TYR A N 1
ATOM 1406 C CA . TYR A 1 200 ? -17.736 3.057 15.934 1.00 94.19 200 TYR A CA 1
ATOM 1407 C C . TYR A 1 200 ? -17.840 3.500 17.398 1.00 94.19 200 TYR A C 1
ATOM 1409 O O . TYR A 1 200 ? -18.361 2.758 18.226 1.00 94.19 200 TYR A O 1
ATOM 1417 N N . THR A 1 201 ? -17.434 4.732 17.713 1.00 91.50 201 THR A N 1
ATOM 1418 C CA . THR A 1 201 ? -17.463 5.289 19.071 1.00 91.50 201 THR A CA 1
ATOM 1419 C C . THR A 1 201 ? -18.877 5.293 19.646 1.00 91.50 201 THR A C 1
ATOM 1421 O O . THR A 1 201 ? -19.083 4.846 20.769 1.00 91.50 201 THR A O 1
ATOM 1424 N N . ALA A 1 202 ? -19.875 5.707 18.857 1.00 93.06 202 ALA A N 1
ATOM 1425 C CA . ALA A 1 202 ? -21.286 5.665 19.250 1.00 93.06 202 ALA A CA 1
ATOM 1426 C C . ALA A 1 202 ? -21.797 4.249 19.593 1.00 93.06 202 ALA A C 1
ATOM 1428 O O . ALA A 1 202 ? -22.810 4.117 20.280 1.00 93.06 202 ALA A O 1
ATOM 1429 N N . SER A 1 203 ? -21.120 3.202 19.112 1.00 96.12 203 SER A N 1
ATOM 1430 C CA . SER A 1 203 ? -21.464 1.801 19.363 1.00 96.12 203 SER A CA 1
ATOM 1431 C C . SER A 1 203 ? -20.724 1.192 20.557 1.00 96.12 203 SER A C 1
ATOM 1433 O O . SER A 1 203 ? -21.174 0.162 21.064 1.00 96.12 203 SER A O 1
ATOM 1435 N N . ASP A 1 204 ? -19.630 1.801 21.019 1.00 96.44 204 ASP A N 1
ATOM 1436 C CA . ASP A 1 204 ? -18.713 1.234 22.013 1.00 96.44 204 ASP A CA 1
ATOM 1437 C C . ASP A 1 204 ? -19.175 1.482 23.456 1.00 96.44 204 ASP A C 1
ATOM 1439 O O . ASP A 1 204 ? -18.637 2.315 24.187 1.00 96.44 204 ASP A O 1
ATOM 1443 N N . LEU A 1 205 ? -20.238 0.777 23.859 1.00 96.69 205 LEU A N 1
ATOM 1444 C CA . LEU A 1 205 ? -20.796 0.907 25.202 1.00 96.69 205 LEU A CA 1
ATOM 1445 C C . LEU A 1 205 ? -19.787 0.457 26.259 1.00 96.69 205 LEU A C 1
ATOM 1447 O O . LEU A 1 205 ? -19.410 -0.716 26.311 1.00 96.69 205 LEU A O 1
ATOM 1451 N N . MET A 1 206 ? -19.475 1.358 27.181 1.00 95.69 206 MET A N 1
ATOM 1452 C CA . MET A 1 206 ? -18.740 1.076 28.404 1.00 95.69 206 MET A CA 1
ATOM 1453 C C . MET A 1 206 ? -19.546 1.495 29.632 1.00 95.69 206 MET A C 1
ATOM 1455 O O . MET A 1 206 ? -20.322 2.448 29.588 1.00 95.69 206 MET A O 1
ATOM 1459 N N . THR A 1 207 ? -19.332 0.820 30.761 1.00 95.25 207 THR A N 1
ATOM 1460 C CA . THR A 1 207 ? -19.938 1.205 32.048 1.00 95.25 207 THR A CA 1
ATOM 1461 C C . THR A 1 207 ? -18.954 1.040 33.199 1.00 95.25 207 THR A C 1
ATOM 1463 O O . THR A 1 207 ? -18.096 0.164 33.119 1.00 95.25 207 THR A O 1
ATOM 1466 N N . ALA A 1 208 ? -19.147 1.779 34.287 1.00 93.62 208 ALA A N 1
ATOM 1467 C CA . ALA A 1 208 ? -18.356 1.671 35.507 1.00 93.62 208 ALA A CA 1
ATOM 1468 C C . ALA A 1 208 ? -19.176 1.988 36.766 1.00 93.62 208 ALA A C 1
ATOM 1470 O O . ALA A 1 208 ? -20.153 2.740 36.725 1.00 93.62 208 ALA A O 1
ATOM 1471 N N . GLU A 1 209 ? -18.715 1.459 37.895 1.00 92.75 209 GLU A N 1
ATOM 1472 C CA . GLU A 1 209 ? -18.989 1.984 39.235 1.00 92.75 209 GLU A CA 1
ATOM 1473 C C . GLU A 1 209 ? -17.765 2.796 39.692 1.00 92.75 209 GLU A C 1
ATOM 1475 O O . GLU A 1 209 ? -16.625 2.420 39.407 1.00 92.75 209 GLU A O 1
ATOM 1480 N N . ALA A 1 210 ? -17.977 3.928 40.364 1.00 91.94 210 ALA A N 1
ATOM 1481 C CA . ALA A 1 210 ? -16.877 4.737 40.875 1.00 91.94 210 ALA A CA 1
ATOM 1482 C C . ALA A 1 210 ? -16.205 4.089 42.087 1.00 91.94 210 ALA A C 1
ATOM 1484 O O . ALA A 1 210 ? -16.866 3.673 43.038 1.00 91.94 210 ALA A O 1
ATOM 1485 N N . SER A 1 211 ? -14.880 4.178 42.133 1.00 89.75 211 SER A N 1
ATOM 1486 C CA . SER A 1 211 ? -14.129 4.099 43.384 1.00 89.75 211 SER A CA 1
ATOM 1487 C C . SER A 1 211 ? -13.995 5.495 44.003 1.00 89.75 211 SER A C 1
ATOM 1489 O O . SER A 1 211 ? -13.608 6.457 43.335 1.00 89.75 211 SER A O 1
ATOM 1491 N N . VAL A 1 212 ? -14.336 5.614 45.288 1.00 90.06 212 VAL A N 1
ATOM 1492 C CA . VAL A 1 212 ? -14.255 6.873 46.045 1.00 90.06 212 VAL A CA 1
ATOM 1493 C C . VAL A 1 212 ? -12.896 6.953 46.738 1.00 90.06 212 VAL A C 1
ATOM 1495 O O . VAL A 1 212 ? -12.573 6.123 47.589 1.00 90.06 212 VAL A O 1
ATOM 1498 N N . GLY A 1 213 ? -12.088 7.949 46.383 1.00 87.56 213 GLY A N 1
ATOM 1499 C CA . GLY A 1 213 ? -10.786 8.173 47.004 1.00 87.56 213 GLY A CA 1
ATOM 1500 C C . GLY A 1 213 ? -10.836 9.076 48.240 1.00 87.56 213 GLY A C 1
ATOM 1501 O O . GLY A 1 213 ? -11.881 9.555 48.677 1.00 87.56 213 GLY A O 1
ATOM 1502 N N . SER A 1 214 ? -9.664 9.315 48.832 1.00 87.00 214 SER A N 1
ATOM 1503 C CA . SER A 1 214 ? -9.544 10.147 50.035 1.00 87.00 214 SER A CA 1
ATOM 1504 C C . SER A 1 214 ? -9.703 11.633 49.716 1.00 87.00 214 SER A C 1
ATOM 1506 O O . SER A 1 214 ? -9.068 12.147 48.796 1.00 87.00 214 SER A O 1
ATOM 1508 N N . ALA A 1 215 ? -10.502 12.334 50.522 1.00 85.19 215 ALA A N 1
ATOM 1509 C CA . ALA A 1 215 ? -10.698 13.771 50.382 1.00 85.19 215 ALA A CA 1
ATOM 1510 C C . ALA A 1 215 ? -9.394 14.555 50.610 1.00 85.19 215 ALA A C 1
ATOM 1512 O O . ALA A 1 215 ? -8.681 14.325 51.589 1.00 85.19 215 ALA A O 1
ATOM 1513 N N . SER A 1 216 ? -9.123 15.543 49.760 1.00 82.31 216 SER A N 1
ATOM 1514 C CA . SER A 1 216 ? -8.007 16.480 49.903 1.00 82.31 216 SER A CA 1
ATOM 1515 C C . SER A 1 216 ? -8.436 17.873 49.451 1.00 82.31 216 SER A C 1
ATOM 1517 O O . SER A 1 216 ? -9.103 18.023 48.432 1.00 82.31 216 SER A O 1
ATOM 1519 N N . GLY A 1 217 ? -8.112 18.912 50.228 1.00 80.94 217 GLY A N 1
ATOM 1520 C CA . GLY A 1 217 ? -8.431 20.300 49.861 1.00 80.94 217 GLY A CA 1
ATOM 1521 C C . GLY A 1 217 ? -9.928 20.606 49.685 1.00 80.94 217 GLY A C 1
ATOM 1522 O O . GLY A 1 217 ? -10.272 21.542 48.972 1.00 80.94 217 GLY A O 1
ATOM 1523 N N . GLY A 1 218 ? -10.820 19.825 50.307 1.00 82.38 218 GLY A N 1
ATOM 1524 C CA . GLY A 1 218 ? -12.273 19.958 50.129 1.00 82.38 218 GLY A CA 1
ATOM 1525 C C . GLY A 1 218 ? -12.821 19.288 48.864 1.00 82.38 218 GLY A C 1
ATOM 1526 O O . GLY A 1 218 ? -13.987 19.500 48.541 1.00 82.38 218 GLY A O 1
ATOM 1527 N N . VAL A 1 219 ? -12.006 18.482 48.177 1.00 84.94 219 VAL A N 1
ATOM 1528 C CA . VAL A 1 219 ? -12.366 17.724 46.973 1.00 84.94 219 VAL A CA 1
ATOM 1529 C C . VAL A 1 219 ? -12.238 16.222 47.246 1.00 84.94 219 VAL A C 1
ATOM 1531 O O . VAL A 1 219 ? -11.266 15.788 47.862 1.00 84.94 219 VAL A O 1
ATOM 1534 N N . VAL A 1 220 ? -13.211 15.434 46.797 1.00 89.44 220 VAL A N 1
ATOM 1535 C CA . VAL A 1 220 ? -13.232 13.967 46.843 1.00 89.44 220 VAL A CA 1
ATOM 1536 C C . VAL A 1 220 ? -13.079 13.431 45.417 1.00 89.44 220 VAL A C 1
ATOM 1538 O O . VAL A 1 220 ? -13.914 13.747 44.565 1.00 89.44 220 VAL A O 1
ATOM 1541 N N . PRO A 1 221 ? -12.041 12.631 45.129 1.00 90.75 221 PRO A N 1
ATOM 1542 C CA . PRO A 1 221 ? -11.870 12.041 43.811 1.00 90.75 221 PRO A CA 1
ATOM 1543 C C . PRO A 1 221 ? -12.768 10.815 43.615 1.00 90.75 221 PRO A C 1
ATOM 1545 O O . PRO A 1 221 ? -12.808 9.925 44.464 1.00 90.75 221 PRO A O 1
ATOM 1548 N N . LEU A 1 222 ? -13.450 10.771 42.472 1.00 92.00 222 LEU A N 1
ATOM 1549 C CA . LEU A 1 222 ? -14.133 9.603 41.931 1.00 92.00 222 LEU A CA 1
ATOM 1550 C C . LEU A 1 222 ? -13.349 9.093 40.731 1.00 92.00 222 LEU A C 1
ATOM 1552 O O . LEU A 1 222 ? -13.135 9.836 39.772 1.00 92.00 222 LEU A O 1
ATOM 1556 N N . THR A 1 223 ? -12.970 7.823 40.774 1.00 91.56 223 THR A N 1
ATOM 1557 C CA . THR A 1 223 ? -12.290 7.159 39.665 1.00 91.56 223 THR A CA 1
ATOM 1558 C C . THR A 1 223 ? -13.195 6.084 39.086 1.00 91.56 223 THR A C 1
ATOM 1560 O O . THR A 1 223 ? -13.579 5.153 39.796 1.00 91.56 223 THR A O 1
ATOM 1563 N N . PHE A 1 224 ? -13.502 6.200 37.798 1.00 91.75 224 PHE A N 1
ATOM 1564 C CA . PHE A 1 224 ? -14.263 5.221 37.030 1.00 91.75 224 PHE A CA 1
ATOM 1565 C C . PHE A 1 224 ? -13.316 4.402 36.151 1.00 91.75 224 PHE A C 1
ATOM 1567 O O . PHE A 1 224 ? -12.722 4.937 35.214 1.00 91.75 224 PHE A O 1
ATOM 1574 N N . SER A 1 225 ? -13.204 3.108 36.448 1.00 90.44 225 SER A N 1
ATOM 1575 C CA . SER A 1 225 ? -12.562 2.125 35.571 1.00 90.44 225 SER A CA 1
ATOM 1576 C C . SER A 1 225 ? -13.613 1.554 34.625 1.00 90.44 225 SER A C 1
ATOM 1578 O O . SER A 1 225 ? -14.460 0.759 35.032 1.00 90.44 225 SER A O 1
ATOM 1580 N N . MET A 1 226 ? -13.605 2.021 33.381 1.00 89.69 226 MET A N 1
ATOM 1581 C CA . MET A 1 226 ? -14.590 1.663 32.368 1.00 89.69 226 MET A CA 1
ATOM 1582 C C . MET A 1 226 ? -14.424 0.210 31.931 1.00 89.69 226 MET A C 1
ATOM 1584 O O . MET A 1 226 ?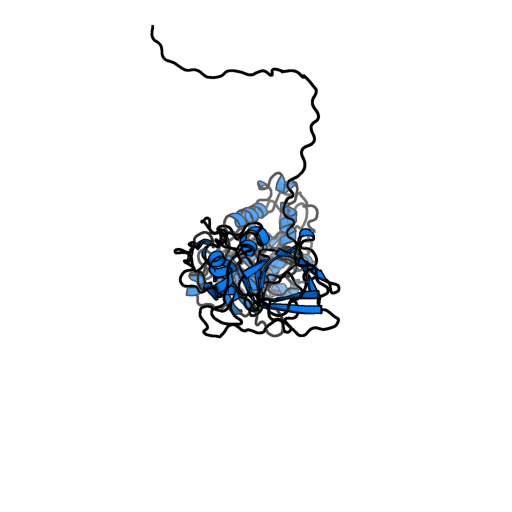 -13.317 -0.289 31.771 1.00 89.69 226 MET A O 1
ATOM 1588 N N . THR A 1 227 ? -15.549 -0.480 31.753 1.00 91.38 227 THR A N 1
ATOM 1589 C CA . THR A 1 227 ? -15.594 -1.841 31.211 1.00 91.38 227 THR A CA 1
ATOM 1590 C C . THR A 1 227 ? -16.437 -1.857 29.947 1.00 91.38 227 THR A C 1
ATOM 1592 O O . THR A 1 227 ? -17.622 -1.508 30.002 1.00 91.38 227 THR A O 1
ATOM 1595 N N . HIS A 1 228 ? -15.855 -2.303 28.833 1.00 93.31 228 HIS A N 1
ATOM 1596 C CA . HIS A 1 228 ? -16.569 -2.526 27.577 1.00 93.31 228 HIS A CA 1
ATOM 1597 C C . HIS A 1 228 ? -17.659 -3.591 27.723 1.00 93.31 228 HIS A C 1
ATOM 1599 O O . HIS A 1 228 ? -17.476 -4.637 28.348 1.00 93.31 228 HIS A O 1
ATOM 1605 N N . ARG A 1 229 ? -18.825 -3.317 27.138 1.00 94.25 229 ARG A N 1
ATOM 1606 C CA . ARG A 1 229 ? -20.010 -4.185 27.200 1.00 94.25 229 ARG A CA 1
ATOM 1607 C C . ARG A 1 229 ? -20.329 -4.858 25.873 1.00 94.25 229 ARG A C 1
ATOM 1609 O O . ARG A 1 229 ? -21.066 -5.840 25.861 1.00 94.25 229 ARG A O 1
ATOM 1616 N N . MET A 1 230 ? -19.759 -4.365 24.778 1.00 94.31 230 MET A N 1
ATOM 1617 C CA . MET A 1 230 ? -19.777 -5.037 23.479 1.00 94.31 230 MET A CA 1
ATOM 1618 C C . MET A 1 230 ? -18.637 -6.057 23.390 1.00 94.31 230 MET A C 1
ATOM 1620 O O . MET A 1 230 ? -17.777 -6.118 24.265 1.00 94.31 230 MET A O 1
ATOM 1624 N N . ALA A 1 231 ? -18.641 -6.874 22.345 1.00 94.56 231 ALA A N 1
ATOM 1625 C CA . ALA A 1 231 ? -17.503 -7.689 21.949 1.00 94.56 231 ALA A CA 1
ATOM 1626 C C . ALA A 1 231 ? -16.908 -7.149 20.645 1.00 94.56 231 ALA A C 1
ATOM 1628 O O . ALA A 1 231 ? -17.635 -6.640 19.790 1.00 94.56 231 ALA A O 1
ATOM 1629 N N . LEU A 1 232 ? -15.597 -7.291 20.475 1.00 95.62 232 LEU A N 1
ATOM 1630 C CA . LEU A 1 232 ? -14.860 -6.728 19.351 1.00 95.62 232 LEU A CA 1
ATOM 1631 C C . LEU A 1 232 ? -14.398 -7.823 18.377 1.00 95.62 232 LEU A C 1
ATOM 1633 O O . LEU A 1 232 ? -13.576 -8.680 18.698 1.00 95.62 232 LEU A O 1
ATOM 1637 N N . ALA A 1 233 ? -14.890 -7.782 17.143 1.00 95.75 233 ALA A N 1
ATOM 1638 C CA . ALA A 1 233 ? -14.329 -8.552 16.041 1.00 95.75 233 ALA A CA 1
ATOM 1639 C C . ALA A 1 233 ? -13.244 -7.727 15.340 1.00 95.75 233 ALA A C 1
ATOM 1641 O O . ALA A 1 233 ? -13.517 -6.641 14.827 1.00 95.75 233 ALA A O 1
ATOM 1642 N N . VAL A 1 234 ? -12.025 -8.259 15.294 1.00 95.56 234 VAL A N 1
ATOM 1643 C CA . VAL A 1 234 ? -10.899 -7.672 14.563 1.00 95.56 234 VAL A CA 1
ATOM 1644 C C . VAL A 1 234 ? -10.651 -8.522 13.328 1.00 95.56 234 VAL A C 1
ATOM 1646 O O . VAL A 1 234 ? -10.302 -9.690 13.447 1.00 95.56 234 VAL A O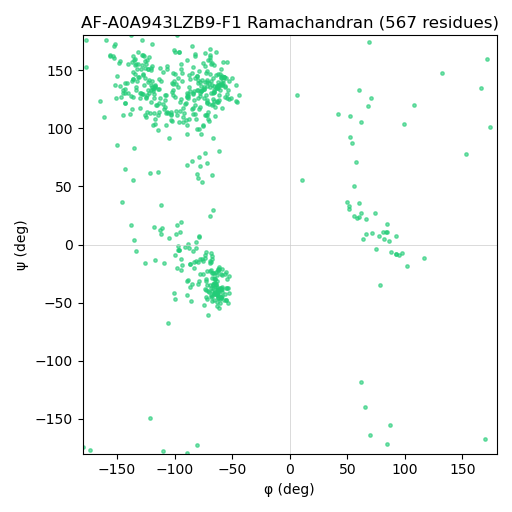 1
ATOM 1649 N N . VAL A 1 235 ? -10.865 -7.978 12.139 1.00 96.19 235 VAL A N 1
ATOM 1650 C CA . VAL A 1 235 ? -10.642 -8.681 10.874 1.00 96.19 235 VAL A CA 1
ATOM 1651 C C . VAL A 1 235 ? -9.286 -8.268 10.322 1.00 96.19 235 VAL A C 1
ATOM 1653 O O . VAL A 1 235 ? -9.095 -7.107 9.975 1.00 96.19 235 VAL A O 1
ATOM 1656 N N . GLU A 1 236 ? -8.355 -9.215 10.245 1.00 95.44 236 GLU A N 1
ATOM 1657 C CA . GLU A 1 236 ? -7.002 -9.010 9.722 1.00 95.44 236 GLU A CA 1
ATOM 1658 C C . GLU A 1 236 ? -6.901 -9.644 8.330 1.00 95.44 236 GLU A C 1
ATOM 1660 O O . GLU A 1 236 ? -6.991 -10.867 8.185 1.00 95.44 236 GLU A O 1
ATOM 1665 N N . PHE A 1 237 ? -6.736 -8.811 7.304 1.00 95.44 237 PHE A N 1
ATOM 1666 C CA . PHE A 1 237 ? -6.514 -9.249 5.927 1.00 95.44 237 PHE A CA 1
ATOM 1667 C C . PHE A 1 237 ? -5.044 -9.598 5.668 1.00 95.44 237 PHE A C 1
ATOM 1669 O O . PHE A 1 237 ? -4.165 -9.179 6.429 1.00 95.44 237 PHE A O 1
ATOM 1676 N N . PRO A 1 238 ? -4.752 -10.351 4.588 1.00 93.94 238 PRO A N 1
ATOM 1677 C CA . PRO A 1 238 ? -3.387 -10.689 4.217 1.00 93.94 238 PRO A CA 1
ATOM 1678 C C . PRO A 1 238 ? -2.494 -9.457 4.119 1.00 93.94 238 PRO A C 1
ATOM 1680 O O . PRO A 1 238 ? -2.782 -8.512 3.378 1.00 93.94 238 PRO A O 1
ATOM 1683 N N . ARG A 1 239 ? -1.389 -9.496 4.861 1.00 92.88 239 ARG A N 1
ATOM 1684 C CA . ARG A 1 239 ? -0.340 -8.480 4.806 1.00 92.88 239 ARG A CA 1
ATOM 1685 C C . ARG A 1 239 ? 1.017 -9.133 4.999 1.00 92.88 239 ARG A C 1
ATOM 1687 O O . ARG A 1 239 ? 1.330 -9.580 6.102 1.00 92.88 239 ARG A O 1
ATOM 1694 N N . THR A 1 240 ? 1.833 -9.161 3.954 1.00 94.38 240 THR A N 1
ATOM 1695 C CA . THR A 1 240 ? 3.221 -9.622 4.057 1.00 94.38 240 THR A CA 1
ATOM 1696 C C . THR A 1 240 ? 4.108 -8.437 4.405 1.00 94.38 240 THR A C 1
ATOM 1698 O O . THR A 1 240 ? 4.074 -7.424 3.717 1.00 94.38 240 THR A O 1
ATOM 1701 N N . VAL A 1 241 ? 4.915 -8.555 5.455 1.00 95.25 241 VAL A N 1
ATOM 1702 C CA . VAL A 1 241 ? 5.945 -7.574 5.811 1.00 95.25 241 VAL A CA 1
ATOM 1703 C C . VAL A 1 241 ? 7.312 -8.221 5.648 1.00 95.25 241 VAL A C 1
ATOM 1705 O O . VAL A 1 241 ? 7.653 -9.157 6.372 1.00 95.25 241 VAL A O 1
ATOM 1708 N N . TYR A 1 242 ? 8.085 -7.719 4.696 1.00 96.31 242 TYR A N 1
ATOM 1709 C CA . TYR A 1 242 ? 9.464 -8.098 4.449 1.00 96.31 242 TYR A CA 1
ATOM 1710 C C . TYR A 1 242 ? 10.384 -7.292 5.365 1.00 96.31 242 TYR A C 1
ATOM 1712 O O . TYR A 1 242 ? 10.444 -6.066 5.296 1.00 96.31 242 TYR A O 1
ATOM 1720 N N . LYS A 1 243 ? 11.080 -8.012 6.240 1.00 95.31 243 LYS A N 1
ATOM 1721 C CA . LYS A 1 243 ? 12.173 -7.530 7.076 1.00 95.31 243 LYS A CA 1
ATOM 1722 C C . LYS A 1 243 ? 13.467 -7.802 6.324 1.00 95.31 243 LYS A C 1
ATOM 1724 O O . LYS A 1 243 ? 13.879 -8.960 6.216 1.00 95.31 243 LYS A O 1
ATOM 1729 N N . PHE A 1 244 ? 14.071 -6.763 5.761 1.00 94.38 244 PHE A N 1
ATOM 1730 C CA . PHE A 1 244 ? 15.271 -6.955 4.959 1.00 94.38 244 PHE A CA 1
ATOM 1731 C C . PHE A 1 244 ? 16.510 -7.181 5.828 1.00 94.38 244 PHE A C 1
ATOM 1733 O O . PHE A 1 244 ? 16.754 -6.442 6.781 1.00 94.38 244 PHE A O 1
ATOM 1740 N N . ASP A 1 245 ? 17.295 -8.210 5.503 1.00 91.19 245 ASP A N 1
ATOM 1741 C CA . ASP A 1 245 ? 18.463 -8.657 6.279 1.00 91.19 245 ASP A CA 1
ATOM 1742 C C . ASP A 1 245 ? 19.801 -8.427 5.552 1.00 91.19 245 ASP A C 1
ATOM 1744 O O . ASP A 1 245 ? 20.770 -9.165 5.733 1.00 91.19 245 ASP A O 1
ATOM 1748 N N . ASN A 1 246 ? 19.879 -7.343 4.773 1.00 91.75 246 ASN A N 1
ATOM 1749 C CA . ASN A 1 246 ? 21.009 -6.927 3.930 1.00 91.75 246 ASN A CA 1
ATOM 1750 C C . ASN A 1 246 ? 22.300 -6.503 4.683 1.00 91.75 246 ASN A C 1
ATOM 1752 O O . ASN A 1 246 ? 23.090 -5.696 4.185 1.00 91.75 246 ASN A O 1
ATOM 1756 N N . GLY A 1 247 ? 22.556 -7.067 5.865 1.00 85.19 247 GLY A N 1
ATOM 1757 C CA . GLY A 1 247 ? 23.765 -6.845 6.656 1.00 85.19 247 GLY A CA 1
ATOM 1758 C C . GLY A 1 247 ? 23.928 -5.386 7.082 1.00 85.19 247 GLY A C 1
ATOM 1759 O O . GLY A 1 247 ? 23.094 -4.849 7.803 1.00 85.19 247 GLY A O 1
ATOM 1760 N N . ASP A 1 248 ? 25.013 -4.749 6.635 1.00 79.19 248 ASP A N 1
ATOM 1761 C CA . ASP A 1 248 ? 25.392 -3.384 7.036 1.00 79.19 248 ASP A CA 1
ATOM 1762 C C . ASP A 1 248 ? 24.507 -2.285 6.418 1.00 79.19 248 ASP A C 1
ATOM 1764 O O . ASP A 1 248 ? 24.617 -1.116 6.790 1.00 79.19 248 ASP A O 1
ATOM 1768 N N . THR A 1 249 ? 23.631 -2.635 5.471 1.00 77.69 249 THR A N 1
ATOM 1769 C CA . THR A 1 249 ? 22.685 -1.687 4.871 1.00 77.69 249 THR A CA 1
ATOM 1770 C C . THR A 1 249 ? 21.330 -1.829 5.550 1.00 77.69 249 THR A C 1
ATOM 1772 O O . THR A 1 249 ? 20.645 -2.834 5.373 1.00 77.69 249 THR A O 1
ATOM 1775 N N . MET A 1 250 ? 20.926 -0.809 6.309 1.00 83.12 250 MET A N 1
ATOM 1776 C CA . MET A 1 250 ? 19.561 -0.726 6.822 1.00 83.12 250 MET A CA 1
ATOM 1777 C C . MET A 1 250 ? 18.626 -0.376 5.663 1.00 83.12 250 MET A C 1
ATOM 1779 O O . MET A 1 250 ? 18.686 0.731 5.133 1.00 83.12 250 MET A O 1
ATOM 1783 N N . ILE A 1 251 ? 17.776 -1.327 5.285 1.00 88.88 251 ILE A N 1
ATOM 1784 C CA . ILE A 1 251 ? 16.691 -1.120 4.326 1.00 88.88 251 ILE A CA 1
ATOM 1785 C C . ILE A 1 251 ? 15.373 -1.124 5.122 1.00 88.88 251 ILE A C 1
ATOM 1787 O O . ILE A 1 251 ? 15.179 -2.040 5.928 1.00 88.88 251 ILE A O 1
ATOM 1791 N N . PRO A 1 252 ? 14.499 -0.111 4.956 1.00 90.19 252 PRO A N 1
ATOM 1792 C CA . PRO A 1 252 ? 13.180 -0.074 5.584 1.00 90.19 252 PRO A CA 1
ATOM 1793 C C . PRO A 1 252 ? 12.338 -1.317 5.283 1.00 90.19 252 PRO A C 1
ATOM 1795 O O . PRO A 1 252 ? 12.549 -2.005 4.287 1.00 90.19 252 PRO A O 1
ATOM 1798 N N . ASP A 1 253 ? 11.367 -1.607 6.149 1.00 93.56 253 ASP A N 1
ATOM 1799 C CA . ASP A 1 253 ? 10.456 -2.728 5.929 1.00 93.56 253 ASP A CA 1
ATOM 1800 C C . ASP A 1 253 ? 9.585 -2.485 4.690 1.00 93.56 253 ASP A C 1
ATOM 1802 O O . ASP A 1 253 ? 8.920 -1.452 4.588 1.00 93.56 253 ASP A O 1
ATOM 1806 N N . TYR A 1 254 ? 9.469 -3.490 3.825 1.00 94.62 254 TYR A N 1
ATOM 1807 C CA . TYR A 1 254 ? 8.538 -3.454 2.700 1.00 94.62 254 TYR A CA 1
ATOM 1808 C C . TYR A 1 254 ? 7.264 -4.232 3.029 1.00 94.62 254 TYR A C 1
ATOM 1810 O O . TYR A 1 254 ? 7.318 -5.396 3.427 1.00 94.62 254 TYR A O 1
ATOM 1818 N N . ALA A 1 255 ? 6.097 -3.605 2.875 1.00 93.38 255 ALA A N 1
ATOM 1819 C CA . ALA A 1 255 ? 4.814 -4.226 3.183 1.00 93.38 255 ALA A CA 1
ATOM 1820 C C . ALA A 1 255 ? 3.912 -4.322 1.950 1.00 93.38 255 ALA A C 1
ATOM 1822 O O . ALA A 1 255 ? 3.676 -3.335 1.257 1.00 93.38 255 ALA A O 1
ATOM 1823 N N . VAL A 1 256 ? 3.345 -5.509 1.751 1.00 93.31 256 VAL A N 1
ATOM 1824 C CA . VAL A 1 256 ? 2.370 -5.812 0.704 1.00 93.31 256 VAL A CA 1
ATOM 1825 C C . VAL A 1 256 ? 1.050 -6.141 1.376 1.00 93.31 256 VAL A C 1
ATOM 1827 O O . VAL A 1 256 ? 0.940 -7.148 2.078 1.00 93.31 256 VAL A O 1
ATOM 1830 N N . ALA A 1 257 ? 0.066 -5.267 1.199 1.00 91.75 257 ALA A N 1
ATOM 1831 C CA . ALA A 1 257 ? -1.276 -5.424 1.741 1.00 91.75 257 ALA A CA 1
ATOM 1832 C C . ALA A 1 257 ? -2.246 -5.910 0.661 1.00 91.75 257 ALA A C 1
ATOM 1834 O O . ALA A 1 257 ? -2.122 -5.544 -0.509 1.00 91.75 257 ALA A O 1
ATOM 1835 N N . ALA A 1 258 ? -3.247 -6.693 1.065 1.00 90.31 258 ALA A N 1
ATOM 1836 C CA . ALA A 1 258 ? -4.370 -7.010 0.196 1.00 90.31 258 ALA A CA 1
ATOM 1837 C C . ALA A 1 258 ? -5.054 -5.725 -0.308 1.00 90.31 258 ALA A C 1
ATOM 1839 O O . ALA A 1 258 ? -5.318 -4.797 0.455 1.00 90.31 258 ALA A O 1
ATOM 1840 N N . SER A 1 259 ? -5.359 -5.687 -1.603 1.00 88.44 259 SER A N 1
ATOM 1841 C CA . SER A 1 259 ? -6.029 -4.560 -2.253 1.00 88.44 259 SER A CA 1
ATOM 1842 C C . SER A 1 259 ? -7.528 -4.817 -2.431 1.00 88.44 259 SER A C 1
ATOM 1844 O O . SER A 1 259 ? -8.005 -5.946 -2.303 1.00 88.44 259 SER A O 1
ATOM 1846 N N . GLY A 1 260 ? -8.291 -3.762 -2.734 1.00 90.06 260 GLY A N 1
ATOM 1847 C CA . GLY A 1 260 ? -9.705 -3.880 -3.113 1.00 90.06 260 GLY A CA 1
ATOM 1848 C C . GLY A 1 260 ? -10.614 -4.471 -2.031 1.00 90.06 260 GLY A C 1
ATOM 1849 O O . GLY A 1 260 ? -11.611 -5.101 -2.371 1.00 90.06 260 GLY A O 1
ATOM 1850 N N . ILE A 1 261 ? -10.260 -4.308 -0.753 1.00 94.31 261 ILE A N 1
ATOM 1851 C CA . ILE A 1 261 ? -11.063 -4.801 0.369 1.00 94.31 261 ILE A CA 1
ATOM 1852 C C . ILE A 1 261 ? -12.374 -4.015 0.423 1.00 94.31 261 ILE A C 1
ATOM 1854 O O . ILE A 1 261 ? -12.375 -2.794 0.590 1.00 94.31 261 ILE A O 1
ATOM 1858 N N . ALA A 1 262 ? -13.493 -4.722 0.297 1.00 95.06 262 ALA A N 1
ATOM 1859 C CA . ALA A 1 262 ? -14.821 -4.129 0.339 1.00 95.06 262 ALA A CA 1
ATOM 1860 C C . ALA A 1 262 ? -15.816 -5.050 1.049 1.00 95.06 262 ALA A C 1
ATOM 1862 O O . ALA A 1 262 ? -15.939 -6.226 0.706 1.00 95.06 262 ALA A O 1
ATOM 1863 N N . PHE A 1 263 ? -16.567 -4.495 2.002 1.00 96.25 263 PHE A N 1
ATOM 1864 C CA . PHE A 1 263 ? -17.657 -5.182 2.696 1.00 96.25 263 PHE A CA 1
ATOM 1865 C C . PHE A 1 263 ? -18.974 -4.982 1.938 1.00 96.25 263 PHE A C 1
ATOM 1867 O O . PHE A 1 263 ? -19.333 -3.858 1.588 1.00 96.25 263 PHE A O 1
ATOM 1874 N N . SER A 1 264 ? -19.705 -6.068 1.682 1.00 94.06 264 SER A N 1
ATOM 1875 C CA . SER A 1 264 ? -20.893 -6.075 0.811 1.00 94.06 264 SER A CA 1
ATOM 1876 C C . SER A 1 264 ? -22.227 -5.897 1.547 1.00 94.06 264 SER A C 1
ATOM 1878 O O . SER A 1 264 ? -23.255 -5.662 0.911 1.00 94.06 264 SER A O 1
ATOM 1880 N N . GLY A 1 265 ? -22.235 -6.012 2.878 1.00 92.00 265 GLY A N 1
ATOM 1881 C CA . GLY A 1 265 ? -23.439 -5.932 3.709 1.00 92.00 265 GLY A CA 1
ATOM 1882 C C . GLY A 1 265 ? -23.677 -4.562 4.349 1.00 92.00 265 GLY A C 1
ATOM 1883 O O . GLY A 1 265 ? -22.889 -3.634 4.211 1.00 92.00 265 GLY A O 1
ATOM 1884 N N . ALA A 1 266 ? -24.766 -4.445 5.116 1.00 93.75 266 ALA A N 1
ATOM 1885 C CA . ALA A 1 266 ? -25.017 -3.263 5.951 1.00 93.75 266 ALA A CA 1
ATOM 1886 C C . ALA A 1 266 ? -24.001 -3.125 7.101 1.00 93.75 266 ALA A C 1
ATOM 1888 O O . ALA A 1 266 ? -23.785 -2.019 7.588 1.00 93.75 266 ALA A O 1
ATOM 1889 N N . ALA A 1 267 ? -23.403 -4.248 7.517 1.00 95.81 267 ALA A N 1
ATOM 1890 C CA . ALA A 1 267 ? -22.300 -4.288 8.461 1.00 95.81 267 ALA A CA 1
ATOM 1891 C C . ALA A 1 267 ? -21.039 -3.722 7.794 1.00 95.81 267 ALA A C 1
ATOM 1893 O O . ALA A 1 267 ? -20.457 -4.374 6.925 1.00 95.81 267 ALA A O 1
ATOM 1894 N N . GLN A 1 268 ? -20.650 -2.507 8.172 1.00 97.12 268 GLN A N 1
ATOM 1895 C CA . GLN A 1 268 ? -19.486 -1.805 7.623 1.00 97.12 268 GLN A CA 1
ATOM 1896 C C . GLN A 1 268 ? -18.488 -1.544 8.759 1.00 97.12 268 GLN A C 1
ATOM 1898 O O . GLN A 1 268 ? -18.738 -0.666 9.583 1.00 97.12 268 GLN A O 1
ATOM 1903 N N . PRO A 1 269 ? -17.403 -2.327 8.858 1.00 97.38 269 PRO A N 1
ATOM 1904 C CA . PRO A 1 269 ? -16.380 -2.156 9.888 1.00 97.38 269 PRO A CA 1
ATOM 1905 C C . PRO A 1 269 ? -15.542 -0.884 9.753 1.00 97.38 269 PRO A C 1
ATOM 1907 O O . PRO A 1 269 ? -15.345 -0.362 8.656 1.00 97.38 269 PRO A O 1
ATOM 1910 N N . LEU A 1 270 ? -14.983 -0.437 10.878 1.00 96.12 270 LEU A N 1
ATOM 1911 C CA . LEU A 1 270 ? -13.993 0.636 10.936 1.00 96.12 270 LEU A CA 1
ATOM 1912 C C . LEU A 1 270 ? -12.657 0.135 10.382 1.00 96.12 270 LEU A C 1
ATOM 1914 O O . LEU A 1 270 ? -12.100 -0.819 10.920 1.00 96.12 270 LEU A O 1
ATOM 1918 N N . ALA A 1 271 ? -12.120 0.787 9.351 1.00 94.31 271 ALA A N 1
ATOM 1919 C CA . ALA A 1 271 ? -10.759 0.532 8.877 1.00 94.31 271 ALA A CA 1
ATOM 1920 C C . ALA A 1 271 ? -9.740 1.220 9.797 1.00 94.31 271 ALA A C 1
ATOM 1922 O O . ALA A 1 271 ? -9.873 2.414 10.058 1.00 94.31 271 ALA A O 1
ATOM 1923 N N . THR A 1 272 ? -8.713 0.501 10.257 1.00 87.88 272 THR A N 1
ATOM 1924 C CA . THR A 1 272 ? -7.667 1.086 11.118 1.00 87.88 272 THR A CA 1
ATOM 1925 C C . THR A 1 272 ? -6.409 1.438 10.333 1.00 87.88 272 THR A C 1
ATOM 1927 O O . THR A 1 272 ? -5.907 2.547 10.452 1.00 87.88 272 THR A O 1
ATOM 1930 N N . ASP A 1 273 ? -5.922 0.529 9.488 1.00 81.56 273 ASP A N 1
ATOM 1931 C CA . ASP A 1 273 ? -4.668 0.699 8.733 1.00 81.56 273 ASP A CA 1
ATOM 1932 C C . ASP A 1 273 ? -4.770 0.229 7.267 1.00 81.56 273 ASP A C 1
ATOM 1934 O O . ASP A 1 273 ? -3.763 -0.034 6.606 1.00 81.56 273 ASP A O 1
ATOM 1938 N N . GLY A 1 274 ? -6.002 0.071 6.770 1.00 84.00 274 GLY A N 1
ATOM 1939 C CA . GLY A 1 274 ? -6.299 -0.442 5.430 1.00 84.00 274 GLY A CA 1
ATOM 1940 C C . GLY A 1 274 ? -6.114 -1.956 5.260 1.00 84.00 274 GLY A C 1
ATOM 1941 O O . GLY A 1 274 ? -6.421 -2.479 4.196 1.00 84.00 274 GLY A O 1
ATOM 1942 N N . SER A 1 275 ? -5.638 -2.682 6.276 1.00 89.75 275 SER A N 1
ATOM 1943 C CA . SER A 1 275 ? -5.549 -4.155 6.284 1.00 89.75 275 SER A CA 1
ATOM 1944 C C . SER A 1 275 ? -6.237 -4.784 7.496 1.00 89.75 275 SER A C 1
ATOM 1946 O O . SER A 1 275 ? -6.530 -5.977 7.492 1.00 89.75 275 SER A O 1
ATOM 1948 N N . THR A 1 276 ? -6.521 -3.985 8.516 1.00 93.56 276 THR A N 1
ATOM 1949 C CA . THR A 1 276 ? -7.187 -4.388 9.745 1.00 93.56 276 THR A CA 1
ATOM 1950 C C . THR A 1 276 ? -8.474 -3.594 9.910 1.00 93.56 276 THR A C 1
ATOM 1952 O O . THR A 1 276 ? -8.524 -2.385 9.662 1.00 93.56 276 THR A O 1
ATOM 1955 N N . TYR A 1 277 ? -9.532 -4.292 10.311 1.00 95.94 277 TYR A N 1
ATOM 1956 C CA . TYR A 1 277 ? -10.857 -3.721 10.497 1.00 95.94 277 TYR A CA 1
ATOM 1957 C C . TYR A 1 277 ? -11.435 -4.113 11.849 1.00 95.94 277 TYR A C 1
ATOM 1959 O O . TYR A 1 277 ? -11.242 -5.237 12.307 1.00 95.94 277 TYR A O 1
ATOM 1967 N N . ARG A 1 278 ? -12.182 -3.205 12.472 1.00 96.31 278 ARG A N 1
ATOM 1968 C CA . ARG A 1 278 ? -12.825 -3.415 13.772 1.00 96.31 278 ARG A CA 1
ATOM 1969 C C . ARG A 1 278 ? -14.337 -3.337 13.653 1.00 96.31 278 ARG A C 1
ATOM 1971 O O . ARG A 1 278 ? -14.867 -2.451 12.983 1.00 96.31 278 ARG A O 1
ATOM 1978 N N . TYR A 1 279 ? -15.028 -4.257 14.316 1.00 97.44 279 TYR A N 1
ATOM 1979 C CA . TYR A 1 279 ? -16.484 -4.287 14.345 1.00 97.44 279 TYR A CA 1
ATOM 1980 C C . TYR A 1 279 ? -17.005 -4.733 15.709 1.00 97.44 279 TYR A C 1
ATOM 1982 O O . TYR A 1 279 ? -16.698 -5.829 16.178 1.00 97.44 279 TYR A O 1
ATOM 1990 N N . LEU A 1 280 ? -17.814 -3.882 16.328 1.00 97.25 280 LEU A N 1
ATOM 1991 C CA . LEU A 1 280 ? -18.438 -4.115 17.621 1.00 97.25 280 LEU A CA 1
ATOM 1992 C C . LEU A 1 280 ? -19.749 -4.876 17.444 1.00 97.25 280 LEU A C 1
ATOM 1994 O O . LEU A 1 280 ? -20.597 -4.510 16.625 1.00 97.25 280 LEU A O 1
ATOM 1998 N N . VAL A 1 281 ? -19.937 -5.921 18.241 1.00 95.38 281 VAL A N 1
ATOM 1999 C CA . VAL A 1 281 ? -21.167 -6.716 18.284 1.00 95.38 281 VAL A CA 1
ATOM 2000 C C . VAL A 1 281 ? -21.687 -6.784 19.710 1.00 95.38 281 VAL A C 1
ATOM 2002 O O . VAL A 1 281 ? -20.907 -6.885 20.652 1.00 95.38 281 VAL A O 1
ATOM 2005 N N . ASN A 1 282 ? -23.009 -6.751 19.884 1.00 94.00 282 ASN A N 1
ATOM 2006 C CA . ASN A 1 282 ? -23.598 -6.995 21.195 1.00 94.00 282 ASN A CA 1
ATOM 2007 C C . ASN A 1 282 ? -23.733 -8.514 21.416 1.00 94.00 282 ASN A C 1
ATOM 2009 O O . ASN A 1 282 ? -24.557 -9.139 20.739 1.00 94.00 282 ASN A O 1
ATOM 2013 N N . PRO A 1 283 ? -22.978 -9.115 22.356 1.00 90.75 283 PRO A N 1
ATOM 2014 C CA . PRO A 1 283 ? -23.040 -10.552 22.619 1.00 90.75 283 PRO A CA 1
ATOM 2015 C C . PRO A 1 283 ? -24.372 -11.006 23.244 1.00 90.75 283 PRO A C 1
ATOM 2017 O O . PRO A 1 283 ? -24.672 -12.197 23.229 1.00 90.75 283 PRO A O 1
ATOM 2020 N N . ALA A 1 284 ? -25.190 -10.085 23.768 1.00 85.62 284 ALA A N 1
ATOM 2021 C CA . ALA A 1 284 ? -26.512 -10.387 24.320 1.00 85.62 284 ALA A CA 1
ATOM 2022 C C . ALA A 1 284 ? -27.606 -10.551 23.245 1.00 85.62 284 ALA A C 1
ATOM 2024 O O . ALA A 1 284 ? -28.687 -11.066 23.542 1.00 85.62 284 ALA A O 1
ATOM 2025 N N . LEU A 1 285 ? -27.361 -10.120 22.002 1.00 84.88 285 LEU A N 1
ATOM 2026 C CA . LEU A 1 285 ? -28.327 -10.264 20.913 1.00 84.88 285 LEU A CA 1
ATOM 2027 C C . LEU A 1 285 ? -28.281 -11.674 20.315 1.00 84.88 285 LEU A C 1
ATOM 2029 O O . LEU A 1 285 ? -27.225 -12.282 20.167 1.00 84.88 285 LEU A O 1
ATOM 2033 N N . ALA A 1 286 ? -29.446 -12.183 19.904 1.00 78.06 286 ALA A N 1
ATOM 2034 C CA . ALA A 1 286 ? -29.594 -13.554 19.405 1.00 78.06 286 ALA A CA 1
ATOM 2035 C C . ALA A 1 286 ? -28.794 -13.855 18.121 1.00 78.06 286 ALA A C 1
ATOM 2037 O O . ALA A 1 286 ? -28.549 -15.022 17.815 1.00 78.06 286 ALA A O 1
ATOM 2038 N N . ALA A 1 287 ? -28.416 -12.829 17.354 1.00 82.25 287 ALA A N 1
ATOM 2039 C CA . ALA A 1 287 ? -27.623 -12.976 16.142 1.00 82.25 287 ALA A CA 1
ATOM 2040 C C . ALA A 1 287 ? -26.666 -11.793 15.964 1.00 82.25 287 ALA A C 1
ATOM 2042 O O . ALA A 1 287 ? -27.079 -10.635 16.036 1.00 82.25 287 ALA A O 1
ATOM 2043 N N . ALA A 1 288 ? -25.403 -12.102 15.667 1.00 85.06 288 ALA A N 1
ATOM 2044 C CA . ALA A 1 288 ? -24.417 -11.117 15.247 1.00 85.06 288 ALA A CA 1
ATOM 2045 C C . ALA A 1 288 ? -24.468 -10.919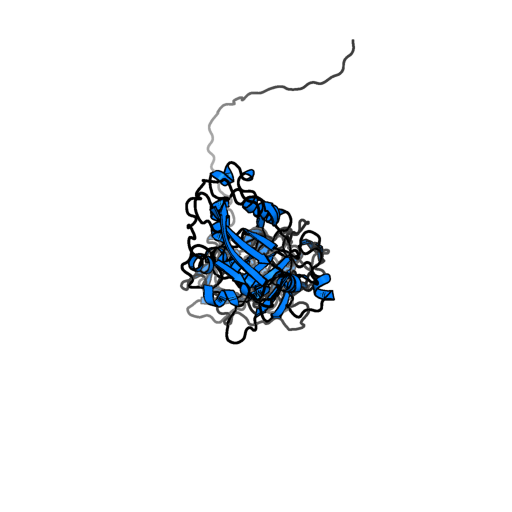 13.716 1.00 85.06 288 ALA A C 1
ATOM 2047 O O . ALA A 1 288 ? -24.712 -11.888 12.986 1.00 85.06 288 ALA A O 1
ATOM 2048 N N . PRO A 1 289 ? -24.224 -9.698 13.202 1.00 90.56 289 PRO A N 1
ATOM 2049 C CA . PRO A 1 289 ? -24.116 -9.461 11.765 1.00 90.56 289 PRO A CA 1
ATOM 2050 C C . PRO A 1 289 ? -22.982 -10.276 11.133 1.00 90.56 289 PRO A C 1
ATOM 2052 O O . PRO A 1 289 ? -21.884 -10.350 11.679 1.00 90.56 289 PRO A O 1
ATOM 2055 N N . ILE A 1 290 ? -23.238 -10.860 9.960 1.00 94.62 290 ILE A N 1
ATOM 2056 C CA . ILE A 1 290 ? -22.205 -11.524 9.156 1.00 94.62 290 ILE A CA 1
ATOM 2057 C C . ILE A 1 290 ? -21.390 -10.451 8.432 1.00 94.62 290 ILE A C 1
ATOM 2059 O O . ILE A 1 290 ? -21.954 -9.608 7.731 1.00 94.62 290 ILE A O 1
ATOM 2063 N N . LEU A 1 291 ? -20.068 -10.511 8.569 1.00 97.12 291 LEU A N 1
ATOM 2064 C CA . LEU A 1 291 ? -19.138 -9.685 7.809 1.00 97.12 291 LEU A CA 1
ATOM 2065 C C . LEU A 1 291 ? -18.739 -10.454 6.552 1.00 97.12 291 LEU A C 1
ATOM 2067 O O . LEU A 1 291 ? -18.098 -11.498 6.640 1.00 97.12 291 LEU A O 1
ATOM 2071 N N . ALA A 1 292 ? -19.135 -9.962 5.385 1.00 96.88 292 ALA A N 1
ATOM 2072 C CA . ALA A 1 292 ? -18.829 -10.590 4.107 1.00 96.88 292 ALA A CA 1
ATOM 2073 C C . ALA A 1 292 ? -18.423 -9.539 3.078 1.00 96.88 292 ALA A C 1
ATOM 2075 O O . ALA A 1 292 ? -18.780 -8.363 3.198 1.00 96.88 292 ALA A O 1
ATOM 2076 N N . GLY A 1 293 ? -17.681 -9.971 2.066 1.00 96.69 293 GLY A N 1
ATOM 2077 C CA . GLY A 1 293 ? -17.139 -9.060 1.075 1.00 96.69 293 GLY A CA 1
ATOM 2078 C C . GLY A 1 293 ? -16.121 -9.706 0.154 1.00 96.69 293 GLY A C 1
ATOM 2079 O O . GLY A 1 293 ? -15.978 -10.930 0.130 1.00 96.69 293 GLY A O 1
ATOM 2080 N N . GLY A 1 294 ? -15.412 -8.856 -0.585 1.00 95.88 294 GLY A N 1
ATOM 2081 C CA . GLY A 1 294 ? -14.344 -9.256 -1.494 1.00 95.88 294 GLY A CA 1
ATOM 2082 C C . GLY A 1 294 ? -13.036 -8.512 -1.243 1.00 95.88 294 GLY A C 1
ATOM 2083 O O . GLY A 1 294 ? -13.016 -7.478 -0.576 1.00 95.88 294 GLY A O 1
ATOM 2084 N N . TYR A 1 295 ? -11.944 -9.070 -1.760 1.00 93.81 295 TYR A N 1
ATOM 2085 C CA . TYR A 1 295 ? -10.597 -8.490 -1.772 1.00 93.81 295 TYR A CA 1
ATOM 2086 C C . TYR A 1 295 ? -9.778 -9.109 -2.913 1.00 93.81 295 TYR A C 1
ATOM 2088 O O . TYR A 1 295 ? -10.149 -10.138 -3.480 1.00 93.81 295 TYR A O 1
ATOM 2096 N N . GLY A 1 296 ? -8.670 -8.471 -3.292 1.00 85.31 296 GLY A N 1
ATOM 2097 C CA . GLY A 1 296 ? -7.760 -8.971 -4.328 1.00 85.31 296 GLY A CA 1
ATOM 2098 C C . GLY A 1 296 ? -8.415 -9.181 -5.701 1.00 85.31 296 GLY A C 1
ATOM 2099 O O . GLY A 1 296 ? -7.946 -9.999 -6.481 1.00 85.31 296 GLY A O 1
ATOM 2100 N N . GLY A 1 297 ? -9.534 -8.502 -5.981 1.00 79.94 297 GLY A N 1
ATOM 2101 C CA . GLY A 1 297 ? -10.279 -8.563 -7.245 1.00 79.94 297 GLY A CA 1
ATOM 2102 C C . GLY A 1 297 ? -11.176 -9.794 -7.443 1.00 79.94 297 GLY A C 1
ATOM 2103 O O . GLY A 1 297 ? -12.248 -9.659 -8.029 1.00 79.94 297 GLY A O 1
ATOM 2104 N N . ASN A 1 298 ? -10.784 -10.975 -6.958 1.00 84.62 298 ASN A N 1
ATOM 2105 C CA . ASN A 1 298 ? -11.518 -12.231 -7.184 1.00 84.62 298 ASN A CA 1
ATOM 2106 C C . ASN A 1 298 ? -11.699 -13.112 -5.937 1.00 84.62 298 ASN A C 1
ATOM 2108 O O . ASN A 1 298 ? -12.221 -14.221 -6.058 1.00 84.62 298 ASN A O 1
ATOM 2112 N N . ARG A 1 299 ? -11.261 -12.657 -4.758 1.00 92.56 299 ARG A N 1
ATOM 2113 C CA . ARG A 1 299 ? -11.403 -13.412 -3.510 1.00 92.56 299 ARG A CA 1
ATOM 2114 C C . ARG A 1 299 ? -12.592 -12.904 -2.716 1.00 92.56 299 ARG A C 1
ATOM 2116 O O . ARG A 1 299 ? -12.881 -11.710 -2.711 1.00 92.56 299 ARG A O 1
ATOM 2123 N N . GLU A 1 300 ? -13.244 -13.821 -2.016 1.00 96.31 300 GLU A N 1
ATOM 2124 C CA . GLU A 1 300 ? -14.376 -13.548 -1.137 1.00 96.31 300 GLU A CA 1
ATOM 2125 C C . GLU A 1 300 ? -14.045 -13.992 0.287 1.00 96.31 300 GLU A C 1
ATOM 2127 O O . GLU A 1 300 ? -13.292 -14.944 0.496 1.00 96.31 300 GLU A O 1
ATOM 2132 N N . PHE A 1 301 ? -14.626 -13.321 1.277 1.00 96.62 301 PHE A N 1
ATOM 2133 C CA . PHE A 1 301 ? -14.528 -13.719 2.678 1.00 96.62 301 PHE A CA 1
ATOM 2134 C C . PHE A 1 301 ? -15.900 -13.686 3.347 1.00 96.62 301 PHE A C 1
ATOM 2136 O O . PHE A 1 301 ? -16.815 -12.968 2.936 1.00 96.62 301 PHE A O 1
ATOM 2143 N N . THR A 1 302 ? -16.056 -14.479 4.403 1.00 96.81 302 THR A N 1
ATOM 2144 C CA . THR A 1 302 ? -17.242 -14.476 5.261 1.00 96.81 302 THR A CA 1
ATOM 2145 C C . THR A 1 302 ? -16.822 -14.789 6.688 1.00 96.81 302 THR A C 1
ATOM 2147 O O . THR A 1 302 ? -16.151 -15.786 6.944 1.00 96.81 302 THR A O 1
ATOM 2150 N N . ILE A 1 303 ? -17.223 -13.932 7.620 1.00 95.94 303 ILE A N 1
ATOM 2151 C CA . ILE A 1 303 ? -16.893 -14.014 9.037 1.00 95.94 303 ILE A CA 1
ATOM 2152 C C . ILE A 1 303 ? -18.188 -13.877 9.830 1.00 95.94 303 ILE A C 1
ATOM 2154 O O . ILE A 1 303 ? -18.943 -12.919 9.665 1.00 95.94 303 ILE A O 1
ATOM 2158 N N . ALA A 1 304 ? -18.432 -14.843 10.710 1.00 93.50 304 ALA A N 1
ATOM 2159 C CA . ALA A 1 304 ? -19.520 -14.807 11.674 1.00 93.50 304 ALA A CA 1
ATOM 2160 C C . ALA A 1 304 ? -18.925 -14.550 13.071 1.00 93.50 304 ALA A C 1
ATOM 2162 O O . ALA A 1 304 ? -18.352 -15.474 13.655 1.00 93.50 304 ALA A O 1
ATOM 2163 N N . PRO A 1 305 ? -19.022 -13.321 13.610 1.00 90.94 305 PRO A N 1
ATOM 2164 C CA . PRO A 1 305 ? -18.484 -12.980 14.922 1.00 90.94 305 PRO A CA 1
ATOM 2165 C C . PRO A 1 305 ? -19.398 -13.492 16.049 1.00 90.94 305 PRO A C 1
ATOM 2167 O O . PRO A 1 305 ? -20.058 -12.724 16.743 1.00 90.94 305 PRO A O 1
ATOM 2170 N N . THR A 1 306 ? -19.483 -14.814 16.198 1.00 86.38 306 THR A N 1
ATOM 2171 C CA . THR A 1 306 ? -20.347 -15.496 17.176 1.00 86.38 306 THR A CA 1
ATOM 2172 C C . THR A 1 306 ? -19.549 -16.073 18.341 1.00 86.38 306 THR A C 1
ATOM 2174 O O . THR A 1 306 ? -18.412 -16.500 18.150 1.00 86.38 306 THR A O 1
ATOM 2177 N N . GLY A 1 307 ? -20.176 -16.178 19.518 1.00 85.62 307 GLY A N 1
ATOM 2178 C CA . GLY A 1 307 ? -19.566 -16.810 20.696 1.00 85.62 307 GLY A CA 1
ATOM 2179 C C . GLY A 1 307 ? -18.486 -15.962 21.369 1.00 85.62 307 GLY A C 1
ATOM 2180 O O . GLY A 1 307 ? -17.564 -16.518 21.953 1.00 85.62 307 GLY A O 1
ATOM 2181 N N . LEU A 1 308 ? -18.578 -14.637 21.242 1.00 89.56 308 LEU A N 1
ATOM 2182 C CA . LEU A 1 308 ? -17.709 -13.688 21.933 1.00 89.56 308 LEU A CA 1
ATOM 2183 C C . LEU A 1 308 ? -18.362 -13.236 23.242 1.00 89.56 308 LEU A C 1
ATOM 2185 O O . LEU A 1 308 ? -19.586 -13.123 23.315 1.00 89.56 308 LEU A O 1
ATOM 2189 N N . GLU A 1 309 ? -17.548 -12.951 24.253 1.00 91.12 309 GLU A N 1
ATOM 2190 C CA . GLU A 1 309 ? -18.003 -12.431 25.544 1.00 91.12 309 GLU A CA 1
ATOM 2191 C C . GLU A 1 309 ? -17.920 -10.898 25.579 1.00 91.12 309 GLU A C 1
ATOM 2193 O O . GLU A 1 309 ? -17.132 -10.285 24.851 1.00 91.12 309 GLU A O 1
ATOM 2198 N N . ALA A 1 310 ? -18.734 -10.262 26.422 1.00 91.38 310 ALA A N 1
ATOM 2199 C CA . ALA A 1 310 ? -18.665 -8.816 26.629 1.00 91.38 310 ALA A CA 1
ATOM 2200 C C . ALA A 1 310 ? -17.272 -8.408 27.131 1.00 91.38 310 ALA A C 1
ATOM 2202 O O . ALA A 1 310 ? -16.696 -9.081 27.982 1.00 91.38 310 ALA A O 1
ATOM 2203 N N . GLY A 1 311 ? -16.728 -7.320 26.588 1.00 90.62 311 GLY A N 1
ATOM 2204 C CA . GLY A 1 311 ? -15.382 -6.846 26.903 1.00 90.62 311 GLY A CA 1
ATOM 2205 C C . GLY A 1 311 ? -14.258 -7.714 26.334 1.00 90.62 311 GLY A C 1
ATOM 2206 O O . GLY A 1 311 ? -13.099 -7.499 26.679 1.00 90.62 311 GLY A O 1
ATOM 2207 N N . SER A 1 312 ? -14.567 -8.676 25.453 1.00 90.38 312 SER A N 1
ATOM 2208 C CA . SER A 1 312 ? -13.561 -9.498 24.773 1.00 90.38 312 SER A CA 1
ATOM 2209 C C . SER A 1 312 ? -13.391 -9.130 23.299 1.00 90.38 312 SER A C 1
ATOM 2211 O O . SER A 1 312 ? -14.329 -8.652 22.654 1.00 90.38 312 SER A O 1
ATOM 2213 N N . TYR A 1 313 ? -12.205 -9.382 22.745 1.00 92.06 313 TYR A N 1
ATOM 2214 C CA . TYR A 1 313 ? -11.941 -9.283 21.314 1.00 92.06 313 TYR A CA 1
ATOM 2215 C C . TYR A 1 313 ? -11.476 -10.611 20.717 1.00 92.06 313 TYR A C 1
ATOM 2217 O O . TYR A 1 313 ? -10.813 -11.417 21.373 1.00 92.06 313 TYR A O 1
ATOM 2225 N N . LYS A 1 314 ? -11.755 -10.816 19.428 1.00 91.31 314 LYS A N 1
ATOM 2226 C CA . LYS A 1 314 ? -11.205 -11.930 18.648 1.00 91.31 314 LYS A CA 1
ATOM 2227 C C . LYS A 1 314 ? -10.685 -11.463 17.301 1.00 91.31 314 LYS A C 1
ATOM 2229 O O . LYS A 1 314 ? -11.368 -10.730 16.589 1.00 91.31 314 LYS A O 1
ATOM 2234 N N . VAL A 1 315 ? -9.499 -11.952 16.943 1.00 93.12 315 VAL A N 1
ATOM 2235 C CA . VAL A 1 315 ? -8.885 -11.705 15.637 1.00 93.12 315 VAL A CA 1
ATOM 2236 C C . VAL A 1 315 ? -9.295 -12.800 14.652 1.00 93.12 315 VAL A C 1
ATOM 2238 O O . VAL A 1 315 ? -9.020 -13.982 14.856 1.00 93.12 315 VAL A O 1
ATOM 2241 N N . TYR A 1 316 ? -9.935 -12.396 13.563 1.00 94.50 316 TYR A N 1
ATOM 2242 C CA . TYR A 1 316 ? -10.310 -13.221 12.425 1.00 94.50 316 TYR A CA 1
ATOM 2243 C C . TYR A 1 316 ? -9.330 -12.954 11.289 1.00 94.50 316 TYR A C 1
ATOM 2245 O O . TYR A 1 316 ? -9.366 -11.902 10.654 1.00 94.50 316 TYR A O 1
ATOM 2253 N N . LYS A 1 317 ? -8.445 -13.918 11.043 1.00 95.19 317 LYS A N 1
ATOM 2254 C CA . LYS A 1 317 ? -7.423 -13.824 10.001 1.00 95.19 317 LYS A CA 1
ATOM 2255 C C . LYS A 1 317 ? -7.976 -14.325 8.673 1.00 95.19 317 LYS A C 1
ATOM 2257 O O . LYS A 1 317 ? -8.169 -15.530 8.504 1.00 95.19 317 LYS A O 1
ATOM 2262 N N . VAL A 1 318 ? -8.218 -13.415 7.737 1.00 95.75 318 VAL A N 1
ATOM 2263 C CA . VAL A 1 318 ? -8.569 -13.760 6.354 1.00 95.75 318 VAL A CA 1
ATOM 2264 C C . VAL A 1 318 ? -7.294 -14.233 5.660 1.00 95.75 318 VAL A C 1
ATOM 2266 O O . VAL A 1 318 ? -6.277 -13.547 5.717 1.00 95.75 318 VAL A O 1
ATOM 2269 N N . ASP A 1 319 ? -7.321 -15.423 5.055 1.00 92.69 319 ASP A N 1
ATOM 2270 C CA . ASP A 1 319 ? -6.174 -16.018 4.345 1.00 92.69 319 ASP A CA 1
ATOM 2271 C C . ASP A 1 319 ? -4.852 -16.017 5.143 1.00 92.69 319 ASP A C 1
ATOM 2273 O O . ASP A 1 319 ? -3.762 -15.847 4.600 1.00 92.69 319 ASP A O 1
ATOM 2277 N N . GLY A 1 320 ? -4.936 -16.224 6.460 1.00 90.75 320 GLY A N 1
ATOM 2278 C CA . GLY A 1 320 ? -3.767 -16.275 7.345 1.00 90.75 320 GLY A CA 1
ATOM 2279 C C . GLY A 1 320 ? -3.314 -14.922 7.903 1.00 90.75 320 GLY A C 1
ATOM 2280 O O . GLY A 1 320 ? -2.483 -14.915 8.811 1.00 90.75 320 GLY A O 1
ATOM 2281 N N . GLY A 1 321 ? -3.911 -13.811 7.457 1.00 92.00 321 GLY A N 1
ATOM 2282 C CA . GLY A 1 321 ? -3.688 -12.478 8.017 1.00 92.00 321 GLY A CA 1
ATOM 2283 C C . GLY A 1 321 ? -2.260 -11.967 7.811 1.00 92.00 321 GLY A C 1
ATOM 2284 O O . GLY A 1 321 ? -1.656 -12.141 6.748 1.00 92.00 321 GLY A O 1
ATOM 2285 N N . ARG A 1 322 ? -1.705 -11.312 8.830 1.00 91.38 322 ARG A N 1
ATOM 2286 C CA . ARG A 1 322 ? -0.371 -10.711 8.765 1.00 91.38 322 ARG A CA 1
ATOM 2287 C C . ARG A 1 322 ? 0.733 -11.763 8.881 1.00 91.38 322 ARG A C 1
ATOM 2289 O O . ARG A 1 322 ? 0.742 -12.577 9.807 1.00 91.38 322 ARG A O 1
ATOM 2296 N N . VAL A 1 323 ? 1.723 -11.673 7.995 1.00 91.81 323 VAL A N 1
ATOM 2297 C CA . VAL A 1 323 ? 2.919 -12.525 7.975 1.00 91.81 323 VAL A CA 1
ATOM 2298 C C . VAL A 1 323 ? 4.168 -11.652 7.905 1.00 91.81 323 VAL A C 1
ATOM 2300 O O . VAL A 1 323 ? 4.268 -10.775 7.052 1.00 91.81 323 VAL A O 1
ATOM 2303 N N . GLU A 1 324 ? 5.143 -11.908 8.773 1.00 94.56 324 GLU A N 1
ATOM 2304 C CA . GLU A 1 324 ? 6.484 -11.325 8.658 1.00 94.56 324 GLU A CA 1
ATOM 2305 C C . GLU A 1 324 ? 7.439 -12.325 8.004 1.00 94.56 324 GLU A C 1
ATOM 2307 O O . GLU A 1 324 ? 7.414 -13.516 8.321 1.00 94.56 324 GLU A O 1
ATOM 2312 N N . LYS A 1 325 ? 8.284 -11.841 7.092 1.00 94.25 325 LYS A N 1
ATOM 2313 C CA . LYS A 1 325 ? 9.307 -12.634 6.409 1.00 94.25 325 LYS A CA 1
ATOM 2314 C C . LYS A 1 325 ? 10.646 -11.924 6.496 1.00 94.25 325 LYS A C 1
ATOM 2316 O O . LYS A 1 325 ? 10.734 -10.761 6.123 1.00 94.25 325 LYS A O 1
ATOM 2321 N N . ASN A 1 326 ? 11.685 -12.639 6.906 1.00 94.81 326 ASN A N 1
ATOM 2322 C CA . ASN A 1 326 ? 13.050 -12.182 6.664 1.00 94.81 326 ASN A CA 1
ATOM 2323 C C . ASN A 1 326 ? 13.402 -12.454 5.200 1.00 94.81 326 ASN A C 1
ATOM 2325 O O . ASN A 1 326 ? 13.065 -13.523 4.683 1.00 94.81 326 ASN A O 1
ATOM 2329 N N . HIS A 1 327 ? 14.041 -11.497 4.535 1.00 95.88 327 HIS A N 1
ATOM 2330 C CA . HIS A 1 327 ? 14.394 -11.613 3.121 1.00 95.88 327 HIS A CA 1
ATOM 2331 C C . HIS A 1 327 ? 15.637 -10.786 2.805 1.00 95.88 327 HIS A C 1
ATOM 2333 O O . HIS A 1 327 ? 15.720 -9.636 3.215 1.00 95.88 327 HIS A O 1
ATOM 2339 N N . THR A 1 328 ? 16.566 -11.319 2.018 1.00 95.75 328 THR A N 1
ATOM 2340 C CA . THR A 1 328 ? 17.691 -10.527 1.501 1.00 95.75 328 THR A CA 1
ATOM 2341 C C . THR A 1 328 ? 17.283 -9.918 0.169 1.00 95.75 328 THR A C 1
ATOM 2343 O O . THR A 1 328 ? 17.189 -10.644 -0.820 1.00 95.75 328 THR A O 1
ATOM 2346 N N . LEU A 1 329 ? 17.038 -8.604 0.124 1.00 97.06 329 LEU A N 1
ATOM 2347 C CA . LEU A 1 329 ? 16.668 -7.933 -1.124 1.00 97.06 329 LEU A CA 1
ATOM 2348 C C . LEU A 1 329 ? 17.872 -7.849 -2.062 1.00 97.06 329 LEU A C 1
ATOM 2350 O O . LEU A 1 329 ? 18.910 -7.295 -1.693 1.00 97.06 329 LEU A O 1
ATOM 2354 N N . GLN A 1 330 ? 17.746 -8.358 -3.283 1.00 96.38 330 GLN A N 1
ATOM 2355 C CA . GLN A 1 330 ? 18.861 -8.374 -4.227 1.00 96.38 330 GLN A CA 1
ATOM 2356 C C . GLN A 1 330 ? 18.419 -8.355 -5.689 1.00 96.38 330 GLN A C 1
ATOM 2358 O O . GLN A 1 330 ? 17.304 -8.730 -6.048 1.00 96.38 330 GLN A O 1
ATOM 2363 N N . VAL A 1 331 ? 19.355 -7.959 -6.553 1.00 98.19 331 VAL A N 1
ATOM 2364 C CA . VAL A 1 331 ? 19.225 -8.117 -8.004 1.00 98.19 331 VAL A CA 1
ATOM 2365 C C . VAL A 1 331 ? 18.922 -9.577 -8.345 1.00 98.19 331 VAL A C 1
ATOM 2367 O O . VAL A 1 331 ? 19.602 -10.496 -7.881 1.00 98.19 331 VAL A O 1
ATOM 2370 N N . GLY A 1 332 ? 17.929 -9.768 -9.208 1.00 98.31 332 GLY A N 1
ATOM 2371 C CA . GLY A 1 332 ? 17.463 -11.070 -9.660 1.00 98.31 332 GLY A CA 1
ATOM 2372 C C . GLY A 1 332 ? 16.276 -11.620 -8.879 1.00 98.31 332 GLY A C 1
ATOM 2373 O O . GLY A 1 332 ? 15.717 -12.627 -9.307 1.00 98.31 332 GLY A O 1
ATOM 2374 N N . ASP A 1 333 ? 15.886 -10.995 -7.762 1.00 98.69 333 ASP A N 1
ATOM 2375 C CA . ASP A 1 333 ? 14.639 -11.352 -7.087 1.00 98.69 333 ASP A CA 1
ATOM 2376 C C . ASP A 1 333 ? 13.447 -11.134 -8.032 1.00 98.69 333 ASP A C 1
ATOM 2378 O O . ASP A 1 333 ? 13.424 -10.209 -8.850 1.00 98.69 333 ASP A O 1
ATOM 2382 N N . TYR A 1 334 ? 12.447 -12.003 -7.926 1.00 98.69 334 TYR A N 1
ATOM 2383 C CA . TYR A 1 334 ? 11.224 -11.925 -8.711 1.00 98.69 334 TYR A CA 1
ATOM 2384 C C . TYR A 1 334 ? 10.212 -11.041 -7.982 1.00 98.69 334 TYR A C 1
ATOM 2386 O O . TYR A 1 334 ? 9.873 -11.294 -6.823 1.00 98.69 334 TYR A O 1
ATOM 2394 N N . PHE A 1 335 ? 9.703 -10.032 -8.681 1.00 98.56 335 PHE A N 1
ATOM 2395 C CA . PHE A 1 335 ? 8.614 -9.184 -8.217 1.00 98.56 335 PHE A CA 1
ATOM 2396 C C . PHE A 1 335 ? 7.294 -9.722 -8.771 1.00 98.56 335 PHE A C 1
ATOM 2398 O O . PHE A 1 335 ? 7.142 -9.891 -9.987 1.00 98.56 335 PHE A O 1
ATOM 2405 N N . LEU A 1 336 ? 6.355 -10.039 -7.886 1.00 97.00 336 LEU A N 1
ATOM 2406 C CA . LEU A 1 336 ? 5.080 -10.655 -8.242 1.00 97.00 336 LEU A CA 1
ATOM 2407 C C . LEU A 1 336 ? 4.011 -9.599 -8.552 1.00 97.00 336 LEU A C 1
ATOM 2409 O O . LEU A 1 336 ? 4.106 -8.450 -8.130 1.00 97.00 336 LEU A O 1
ATOM 2413 N N . ALA A 1 337 ? 2.973 -9.992 -9.290 1.00 93.88 337 ALA A N 1
ATOM 2414 C CA . ALA A 1 337 ? 1.870 -9.120 -9.696 1.00 93.88 337 ALA A CA 1
ATOM 2415 C C . ALA A 1 337 ? 1.060 -8.564 -8.515 1.00 93.88 337 ALA A C 1
ATOM 2417 O O . ALA A 1 337 ? 0.434 -7.516 -8.639 1.00 93.88 337 ALA A O 1
ATOM 2418 N N . ASP A 1 338 ? 1.099 -9.235 -7.363 1.00 91.62 338 ASP A N 1
ATOM 2419 C CA . ASP A 1 338 ? 0.493 -8.766 -6.116 1.00 91.62 338 ASP A CA 1
ATOM 2420 C C . ASP A 1 338 ? 1.428 -7.871 -5.279 1.00 91.62 338 ASP A C 1
ATOM 2422 O O . ASP A 1 338 ? 1.010 -7.353 -4.248 1.00 91.62 338 ASP A O 1
ATOM 2426 N N . GLY A 1 339 ? 2.675 -7.676 -5.721 1.00 95.06 339 GLY A N 1
ATOM 2427 C CA . GLY A 1 339 ? 3.715 -6.900 -5.048 1.00 95.06 339 GLY A CA 1
ATOM 2428 C C . GLY A 1 339 ? 4.620 -7.710 -4.131 1.00 95.06 339 GLY A C 1
ATOM 2429 O O . GLY A 1 339 ? 5.627 -7.190 -3.666 1.00 95.06 339 GLY A O 1
ATOM 2430 N N . ASN A 1 340 ? 4.328 -8.987 -3.868 1.00 96.00 340 ASN A N 1
ATOM 2431 C CA . ASN A 1 340 ? 5.226 -9.814 -3.068 1.00 96.00 340 ASN A CA 1
ATOM 2432 C C . ASN A 1 340 ? 6.553 -10.076 -3.795 1.00 96.00 340 ASN A C 1
ATOM 2434 O O . ASN A 1 340 ? 6.654 -10.054 -5.021 1.00 96.00 340 ASN A O 1
ATOM 2438 N N . LEU A 1 341 ? 7.578 -10.376 -3.000 1.00 97.81 341 LEU A N 1
ATOM 2439 C CA . LEU A 1 341 ? 8.897 -10.777 -3.474 1.00 97.81 341 LEU A CA 1
ATOM 2440 C C . LEU A 1 341 ? 9.081 -12.286 -3.344 1.00 97.81 341 LEU A C 1
ATOM 2442 O O . LEU A 1 341 ? 8.739 -12.893 -2.319 1.00 97.81 341 LEU A O 1
ATOM 2446 N N . LEU A 1 342 ? 9.691 -12.869 -4.369 1.00 97.69 342 LEU A N 1
ATOM 2447 C CA . LEU A 1 342 ? 10.204 -14.229 -4.364 1.00 97.69 342 LEU A CA 1
ATOM 2448 C C . LEU A 1 342 ? 11.713 -14.187 -4.635 1.00 97.69 342 LEU A C 1
ATOM 2450 O O . LEU A 1 342 ? 12.174 -13.498 -5.539 1.00 97.69 342 LEU A O 1
ATOM 2454 N N . SER A 1 343 ? 12.488 -14.920 -3.835 1.00 97.44 343 SER A N 1
ATOM 2455 C CA . SER A 1 343 ? 13.952 -14.930 -3.943 1.00 97.44 343 SER A CA 1
ATOM 2456 C C . SER A 1 343 ? 14.422 -15.374 -5.328 1.00 97.44 343 SER A C 1
ATOM 2458 O O . SER A 1 343 ? 13.857 -16.305 -5.907 1.00 97.44 343 SER A O 1
ATOM 2460 N N . LYS A 1 344 ? 15.521 -14.786 -5.809 1.00 96.38 344 LYS A N 1
ATOM 2461 C CA . LYS A 1 344 ? 16.212 -15.222 -7.031 1.00 96.38 344 LYS A CA 1
ATOM 2462 C C . LYS A 1 344 ? 16.571 -16.716 -7.046 1.00 96.38 344 LYS A C 1
ATOM 2464 O O . LYS A 1 344 ? 16.687 -17.306 -8.116 1.00 96.38 344 LYS A O 1
ATOM 2469 N N . ASP A 1 345 ? 16.755 -17.314 -5.863 1.00 96.06 345 ASP A N 1
ATOM 2470 C CA . ASP A 1 345 ? 17.146 -18.717 -5.671 1.00 96.06 345 ASP A CA 1
ATOM 2471 C C . ASP A 1 345 ? 15.934 -19.647 -5.450 1.00 96.06 345 ASP A C 1
ATOM 2473 O O . ASP A 1 345 ? 16.093 -20.810 -5.072 1.00 96.06 345 ASP A O 1
ATOM 2477 N N . ALA A 1 346 ? 14.710 -19.150 -5.664 1.00 96.69 346 ALA A N 1
ATOM 2478 C CA . ALA A 1 346 ? 13.505 -19.964 -5.593 1.00 96.69 346 ALA A CA 1
ATOM 2479 C C . ALA A 1 346 ? 13.528 -21.114 -6.613 1.00 96.69 346 ALA A C 1
ATOM 2481 O O . ALA A 1 346 ? 14.047 -20.988 -7.724 1.00 96.69 346 ALA A O 1
ATOM 2482 N N . ALA A 1 347 ? 12.924 -22.244 -6.236 1.00 97.38 347 ALA A N 1
ATOM 2483 C CA . ALA A 1 347 ? 12.817 -23.401 -7.116 1.00 97.38 347 ALA A CA 1
ATOM 2484 C C . ALA A 1 347 ? 12.048 -23.047 -8.400 1.00 97.38 347 ALA A C 1
ATOM 2486 O O . ALA A 1 347 ? 11.065 -22.304 -8.362 1.00 97.38 347 ALA A O 1
ATOM 2487 N N . ALA A 1 348 ? 12.466 -23.621 -9.529 1.00 96.00 348 ALA A N 1
ATOM 2488 C CA . ALA A 1 348 ? 11.876 -23.348 -10.837 1.00 96.00 348 ALA A CA 1
ATOM 2489 C C . ALA A 1 348 ? 10.356 -23.578 -10.863 1.00 96.00 348 ALA A C 1
ATOM 2491 O O . ALA A 1 348 ? 9.634 -22.800 -11.484 1.00 96.00 348 ALA A O 1
ATOM 2492 N N . GLU A 1 349 ? 9.851 -24.601 -10.160 1.00 96.38 349 GLU A N 1
ATOM 2493 C CA . GLU A 1 349 ? 8.410 -24.852 -10.084 1.00 96.38 349 GLU A CA 1
ATOM 2494 C C . GLU A 1 349 ? 7.663 -23.748 -9.326 1.00 96.38 349 GLU A C 1
ATOM 2496 O O . GLU A 1 349 ? 6.538 -23.422 -9.695 1.00 96.38 349 GLU A O 1
ATOM 2501 N N . MET A 1 350 ? 8.280 -23.150 -8.300 1.00 96.69 350 MET A N 1
ATOM 2502 C CA . MET A 1 350 ? 7.683 -22.031 -7.563 1.00 96.69 350 MET A CA 1
ATOM 2503 C C . MET A 1 350 ? 7.600 -20.782 -8.436 1.00 96.69 350 MET A C 1
ATOM 2505 O O . MET A 1 350 ? 6.568 -20.122 -8.447 1.00 96.69 350 MET A O 1
ATOM 2509 N N . VAL A 1 351 ? 8.662 -20.483 -9.191 1.00 97.12 351 VAL A N 1
ATOM 2510 C CA . VAL A 1 351 ? 8.684 -19.347 -10.127 1.00 97.12 351 VAL A CA 1
ATOM 2511 C C . VAL A 1 351 ? 7.632 -19.534 -11.224 1.00 97.12 351 VAL A C 1
ATOM 2513 O O . VAL A 1 351 ? 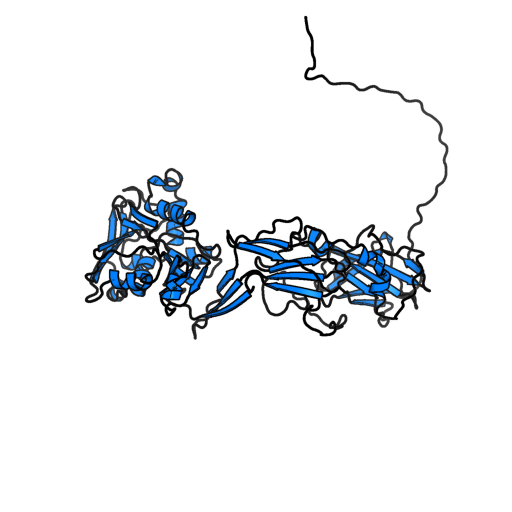6.899 -18.600 -11.525 1.00 97.12 351 VAL A O 1
ATOM 2516 N N . ALA A 1 352 ? 7.499 -20.747 -11.768 1.00 95.62 352 ALA A N 1
ATOM 2517 C CA . ALA A 1 352 ? 6.528 -21.050 -12.821 1.00 95.62 352 ALA A CA 1
ATOM 2518 C C . ALA A 1 352 ? 5.063 -20.974 -12.354 1.00 95.62 352 ALA A C 1
ATOM 2520 O O . ALA A 1 352 ? 4.174 -20.688 -13.158 1.00 95.62 352 ALA A O 1
ATOM 2521 N N . GLN A 1 353 ? 4.807 -21.247 -11.070 1.00 95.69 353 GLN A N 1
ATOM 2522 C CA . GLN A 1 353 ? 3.481 -21.143 -10.450 1.00 95.69 353 GLN A CA 1
ATOM 2523 C C . GLN A 1 353 ? 3.163 -19.734 -9.938 1.00 95.69 353 GLN A C 1
ATOM 2525 O O . GLN A 1 353 ? 2.003 -19.442 -9.654 1.00 95.69 353 GLN A O 1
ATOM 2530 N N . ALA A 1 354 ? 4.173 -18.878 -9.789 1.00 94.94 354 ALA A N 1
ATOM 2531 C CA . ALA A 1 354 ? 3.993 -17.510 -9.343 1.00 94.94 354 ALA A CA 1
ATOM 2532 C C . ALA A 1 354 ? 3.588 -16.601 -10.512 1.00 94.94 354 ALA A C 1
ATOM 2534 O O . ALA A 1 354 ? 4.091 -16.720 -11.631 1.00 94.94 354 ALA A O 1
ATOM 2535 N N . GLU A 1 355 ? 2.715 -15.634 -10.238 1.00 94.88 355 GLU A N 1
ATOM 2536 C CA . GLU A 1 355 ? 2.392 -14.562 -11.181 1.00 94.88 355 GLU A CA 1
ATOM 2537 C C . GLU A 1 355 ? 3.503 -13.505 -11.148 1.00 94.88 355 GLU A C 1
ATOM 2539 O O . GLU A 1 355 ? 3.372 -12.455 -10.527 1.00 94.88 355 GLU A O 1
ATOM 2544 N N . VAL A 1 356 ? 4.649 -13.808 -11.760 1.00 97.94 356 VAL A N 1
ATOM 2545 C CA . VAL A 1 356 ? 5.795 -12.888 -11.812 1.00 97.94 356 VAL A CA 1
ATOM 2546 C C . VAL A 1 356 ? 5.496 -11.728 -12.763 1.00 97.94 356 VAL A C 1
ATOM 2548 O O . VAL A 1 356 ? 5.281 -11.926 -13.959 1.00 97.94 356 VAL A O 1
ATOM 2551 N N . ALA A 1 357 ? 5.547 -10.504 -12.242 1.00 97.88 357 ALA A N 1
ATOM 2552 C CA . ALA A 1 357 ? 5.382 -9.279 -13.018 1.00 97.88 357 ALA A CA 1
ATOM 2553 C C . ALA A 1 357 ? 6.717 -8.757 -13.575 1.00 97.88 357 ALA A C 1
ATOM 2555 O O . ALA A 1 357 ? 6.756 -8.185 -14.668 1.00 97.88 357 ALA A O 1
ATOM 2556 N N . GLY A 1 358 ? 7.825 -8.987 -12.866 1.00 98.50 358 GLY A N 1
ATOM 2557 C CA . GLY A 1 358 ? 9.145 -8.553 -13.309 1.00 98.50 358 GLY A CA 1
ATOM 2558 C C . GLY A 1 358 ? 10.301 -9.050 -12.448 1.00 98.50 358 GLY A C 1
ATOM 2559 O O . GLY A 1 358 ? 10.112 -9.821 -11.509 1.00 98.50 358 GLY A O 1
ATOM 2560 N N . ILE A 1 359 ? 11.508 -8.606 -12.795 1.00 98.81 359 ILE A N 1
ATOM 2561 C CA . ILE A 1 359 ? 12.767 -8.977 -12.136 1.00 98.81 359 ILE A CA 1
ATOM 2562 C C . ILE A 1 359 ? 13.415 -7.728 -11.541 1.00 98.81 359 ILE A C 1
ATOM 2564 O O . ILE A 1 359 ? 13.606 -6.739 -12.249 1.00 98.81 359 ILE A O 1
ATOM 2568 N N . VAL A 1 360 ? 13.791 -7.777 -10.264 1.00 98.88 360 VAL A N 1
ATOM 2569 C CA . VAL A 1 360 ? 14.543 -6.707 -9.598 1.00 98.88 360 VAL A CA 1
ATOM 2570 C C . VAL A 1 360 ? 15.913 -6.563 -10.268 1.00 98.88 360 VAL A C 1
ATOM 2572 O O . VAL A 1 360 ? 16.679 -7.525 -10.324 1.00 98.88 360 VAL A O 1
ATOM 2575 N N . PHE A 1 361 ? 16.252 -5.374 -10.769 1.00 98.81 361 PHE A N 1
ATOM 2576 C CA . PHE A 1 361 ? 17.541 -5.115 -11.431 1.00 98.81 361 PHE A CA 1
ATOM 2577 C C . PHE A 1 361 ? 18.413 -4.085 -10.711 1.00 98.81 361 PHE A C 1
ATOM 2579 O O . PHE A 1 361 ? 19.598 -3.988 -11.014 1.00 98.81 361 PHE A O 1
ATOM 2586 N N . GLN A 1 362 ? 17.866 -3.330 -9.758 1.00 98.12 362 GLN A N 1
ATOM 2587 C CA . GLN A 1 362 ? 18.604 -2.321 -8.999 1.00 98.12 362 GLN A CA 1
ATOM 2588 C C . GLN A 1 362 ? 18.053 -2.228 -7.577 1.00 98.12 362 GLN A C 1
ATOM 2590 O O . GLN A 1 362 ? 16.842 -2.209 -7.389 1.00 98.12 362 GLN A O 1
ATOM 2595 N N . THR A 1 363 ? 18.942 -2.152 -6.589 1.00 95.94 363 THR A N 1
ATOM 2596 C CA . THR A 1 363 ? 18.592 -2.025 -5.161 1.00 95.94 363 THR A CA 1
ATOM 2597 C C . THR A 1 363 ? 19.414 -0.952 -4.448 1.00 95.94 363 THR A C 1
ATOM 2599 O O . THR A 1 363 ? 19.170 -0.661 -3.282 1.00 95.94 363 THR A O 1
ATOM 2602 N N . ALA A 1 364 ? 20.400 -0.344 -5.118 1.00 94.50 364 ALA A N 1
ATOM 2603 C CA . ALA A 1 364 ? 21.204 0.723 -4.541 1.00 94.50 364 ALA A CA 1
ATOM 2604 C C . ALA A 1 364 ? 20.413 2.046 -4.553 1.00 94.50 364 ALA A C 1
ATOM 2606 O O . ALA A 1 364 ? 20.133 2.560 -5.640 1.00 94.50 364 ALA A O 1
ATOM 2607 N N . PRO A 1 365 ? 20.124 2.672 -3.393 1.00 92.88 365 PRO A N 1
ATOM 2608 C CA . PRO A 1 365 ? 19.331 3.907 -3.347 1.00 92.88 365 PRO A CA 1
ATOM 2609 C C . PRO A 1 365 ? 19.940 5.078 -4.134 1.00 92.88 365 PRO A C 1
ATOM 2611 O O . PRO A 1 365 ? 19.224 5.966 -4.592 1.00 92.88 365 PRO A O 1
ATOM 2614 N N . SER A 1 366 ? 21.264 5.090 -4.323 1.00 95.00 366 SER A N 1
ATOM 2615 C CA . SER A 1 366 ? 21.983 6.094 -5.123 1.00 95.00 366 SER A CA 1
ATOM 2616 C C . SER A 1 366 ? 21.801 5.937 -6.637 1.00 95.00 366 SER A C 1
ATOM 2618 O O . SER A 1 366 ? 22.196 6.822 -7.393 1.00 95.00 366 SER A O 1
ATOM 2620 N N . ARG A 1 367 ? 21.228 4.816 -7.082 1.00 97.44 367 ARG A N 1
ATOM 2621 C CA . ARG A 1 367 ? 20.924 4.505 -8.484 1.00 97.44 367 ARG A CA 1
ATOM 2622 C C . ARG A 1 367 ? 19.423 4.463 -8.777 1.00 97.44 367 ARG A C 1
ATOM 2624 O O . ARG A 1 367 ? 19.028 4.080 -9.870 1.00 97.44 367 ARG A O 1
ATOM 2631 N N . ILE A 1 368 ? 18.600 4.880 -7.819 1.00 97.94 368 ILE A N 1
ATOM 2632 C CA . ILE A 1 368 ? 17.168 5.113 -8.014 1.00 97.94 368 ILE A CA 1
ATOM 2633 C C . ILE A 1 368 ? 16.960 6.622 -8.147 1.00 97.94 368 ILE A C 1
ATOM 2635 O O . ILE A 1 368 ? 17.472 7.385 -7.314 1.00 97.94 368 ILE A O 1
ATOM 2639 N N . GLY A 1 369 ? 16.258 7.041 -9.199 1.00 97.75 369 GLY A N 1
ATOM 2640 C CA . GLY A 1 369 ? 15.986 8.444 -9.483 1.00 97.75 369 GLY A CA 1
ATOM 2641 C C . GLY A 1 369 ? 15.117 9.113 -8.420 1.00 97.75 369 GLY A C 1
ATOM 2642 O O . GLY A 1 369 ? 14.559 8.478 -7.518 1.00 97.75 369 GLY A O 1
ATOM 2643 N N . GLU A 1 370 ? 15.088 10.439 -8.473 1.00 97.69 370 GLU A N 1
ATOM 2644 C CA . GLU A 1 370 ? 14.397 11.250 -7.474 1.00 97.69 370 GLU A CA 1
ATOM 2645 C C . GLU A 1 370 ? 12.889 11.284 -7.747 1.00 97.69 370 GLU A C 1
ATOM 2647 O O . GLU A 1 370 ? 12.095 11.268 -6.807 1.00 97.69 370 GLU A O 1
ATOM 2652 N N . GLY A 1 371 ? 12.483 11.253 -9.021 1.00 97.94 371 GLY A N 1
ATOM 2653 C CA . GLY A 1 371 ? 11.090 11.081 -9.424 1.00 97.94 371 GLY A CA 1
ATOM 2654 C C . GLY A 1 371 ? 10.452 9.829 -8.832 1.00 97.94 371 GLY A C 1
ATOM 2655 O O . GLY A 1 371 ? 9.379 9.915 -8.235 1.00 97.94 371 GLY A O 1
ATOM 2656 N N . GLU A 1 372 ? 11.134 8.685 -8.929 1.00 98.44 372 GLU A N 1
ATOM 2657 C CA . GLU A 1 372 ? 10.672 7.414 -8.368 1.00 98.44 372 GLU A CA 1
ATOM 2658 C C . GLU A 1 372 ? 10.502 7.493 -6.844 1.00 98.44 372 GLU A C 1
ATOM 2660 O O . GLU A 1 372 ? 9.464 7.099 -6.315 1.00 98.44 372 GLU A O 1
ATOM 2665 N N . LYS A 1 373 ? 11.490 8.046 -6.128 1.00 97.56 373 LYS A N 1
ATOM 2666 C CA . LYS A 1 373 ? 11.420 8.212 -4.665 1.00 97.56 373 LYS A CA 1
ATOM 2667 C C . LYS A 1 373 ? 10.279 9.131 -4.259 1.00 97.56 373 LYS A C 1
ATOM 2669 O O . LYS A 1 373 ? 9.518 8.798 -3.355 1.00 97.56 373 LYS A O 1
ATOM 2674 N N . ASN A 1 374 ? 10.128 10.268 -4.934 1.00 97.56 374 ASN A N 1
ATOM 2675 C CA . ASN A 1 374 ? 9.064 11.225 -4.644 1.00 97.56 374 ASN A CA 1
ATOM 2676 C C . ASN A 1 374 ? 7.675 10.618 -4.866 1.00 97.56 374 ASN A C 1
ATOM 2678 O O . ASN A 1 374 ? 6.778 10.843 -4.055 1.00 97.56 374 ASN A O 1
ATOM 2682 N N . ALA A 1 375 ? 7.508 9.808 -5.913 1.00 97.31 375 ALA A N 1
ATOM 2683 C CA . ALA A 1 375 ? 6.264 9.089 -6.177 1.00 97.31 375 ALA A CA 1
ATOM 2684 C C . ALA A 1 375 ? 5.906 8.073 -5.075 1.00 97.31 375 ALA A C 1
ATOM 2686 O O . ALA A 1 375 ? 4.728 7.801 -4.857 1.00 97.31 375 ALA A O 1
ATOM 2687 N N . LEU A 1 376 ? 6.906 7.565 -4.348 1.00 96.06 376 LEU A N 1
ATOM 2688 C CA . LEU A 1 376 ? 6.754 6.616 -3.241 1.00 96.06 376 LEU A CA 1
ATOM 2689 C C . LEU A 1 376 ? 6.797 7.272 -1.848 1.00 96.06 376 LEU A C 1
ATOM 2691 O O . LEU A 1 376 ? 6.814 6.581 -0.832 1.00 96.06 376 LEU A O 1
ATOM 2695 N N . GLY A 1 377 ? 6.782 8.607 -1.769 1.00 92.94 377 GLY A N 1
ATOM 2696 C CA . GLY A 1 377 ? 6.778 9.332 -0.493 1.00 92.94 377 GLY A CA 1
ATOM 2697 C C . GLY A 1 377 ? 8.161 9.550 0.134 1.00 92.94 377 GLY A C 1
ATOM 2698 O O . GLY A 1 377 ? 8.241 9.885 1.314 1.00 92.94 377 GLY A O 1
ATOM 2699 N N . GLY A 1 378 ? 9.233 9.408 -0.648 1.00 91.06 378 GLY A N 1
ATOM 2700 C CA . GLY A 1 378 ? 10.607 9.788 -0.297 1.00 91.06 378 GLY A CA 1
ATOM 2701 C C . GLY A 1 378 ? 11.605 8.630 -0.231 1.00 91.06 378 GLY A C 1
ATOM 2702 O O . GLY A 1 378 ? 12.810 8.873 -0.193 1.00 91.06 378 GLY A O 1
ATOM 2703 N N . GLU A 1 379 ? 11.141 7.381 -0.259 1.00 88.88 379 GLU A N 1
ATOM 2704 C CA . GLU A 1 379 ? 11.987 6.185 -0.188 1.00 88.88 379 GLU A CA 1
ATOM 2705 C C . GLU A 1 379 ? 11.568 5.155 -1.243 1.00 88.88 379 GLU A C 1
ATOM 2707 O O . GLU A 1 379 ? 10.395 5.041 -1.582 1.00 88.88 379 GLU A O 1
ATOM 2712 N N . ALA A 1 380 ? 12.540 4.408 -1.766 1.00 94.75 380 ALA A N 1
ATOM 2713 C CA . ALA A 1 380 ? 12.333 3.325 -2.723 1.00 94.75 380 ALA A CA 1
ATOM 2714 C C . ALA A 1 380 ? 13.288 2.171 -2.388 1.00 94.75 380 ALA A C 1
ATOM 2716 O O . ALA A 1 380 ? 14.460 2.402 -2.075 1.00 94.75 380 ALA A O 1
ATOM 2717 N N . HIS A 1 381 ? 12.797 0.940 -2.473 1.00 96.12 381 HIS A N 1
ATOM 2718 C CA . HIS A 1 381 ? 13.527 -0.285 -2.161 1.00 96.12 381 HIS A CA 1
ATOM 2719 C C . HIS A 1 381 ? 14.317 -0.803 -3.366 1.00 96.12 381 HIS A C 1
ATOM 2721 O O . HIS A 1 381 ? 15.427 -1.318 -3.214 1.00 96.12 381 HIS A O 1
ATOM 2727 N N . GLY A 1 382 ? 13.768 -0.670 -4.574 1.00 97.31 382 GLY A N 1
ATOM 2728 C CA . GLY A 1 382 ? 14.428 -1.143 -5.785 1.00 97.31 382 GLY A CA 1
ATOM 2729 C C . GLY A 1 382 ? 13.679 -0.828 -7.072 1.00 97.31 382 GLY A C 1
ATOM 2730 O O . GLY A 1 382 ? 12.573 -0.295 -7.052 1.00 97.31 382 GLY A O 1
ATOM 2731 N N . LEU A 1 383 ? 14.300 -1.184 -8.199 1.00 98.88 383 LEU A N 1
ATOM 2732 C CA . LEU A 1 383 ? 13.709 -1.105 -9.534 1.00 98.88 383 LEU A CA 1
ATOM 2733 C C . LEU A 1 383 ? 13.504 -2.497 -10.124 1.00 98.88 383 LEU A C 1
ATOM 2735 O O . LEU A 1 383 ? 14.348 -3.387 -9.974 1.00 98.88 383 LEU A O 1
ATOM 2739 N N . VAL A 1 384 ? 12.400 -2.657 -10.844 1.00 98.94 384 VAL A N 1
ATOM 2740 C CA . VAL A 1 384 ? 11.943 -3.916 -11.433 1.00 98.94 384 VAL A CA 1
ATOM 2741 C C . VAL A 1 384 ? 11.788 -3.747 -12.937 1.00 98.94 384 VAL A C 1
ATOM 2743 O O . VAL A 1 384 ? 11.122 -2.824 -13.390 1.00 98.94 384 VAL A O 1
ATOM 2746 N N . LEU A 1 385 ? 12.363 -4.662 -13.715 1.00 98.88 385 LEU A N 1
ATOM 2747 C CA . LEU A 1 385 ? 12.176 -4.758 -15.159 1.00 98.88 385 LEU A CA 1
ATOM 2748 C C . LEU A 1 385 ? 10.985 -5.662 -15.458 1.00 98.88 385 LEU A C 1
ATOM 2750 O O . LEU A 1 385 ? 10.954 -6.803 -14.991 1.00 98.88 385 LEU A O 1
ATOM 2754 N N . ALA A 1 386 ? 10.037 -5.188 -16.265 1.00 98.81 386 ALA A N 1
ATOM 2755 C CA . ALA A 1 386 ? 8.864 -5.974 -16.627 1.00 98.81 386 ALA A CA 1
ATOM 2756 C C . ALA A 1 386 ? 9.245 -7.301 -17.306 1.00 98.81 386 ALA A C 1
ATOM 2758 O O . ALA A 1 386 ? 10.115 -7.360 -18.181 1.00 98.81 386 ALA A O 1
ATOM 2759 N N . ALA A 1 387 ? 8.533 -8.375 -16.954 1.00 98.38 387 ALA A N 1
ATOM 2760 C CA . ALA A 1 387 ? 8.682 -9.679 -17.602 1.00 98.38 387 ALA A CA 1
ATOM 2761 C C . ALA A 1 387 ? 8.156 -9.683 -19.052 1.00 98.38 387 ALA A C 1
ATOM 2763 O O . ALA A 1 387 ? 8.443 -10.607 -19.815 1.00 98.38 387 ALA A O 1
ATOM 2764 N N . LYS A 1 388 ? 7.390 -8.655 -19.444 1.00 97.94 388 LYS A N 1
ATOM 2765 C CA . LYS A 1 388 ? 6.779 -8.489 -20.768 1.00 97.94 388 LYS A CA 1
ATOM 2766 C C . LYS A 1 388 ? 7.157 -7.141 -21.384 1.00 97.94 388 LYS A C 1
ATOM 2768 O O . LYS A 1 388 ? 7.398 -6.170 -20.674 1.00 97.94 388 LYS A O 1
ATOM 2773 N N . ASN A 1 389 ? 7.178 -7.083 -22.714 1.00 97.94 389 ASN A N 1
ATOM 2774 C CA . ASN A 1 389 ? 7.291 -5.817 -23.439 1.00 97.94 389 ASN A CA 1
ATOM 2775 C C . ASN A 1 389 ? 5.941 -5.087 -23.409 1.00 97.94 389 ASN A C 1
ATOM 2777 O O . ASN A 1 389 ? 4.900 -5.722 -23.581 1.00 97.94 389 ASN A O 1
ATOM 2781 N N . ALA A 1 390 ? 5.968 -3.762 -23.264 1.00 98.25 390 ALA A N 1
ATOM 2782 C CA . ALA A 1 390 ? 4.791 -2.924 -23.480 1.00 98.25 390 ALA A CA 1
ATOM 2783 C C . ALA A 1 390 ? 4.458 -2.823 -24.975 1.00 98.25 390 ALA A C 1
ATOM 2785 O O . ALA A 1 390 ? 3.297 -2.889 -25.368 1.00 98.25 390 ALA A O 1
ATOM 2786 N N . ALA A 1 391 ? 5.491 -2.716 -25.813 1.00 98.00 391 ALA A N 1
ATOM 2787 C CA . ALA A 1 391 ? 5.386 -2.775 -27.264 1.00 98.00 391 ALA A CA 1
ATOM 2788 C C . ALA A 1 391 ? 6.712 -3.216 -27.892 1.00 98.00 391 ALA A C 1
ATOM 2790 O O . ALA A 1 391 ? 7.774 -3.138 -27.273 1.00 98.00 391 ALA A O 1
ATOM 2791 N N . THR A 1 392 ? 6.638 -3.657 -29.143 1.00 97.06 392 THR A N 1
ATOM 2792 C CA . THR A 1 392 ? 7.796 -3.955 -29.991 1.00 97.06 392 THR A CA 1
ATOM 2793 C C . THR A 1 392 ? 7.664 -3.216 -31.310 1.00 97.06 392 THR A C 1
ATOM 2795 O O . THR A 1 392 ? 6.549 -3.120 -31.829 1.00 97.06 392 THR A O 1
ATOM 2798 N N . ASN A 1 393 ? 8.782 -2.780 -31.890 1.00 96.56 393 ASN A N 1
ATOM 2799 C CA . ASN A 1 393 ? 8.821 -2.130 -33.201 1.00 96.56 393 ASN A CA 1
ATOM 2800 C C . ASN A 1 393 ? 7.894 -0.891 -33.297 1.00 96.56 393 ASN A C 1
ATOM 2802 O O . ASN A 1 393 ? 7.103 -0.771 -34.235 1.00 96.56 393 ASN A O 1
ATOM 2806 N N . VAL A 1 394 ? 7.991 0.025 -32.326 1.00 98.31 394 VAL A N 1
ATOM 2807 C CA . VAL A 1 394 ? 7.229 1.289 -32.277 1.00 98.31 394 VAL A CA 1
ATOM 2808 C C . VAL A 1 394 ? 8.140 2.514 -32.268 1.00 98.31 394 VAL A C 1
ATOM 2810 O O . VAL A 1 394 ? 9.281 2.451 -31.808 1.00 98.31 394 VAL A O 1
ATOM 2813 N N . GLN A 1 395 ? 7.622 3.635 -32.766 1.00 98.44 395 GLN A N 1
ATOM 2814 C CA . GLN A 1 395 ? 8.310 4.927 -32.750 1.00 98.44 395 GLN A CA 1
ATOM 2815 C C . GLN A 1 395 ? 8.366 5.520 -31.338 1.00 98.44 395 GLN A C 1
ATOM 2817 O O . GLN A 1 395 ? 7.467 5.308 -30.519 1.00 98.44 395 GLN A O 1
ATOM 2822 N N . TRP A 1 396 ? 9.416 6.283 -31.053 1.00 98.38 396 TRP A N 1
ATOM 2823 C CA . TRP A 1 396 ? 9.526 7.031 -29.802 1.00 98.38 396 TRP A CA 1
ATOM 2824 C C . TRP A 1 396 ? 8.554 8.217 -29.795 1.00 98.38 396 TRP A C 1
ATOM 2826 O O . TRP A 1 396 ? 7.799 8.415 -28.843 1.00 98.38 396 TRP A O 1
ATOM 2836 N N . GLY A 1 397 ? 8.538 8.968 -30.899 1.00 96.75 397 GLY A N 1
ATOM 2837 C CA . GLY A 1 397 ? 7.733 10.170 -31.081 1.00 96.75 397 GLY A CA 1
ATOM 2838 C C . GLY A 1 397 ? 7.931 10.804 -32.465 1.00 96.75 397 GLY A C 1
ATOM 2839 O O . GLY A 1 397 ? 8.639 10.252 -33.309 1.00 96.75 397 GLY A O 1
ATOM 2840 N N . PRO A 1 398 ? 7.346 11.982 -32.720 1.00 94.75 398 PRO A N 1
ATOM 2841 C CA . PRO A 1 398 ? 7.505 12.679 -33.988 1.00 94.75 398 PRO A CA 1
ATOM 2842 C C . PRO A 1 398 ? 8.918 13.264 -34.144 1.00 94.75 398 PRO A C 1
ATOM 2844 O O . PRO A 1 398 ? 9.455 13.903 -33.236 1.00 94.75 398 PRO A O 1
ATOM 2847 N N . TYR A 1 399 ? 9.502 13.102 -35.334 1.00 92.88 399 TYR A N 1
ATOM 2848 C CA . TYR A 1 399 ? 10.781 13.720 -35.690 1.00 92.88 399 TYR A CA 1
ATOM 2849 C C . TYR A 1 399 ? 10.689 15.256 -35.662 1.00 92.88 399 TYR A C 1
ATOM 2851 O O . TYR A 1 399 ? 9.754 15.847 -36.206 1.00 92.88 399 TYR A O 1
ATOM 2859 N N . GLY A 1 400 ? 11.688 15.915 -35.068 1.00 92.81 400 GLY A N 1
ATOM 2860 C CA . GLY A 1 400 ? 11.802 17.378 -35.023 1.00 92.81 400 GLY A CA 1
ATOM 2861 C C . GLY A 1 400 ? 11.015 18.057 -33.897 1.00 92.81 400 GLY A C 1
ATOM 2862 O O . GLY A 1 400 ? 10.907 19.282 -33.904 1.00 92.81 400 GLY A O 1
ATOM 2863 N N . THR A 1 401 ? 10.481 17.291 -32.943 1.00 94.00 401 THR A N 1
ATOM 2864 C CA . THR A 1 401 ? 9.807 17.809 -31.744 1.00 94.00 401 THR A CA 1
ATOM 2865 C C . THR A 1 401 ? 10.674 17.589 -30.510 1.00 94.00 401 THR A C 1
ATOM 2867 O O . THR A 1 401 ? 10.892 16.448 -30.117 1.00 94.00 401 THR A O 1
ATOM 2870 N N . ASP A 1 402 ? 11.157 18.676 -29.913 1.00 95.06 402 ASP A N 1
ATOM 2871 C CA . ASP A 1 402 ? 11.863 18.699 -28.619 1.00 95.06 402 ASP A CA 1
ATOM 2872 C C . ASP A 1 402 ? 10.824 18.751 -27.494 1.00 95.06 402 ASP A C 1
ATOM 2874 O O . ASP A 1 402 ? 9.886 19.552 -27.580 1.00 95.06 402 ASP A O 1
ATOM 2878 N N . ILE A 1 403 ? 10.941 17.880 -26.489 1.00 96.31 403 ILE A N 1
ATOM 2879 C CA . ILE A 1 403 ? 10.011 17.842 -25.359 1.00 96.31 403 ILE A CA 1
ATOM 2880 C C . ILE A 1 403 ? 10.448 18.888 -24.325 1.00 96.31 403 ILE A C 1
ATOM 2882 O O . ILE A 1 403 ? 11.531 18.777 -23.751 1.00 96.31 403 ILE A O 1
ATOM 2886 N N . PRO A 1 404 ? 9.620 19.912 -24.043 1.00 93.88 404 PRO A N 1
ATOM 2887 C CA . PRO A 1 404 ? 9.939 20.891 -23.013 1.00 93.88 404 PRO A CA 1
ATOM 2888 C C . PRO A 1 404 ? 10.176 20.223 -21.656 1.00 93.88 404 PRO A C 1
ATOM 2890 O O . PRO A 1 404 ? 9.502 19.256 -21.309 1.00 93.88 404 PRO A O 1
ATOM 2893 N N . ASP A 1 405 ? 11.120 20.767 -20.888 1.00 91.94 405 ASP A N 1
ATOM 2894 C CA . ASP A 1 405 ? 11.476 20.319 -19.533 1.00 91.94 405 ASP A CA 1
ATOM 2895 C C . ASP A 1 405 ? 12.056 18.895 -19.435 1.00 91.94 405 ASP A C 1
ATOM 2897 O O . ASP A 1 405 ? 12.377 18.433 -18.337 1.00 91.94 405 ASP A O 1
ATOM 2901 N N . LEU A 1 406 ? 12.282 18.227 -20.570 1.00 95.12 406 LEU A N 1
ATOM 2902 C CA . LEU A 1 406 ? 13.061 17.000 -20.656 1.00 95.12 406 LEU A CA 1
ATOM 2903 C C . LEU A 1 406 ? 14.520 17.350 -21.018 1.00 95.12 406 LEU A C 1
ATOM 2905 O O . LEU A 1 406 ? 14.768 18.072 -21.986 1.00 95.12 406 LEU A O 1
ATOM 2909 N N . PRO A 1 407 ? 15.526 16.919 -20.238 1.00 94.56 407 PRO A N 1
ATOM 2910 C CA . PRO A 1 407 ? 16.911 17.263 -20.529 1.00 94.56 407 PRO A CA 1
ATOM 2911 C C . PRO A 1 407 ? 17.451 16.463 -21.721 1.00 94.56 407 PRO A C 1
ATOM 2913 O O . PRO A 1 407 ? 17.353 15.239 -21.767 1.00 94.56 407 PRO A O 1
ATOM 2916 N N . ASN A 1 408 ? 18.129 17.156 -22.638 1.00 97.75 408 ASN A N 1
ATOM 2917 C CA . ASN A 1 408 ? 18.828 16.522 -23.754 1.00 97.75 408 ASN A CA 1
ATOM 2918 C C . ASN A 1 408 ? 20.118 15.820 -23.286 1.00 97.75 408 ASN A C 1
ATOM 2920 O O . ASN A 1 408 ? 21.113 16.451 -22.909 1.00 97.75 408 ASN A O 1
ATOM 2924 N N . ILE A 1 409 ? 20.117 14.490 -23.348 1.00 98.44 409 ILE A N 1
ATOM 2925 C CA . ILE A 1 409 ? 21.204 13.602 -22.937 1.00 98.44 409 ILE A CA 1
ATOM 2926 C C . ILE A 1 409 ? 22.147 13.374 -24.120 1.00 98.44 409 ILE A C 1
ATOM 2928 O O . ILE A 1 409 ? 21.935 12.497 -24.951 1.00 98.44 409 ILE A O 1
ATOM 2932 N N . THR A 1 410 ? 23.232 14.144 -24.218 1.00 98.19 410 THR A N 1
ATOM 2933 C CA . THR A 1 410 ? 24.063 14.209 -25.444 1.00 98.19 410 THR A CA 1
ATOM 2934 C C . THR A 1 410 ? 25.345 13.372 -25.433 1.00 98.19 410 THR A C 1
ATOM 2936 O O . THR A 1 410 ? 25.927 13.161 -26.495 1.00 98.19 410 THR A O 1
ATOM 2939 N N . THR A 1 411 ? 25.738 12.785 -24.300 1.00 98.75 411 THR A N 1
ATOM 2940 C CA . THR A 1 411 ? 26.925 11.910 -24.203 1.00 98.75 411 THR A CA 1
ATOM 2941 C C . THR A 1 411 ? 26.619 10.562 -23.550 1.00 98.75 411 THR A C 1
ATOM 2943 O O . THR A 1 411 ? 25.607 10.405 -22.864 1.00 98.75 411 THR A O 1
ATOM 2946 N N . VAL A 1 412 ? 27.510 9.586 -23.730 1.00 98.69 412 VAL A N 1
ATOM 2947 C CA . VAL A 1 412 ? 27.429 8.260 -23.089 1.00 98.69 412 VAL A CA 1
ATOM 2948 C C . VAL A 1 412 ? 27.512 8.376 -21.559 1.00 98.69 412 VAL A C 1
ATOM 2950 O O . VAL A 1 412 ? 26.728 7.752 -20.848 1.00 98.69 412 VAL A O 1
ATOM 2953 N N . ALA A 1 413 ? 28.377 9.245 -21.032 1.00 98.69 413 ALA A N 1
ATOM 2954 C CA . ALA A 1 413 ? 28.447 9.541 -19.600 1.00 98.69 413 ALA A CA 1
ATOM 2955 C C . ALA A 1 413 ? 27.140 10.155 -19.068 1.00 98.69 413 ALA A C 1
ATOM 2957 O O . ALA A 1 413 ? 26.703 9.819 -17.968 1.00 98.69 413 ALA A O 1
ATOM 2958 N N . ALA A 1 414 ? 26.487 11.024 -19.850 1.00 98.69 414 ALA A N 1
ATOM 2959 C CA . ALA A 1 414 ? 25.179 11.562 -19.485 1.00 98.69 414 ALA A CA 1
ATOM 2960 C C . ALA A 1 414 ? 24.097 10.470 -19.496 1.00 98.69 414 ALA A C 1
ATOM 2962 O O . ALA A 1 414 ? 23.236 10.480 -18.622 1.00 98.69 414 ALA A O 1
ATOM 2963 N N . CYS A 1 415 ? 24.176 9.490 -20.408 1.00 98.69 415 CYS A N 1
ATOM 2964 C CA . CYS A 1 415 ? 23.285 8.326 -20.388 1.00 98.69 415 CYS A CA 1
ATOM 2965 C C . CYS A 1 415 ? 23.423 7.545 -19.078 1.00 98.69 415 CYS A C 1
ATOM 2967 O O . CYS A 1 415 ? 22.417 7.230 -18.463 1.00 98.69 415 CYS A O 1
ATOM 2969 N N . TYR A 1 416 ? 24.648 7.283 -18.611 1.00 98.62 416 TYR A N 1
ATOM 2970 C CA . TYR A 1 416 ? 24.873 6.612 -17.323 1.00 98.62 416 TYR A CA 1
ATOM 2971 C C . TYR A 1 416 ? 24.297 7.399 -16.125 1.00 98.62 416 TYR A C 1
ATOM 2973 O O . TYR A 1 416 ? 23.785 6.805 -15.168 1.00 98.62 416 TYR A O 1
ATOM 2981 N N . GLY A 1 417 ? 24.391 8.731 -16.174 1.00 98.38 417 GLY A N 1
ATOM 2982 C CA . GLY A 1 417 ? 23.895 9.630 -15.129 1.00 98.38 417 GLY A CA 1
ATOM 2983 C C . GLY A 1 417 ? 22.375 9.813 -15.104 1.00 98.38 417 GLY A C 1
ATOM 2984 O O . GLY A 1 417 ? 21.833 10.116 -14.045 1.00 98.38 417 GLY A O 1
ATOM 2985 N N . ASP A 1 418 ? 21.690 9.617 -16.229 1.00 98.50 418 ASP A N 1
ATOM 2986 C CA . ASP A 1 418 ? 20.237 9.751 -16.318 1.00 98.50 418 ASP A CA 1
ATOM 2987 C C . ASP A 1 418 ? 19.533 8.507 -15.761 1.00 98.50 418 ASP A C 1
ATOM 2989 O O . ASP A 1 418 ? 19.418 7.483 -16.437 1.00 98.50 418 ASP A O 1
ATOM 2993 N N . ILE A 1 419 ? 19.061 8.595 -14.517 1.00 98.44 419 ILE A N 1
ATOM 2994 C CA . ILE A 1 419 ? 18.419 7.504 -13.761 1.00 98.44 419 ILE A CA 1
ATOM 2995 C C . ILE A 1 419 ? 16.967 7.788 -13.366 1.00 98.44 419 ILE A C 1
ATOM 2997 O O . ILE A 1 419 ? 16.444 7.097 -12.495 1.00 98.44 419 ILE A O 1
ATOM 3001 N N . ASP A 1 420 ? 16.335 8.794 -13.972 1.00 97.88 420 ASP A N 1
ATOM 3002 C CA . ASP A 1 420 ? 14.991 9.260 -13.604 1.00 97.88 420 ASP A CA 1
ATOM 3003 C C . ASP A 1 420 ? 13.986 9.010 -14.740 1.00 97.88 420 ASP A C 1
ATOM 3005 O O . ASP A 1 420 ? 13.429 9.919 -15.363 1.00 97.88 420 ASP A O 1
ATOM 3009 N N . GLY A 1 421 ? 13.795 7.730 -15.069 1.00 98.75 421 GLY A N 1
ATOM 3010 C CA . GLY A 1 421 ? 12.847 7.310 -16.101 1.00 98.75 421 GLY A CA 1
ATOM 3011 C C . GLY A 1 421 ? 11.405 7.666 -15.744 1.00 98.75 421 GLY A C 1
ATOM 3012 O O . GLY A 1 421 ? 10.605 7.972 -16.635 1.00 98.75 421 GLY A O 1
ATOM 3013 N N . TYR A 1 422 ? 11.075 7.680 -14.447 1.00 98.75 422 TYR A N 1
ATOM 3014 C CA . TYR A 1 422 ? 9.747 8.053 -13.976 1.00 98.75 422 TYR A CA 1
ATOM 3015 C C . TYR A 1 422 ? 9.422 9.501 -14.330 1.00 98.75 422 TYR A C 1
ATOM 3017 O O . TYR A 1 422 ? 8.399 9.737 -14.982 1.00 98.75 422 TYR A O 1
ATOM 3025 N N . SER A 1 423 ? 10.288 10.456 -13.970 1.00 98.50 423 SER A N 1
ATOM 3026 C CA . SER A 1 423 ? 10.058 11.868 -14.295 1.00 98.50 423 SER A CA 1
ATOM 3027 C C . SER A 1 423 ? 10.040 12.080 -15.799 1.00 98.50 423 SER A C 1
ATOM 3029 O O . SER A 1 423 ? 9.121 12.715 -16.303 1.00 98.50 423 SER A O 1
ATOM 3031 N N . ASN A 1 424 ? 10.977 11.471 -16.533 1.00 98.75 424 ASN A N 1
ATOM 3032 C CA . ASN A 1 424 ? 11.025 11.567 -17.992 1.00 98.75 424 ASN A CA 1
ATOM 3033 C C . ASN A 1 424 ? 9.700 11.124 -18.642 1.00 98.75 424 ASN A C 1
ATOM 3035 O O . ASN A 1 424 ? 9.133 11.828 -19.478 1.00 98.75 424 ASN A O 1
ATOM 3039 N N . THR A 1 425 ? 9.173 9.972 -18.220 1.00 98.81 425 THR A N 1
ATOM 3040 C CA . THR A 1 425 ? 7.902 9.428 -18.722 1.00 98.81 425 THR A CA 1
ATOM 3041 C C . THR A 1 425 ? 6.728 10.353 -18.402 1.00 98.81 425 THR A C 1
ATOM 3043 O O . THR A 1 425 ? 5.903 10.629 -19.274 1.00 98.81 425 THR A O 1
ATOM 3046 N N . HIS A 1 426 ? 6.660 10.870 -17.172 1.00 98.56 426 HIS A N 1
ATOM 3047 C CA . HIS A 1 426 ? 5.580 11.760 -16.745 1.00 98.56 426 HIS A CA 1
ATOM 3048 C C . HIS A 1 426 ? 5.644 13.132 -17.421 1.00 98.56 426 HIS A C 1
ATOM 3050 O O . HIS A 1 426 ? 4.595 13.676 -17.762 1.00 98.56 426 HIS A O 1
ATOM 3056 N N . THR A 1 427 ? 6.841 13.660 -17.689 1.00 98.44 427 THR A N 1
ATOM 3057 C CA . THR A 1 427 ? 7.032 14.877 -18.489 1.00 98.44 427 THR A CA 1
ATOM 3058 C C . THR A 1 427 ? 6.456 14.695 -19.891 1.00 98.44 427 THR A C 1
ATOM 3060 O O . THR A 1 427 ? 5.698 15.546 -20.355 1.00 98.44 427 THR A O 1
ATOM 3063 N N . VAL A 1 428 ? 6.715 13.556 -20.545 1.00 98.38 428 VAL A N 1
ATOM 3064 C CA . VAL A 1 428 ? 6.123 13.271 -21.863 1.00 98.38 428 VAL A CA 1
ATOM 3065 C C . VAL A 1 428 ? 4.607 13.107 -21.774 1.00 98.38 428 VAL A C 1
ATOM 3067 O O . VAL A 1 428 ? 3.898 13.659 -22.608 1.00 98.38 428 VAL A O 1
ATOM 3070 N N . TRP A 1 429 ? 4.072 12.418 -20.764 1.00 98.25 429 TRP A N 1
ATOM 3071 C CA . TRP A 1 429 ? 2.617 12.289 -20.599 1.00 98.25 429 TRP A CA 1
ATOM 3072 C C . TRP A 1 429 ? 1.905 13.615 -20.310 1.00 98.25 429 TRP A C 1
ATOM 3074 O O . TRP A 1 429 ? 0.745 13.778 -20.691 1.00 98.25 429 TRP A O 1
ATOM 3084 N N . ALA A 1 430 ? 2.586 14.558 -19.658 1.00 97.81 430 ALA A N 1
ATOM 3085 C CA . ALA A 1 430 ? 2.073 15.896 -19.386 1.00 97.81 430 ALA A CA 1
ATOM 3086 C C . ALA A 1 430 ? 2.248 16.866 -20.567 1.00 97.81 430 ALA A C 1
ATOM 3088 O O . ALA A 1 430 ? 1.616 17.921 -20.582 1.00 97.81 430 ALA A O 1
ATOM 3089 N N . PHE A 1 431 ? 3.081 16.530 -21.554 1.00 96.75 431 PHE A N 1
ATOM 3090 C CA . PHE A 1 431 ? 3.348 17.388 -22.701 1.00 96.75 431 PHE A CA 1
ATOM 3091 C C . PHE A 1 431 ? 2.090 17.610 -23.557 1.00 96.75 431 PHE A C 1
ATOM 3093 O O . PHE A 1 431 ? 1.388 16.664 -23.921 1.00 96.75 431 PHE A O 1
ATOM 3100 N N . ASP A 1 432 ? 1.834 18.861 -23.953 1.00 96.56 432 ASP A N 1
ATOM 3101 C CA . ASP A 1 432 ? 0.676 19.249 -24.773 1.00 96.56 432 ASP A CA 1
ATOM 3102 C C . ASP A 1 432 ? 0.557 18.433 -26.071 1.00 96.56 432 ASP A C 1
ATOM 3104 O O . ASP A 1 432 ? -0.545 18.069 -26.477 1.00 96.56 432 ASP A O 1
ATOM 3108 N N . GLY A 1 433 ? 1.680 18.098 -26.719 1.00 95.50 433 GLY A N 1
ATOM 3109 C CA . GLY A 1 433 ? 1.661 17.258 -27.920 1.00 95.50 433 GLY A CA 1
ATOM 3110 C C . GLY A 1 433 ? 1.172 15.836 -27.638 1.00 95.50 433 GLY A C 1
ATOM 3111 O O . GLY A 1 433 ? 0.369 15.303 -28.403 1.00 95.50 433 GLY A O 1
ATOM 3112 N N . TYR A 1 434 ? 1.588 15.248 -26.512 1.00 96.88 434 TYR A N 1
ATOM 3113 C CA . TYR A 1 434 ? 1.112 13.932 -26.091 1.00 96.88 434 TYR A CA 1
ATOM 3114 C C . TYR A 1 434 ? -0.366 13.979 -25.711 1.00 96.88 434 TYR A C 1
ATOM 3116 O O . TYR A 1 434 ? -1.146 13.165 -26.192 1.00 96.88 434 TYR A O 1
ATOM 3124 N N . THR A 1 435 ? -0.780 14.941 -24.883 1.00 97.12 435 THR A N 1
ATOM 3125 C CA . THR A 1 435 ? -2.178 15.039 -24.431 1.00 97.12 435 THR A CA 1
ATOM 3126 C C . THR A 1 435 ? -3.144 15.328 -25.582 1.00 97.12 435 THR A C 1
ATOM 3128 O O . THR A 1 435 ? -4.263 14.810 -25.584 1.00 97.12 435 THR A O 1
ATOM 3131 N N . ALA A 1 436 ? -2.714 16.096 -26.589 1.00 97.38 436 ALA A N 1
ATOM 3132 C CA . ALA A 1 436 ? -3.493 16.356 -27.793 1.00 97.38 436 ALA A CA 1
ATOM 3133 C C . ALA A 1 436 ? -3.601 15.126 -28.709 1.00 97.38 436 ALA A C 1
ATOM 3135 O O . ALA A 1 436 ? -4.673 14.886 -29.272 1.00 97.38 436 ALA A O 1
ATOM 3136 N N . ASN A 1 437 ? -2.519 14.353 -28.873 1.00 97.06 437 ASN A N 1
ATOM 3137 C CA . ASN A 1 437 ? -2.516 13.156 -29.713 1.00 97.06 437 ASN A CA 1
ATOM 3138 C C . ASN A 1 437 ? -1.529 12.071 -29.222 1.00 97.06 437 ASN A C 1
ATOM 3140 O O . ASN A 1 437 ? -0.430 11.934 -29.766 1.00 97.06 437 ASN A O 1
ATOM 3144 N N . PRO A 1 438 ? -1.936 11.201 -28.275 1.00 96.62 438 PRO A N 1
ATOM 3145 C CA . PRO A 1 438 ? -1.063 10.145 -27.752 1.00 96.62 438 PRO A CA 1
ATOM 3146 C C . PRO A 1 438 ? -0.592 9.138 -28.812 1.00 96.62 438 PRO A C 1
ATOM 3148 O O . PRO A 1 438 ? 0.369 8.405 -28.594 1.00 96.62 438 PRO A O 1
ATOM 3151 N N . ALA A 1 439 ? -1.277 9.054 -29.960 1.00 97.38 439 ALA A N 1
ATOM 3152 C CA . ALA A 1 439 ? -0.892 8.155 -31.044 1.00 97.38 439 ALA A CA 1
ATOM 3153 C C . ALA A 1 439 ? 0.427 8.558 -31.725 1.00 97.38 439 ALA A C 1
ATOM 3155 O O . ALA A 1 439 ? 1.071 7.688 -32.306 1.00 97.38 439 ALA A O 1
ATOM 3156 N N . ASP A 1 440 ? 0.842 9.825 -31.613 1.00 97.69 440 ASP A N 1
ATOM 3157 C CA . ASP A 1 440 ? 2.111 10.311 -32.170 1.00 97.69 440 ASP A CA 1
ATOM 3158 C C . ASP A 1 440 ? 3.320 9.914 -31.305 1.00 97.69 440 ASP A C 1
ATOM 3160 O O . ASP A 1 440 ? 4.455 9.986 -31.765 1.00 97.69 440 ASP A O 1
ATOM 3164 N N . TYR A 1 441 ? 3.082 9.427 -30.081 1.00 98.38 441 TYR A N 1
ATOM 3165 C CA . TYR A 1 441 ? 4.094 8.971 -29.120 1.00 98.38 441 TYR A CA 1
ATOM 3166 C C . TYR A 1 441 ? 3.870 7.499 -28.742 1.00 98.38 441 TYR A C 1
ATOM 3168 O O . TYR A 1 441 ? 3.588 7.183 -27.577 1.00 98.38 441 TYR A O 1
ATOM 3176 N N . PRO A 1 442 ? 3.933 6.564 -29.708 1.00 98.50 442 PRO A N 1
ATOM 3177 C CA . PRO A 1 442 ? 3.441 5.210 -29.493 1.00 98.50 442 PRO A CA 1
ATOM 3178 C C . PRO A 1 442 ? 4.241 4.436 -28.437 1.00 98.50 442 PRO A C 1
ATOM 3180 O O . PRO A 1 442 ? 3.647 3.611 -27.746 1.00 98.50 442 PRO A O 1
ATOM 3183 N N . ALA A 1 443 ? 5.533 4.727 -28.239 1.00 98.62 443 ALA A N 1
ATOM 3184 C CA . ALA A 1 443 ? 6.315 4.150 -27.144 1.00 98.62 443 ALA A CA 1
ATOM 3185 C C . ALA A 1 443 ? 5.747 4.500 -25.754 1.00 98.62 443 ALA A C 1
ATOM 3187 O O . ALA A 1 443 ? 5.490 3.607 -24.946 1.00 98.62 443 ALA A O 1
ATOM 3188 N N . PHE A 1 444 ? 5.485 5.782 -25.486 1.00 98.69 444 PHE A N 1
ATOM 3189 C CA . PHE A 1 444 ? 4.951 6.250 -24.199 1.00 98.69 444 PHE A CA 1
ATOM 3190 C C . PHE A 1 444 ? 3.491 5.861 -23.995 1.00 98.69 444 PHE A C 1
ATOM 3192 O O . PHE A 1 444 ? 3.085 5.522 -22.880 1.00 98.69 444 PHE A O 1
ATOM 3199 N N . ARG A 1 445 ? 2.705 5.854 -25.076 1.00 98.50 445 ARG A N 1
ATOM 3200 C CA . ARG A 1 445 ? 1.340 5.333 -25.049 1.00 98.50 445 ARG A CA 1
ATOM 3201 C C . ARG A 1 445 ? 1.322 3.848 -24.703 1.00 98.50 445 ARG A C 1
ATOM 3203 O O . ARG A 1 445 ? 0.500 3.438 -23.893 1.00 98.50 445 ARG A O 1
ATOM 3210 N N . ALA A 1 446 ? 2.231 3.052 -25.266 1.00 98.69 446 ALA A N 1
ATOM 3211 C CA . ALA A 1 446 ? 2.307 1.629 -24.957 1.00 98.69 446 ALA A CA 1
ATOM 3212 C C . ALA A 1 446 ? 2.548 1.380 -23.463 1.00 98.69 446 ALA A C 1
ATOM 3214 O O . ALA A 1 446 ? 1.949 0.471 -22.900 1.00 98.69 446 ALA A O 1
ATOM 3215 N N . VAL A 1 447 ? 3.367 2.202 -22.798 1.00 98.69 447 VAL A N 1
ATOM 3216 C CA . VAL A 1 447 ? 3.576 2.111 -21.341 1.00 98.69 447 VAL A CA 1
ATOM 3217 C C . VAL A 1 447 ? 2.310 2.485 -20.561 1.00 98.69 447 VAL A C 1
ATOM 3219 O O . VAL A 1 447 ? 1.965 1.810 -19.589 1.00 98.69 447 VAL A O 1
ATOM 3222 N N . ALA A 1 448 ? 1.571 3.508 -20.997 1.00 98.12 448 ALA A N 1
ATOM 3223 C CA . ALA A 1 448 ? 0.282 3.853 -20.393 1.00 98.12 448 ALA A CA 1
ATOM 3224 C C . ALA A 1 448 ? -0.742 2.709 -20.554 1.00 98.12 448 ALA A C 1
ATOM 3226 O O . ALA A 1 448 ? -1.360 2.285 -19.578 1.00 98.12 448 ALA A O 1
ATOM 3227 N N . ASP A 1 449 ? -0.857 2.139 -21.757 1.00 98.31 449 ASP A N 1
ATOM 3228 C CA . ASP A 1 449 ? -1.730 0.996 -22.050 1.00 98.31 449 ASP A CA 1
ATOM 3229 C C . ASP A 1 449 ? -1.290 -0.259 -21.259 1.00 98.31 449 ASP A C 1
ATOM 3231 O O . ASP A 1 449 ? -2.126 -1.027 -20.766 1.00 98.31 449 ASP A O 1
ATOM 3235 N N . PHE A 1 450 ? 0.017 -0.448 -21.048 1.00 98.31 450 PHE A N 1
ATOM 3236 C CA . PHE A 1 450 ? 0.564 -1.536 -20.235 1.00 98.31 450 PHE A CA 1
ATOM 3237 C C . PHE A 1 450 ? 0.104 -1.450 -18.775 1.00 98.31 450 PHE A C 1
ATOM 3239 O O . PHE A 1 450 ? -0.310 -2.465 -18.222 1.00 98.31 450 PHE A O 1
ATOM 3246 N N . ASN A 1 451 ? 0.045 -0.254 -18.178 1.00 97.69 451 ASN A N 1
ATOM 3247 C CA . ASN A 1 451 ? -0.500 -0.067 -16.824 1.00 97.69 451 ASN A CA 1
ATOM 3248 C C . ASN A 1 451 ? -1.984 -0.452 -16.694 1.00 97.69 451 ASN A C 1
ATOM 3250 O O . ASN A 1 451 ? -2.438 -0.756 -15.595 1.00 97.69 451 ASN A O 1
ATOM 3254 N N . THR A 1 452 ? -2.749 -0.473 -17.790 1.00 95.06 452 THR A N 1
ATOM 3255 C CA . THR A 1 452 ? -4.161 -0.899 -17.755 1.00 95.06 452 THR A CA 1
ATOM 3256 C C . THR A 1 452 ? -4.327 -2.413 -17.872 1.00 95.06 452 THR A C 1
ATOM 3258 O O . THR A 1 452 ? -5.234 -2.990 -17.277 1.00 95.06 452 THR A O 1
ATOM 3261 N N . THR A 1 453 ? -3.448 -3.066 -18.635 1.00 93.81 453 THR A N 1
ATOM 3262 C CA . THR A 1 453 ? -3.522 -4.507 -18.930 1.00 93.81 453 THR A CA 1
ATOM 3263 C C . THR A 1 453 ? -2.681 -5.355 -17.977 1.00 93.81 453 THR A C 1
ATOM 3265 O O . THR A 1 453 ? -2.954 -6.541 -17.810 1.00 93.81 453 THR A O 1
ATOM 3268 N N . HIS A 1 454 ? -1.679 -4.743 -17.348 1.00 93.50 454 HIS A N 1
ATOM 3269 C CA . HIS A 1 454 ? -0.719 -5.339 -16.423 1.00 93.50 454 HIS A CA 1
ATOM 3270 C C . HIS A 1 454 ? -0.529 -4.398 -15.227 1.00 93.50 454 HIS A C 1
ATOM 3272 O O . HIS A 1 454 ? 0.581 -3.942 -14.947 1.00 93.50 454 HIS A O 1
ATOM 3278 N N . ALA A 1 455 ? -1.640 -4.053 -14.570 1.00 91.62 455 ALA A N 1
ATOM 3279 C CA . ALA A 1 455 ? -1.652 -3.107 -13.462 1.00 91.62 455 ALA A CA 1
ATOM 3280 C C . ALA A 1 455 ? -0.608 -3.480 -12.402 1.00 91.62 455 ALA A C 1
ATOM 3282 O O . ALA A 1 455 ? -0.573 -4.612 -11.920 1.00 91.62 455 ALA A O 1
ATOM 3283 N N . ALA A 1 456 ? 0.249 -2.518 -12.067 1.00 93.25 456 ALA A N 1
ATOM 3284 C CA . ALA A 1 456 ? 1.204 -2.679 -10.988 1.00 93.25 456 ALA A CA 1
ATOM 3285 C C . ALA A 1 456 ? 0.494 -2.569 -9.623 1.00 93.25 456 ALA A C 1
ATOM 3287 O O . ALA A 1 456 ? -0.556 -1.922 -9.522 1.00 93.25 456 ALA A O 1
ATOM 3288 N N . PRO A 1 457 ? 1.062 -3.154 -8.557 1.00 91.69 457 PRO A N 1
ATOM 3289 C CA . PRO A 1 457 ? 0.559 -2.967 -7.201 1.00 91.69 457 PRO A CA 1
ATOM 3290 C C . PRO A 1 457 ? 0.515 -1.483 -6.809 1.00 91.69 457 PRO A C 1
ATOM 3292 O O . PRO A 1 457 ? 1.395 -0.704 -7.174 1.00 91.69 457 PRO A O 1
ATOM 3295 N N . GLY A 1 458 ? -0.498 -1.084 -6.035 1.00 89.56 458 GLY A N 1
ATOM 3296 C CA . GLY A 1 458 ? -0.743 0.327 -5.698 1.00 89.56 458 GLY A CA 1
ATOM 3297 C C . GLY A 1 458 ? 0.307 0.985 -4.790 1.00 89.56 458 GLY A C 1
ATOM 3298 O O . GLY A 1 458 ? 0.269 2.196 -4.614 1.00 89.56 458 GLY A O 1
ATOM 3299 N N . ASN A 1 459 ? 1.229 0.209 -4.217 1.00 89.19 459 ASN A N 1
ATOM 3300 C CA . ASN A 1 459 ? 2.383 0.680 -3.442 1.00 89.19 459 ASN A CA 1
ATOM 3301 C C . ASN A 1 459 ? 3.661 0.807 -4.296 1.00 89.19 459 ASN A C 1
ATOM 3303 O O . ASN A 1 459 ? 4.759 0.784 -3.755 1.00 89.19 459 ASN A O 1
ATOM 3307 N N . THR A 1 460 ? 3.520 0.888 -5.619 1.00 97.06 460 THR A N 1
ATOM 3308 C CA . THR A 1 460 ? 4.619 1.080 -6.574 1.00 97.06 460 THR A CA 1
ATOM 3309 C C . THR A 1 460 ? 4.413 2.374 -7.355 1.00 97.06 460 THR A C 1
ATOM 3311 O O . THR A 1 460 ? 3.347 2.986 -7.298 1.00 97.06 460 THR A O 1
ATOM 3314 N N . THR A 1 461 ? 5.400 2.765 -8.155 1.00 98.38 461 THR A N 1
ATOM 3315 C CA . THR A 1 461 ? 5.292 3.912 -9.073 1.00 98.38 461 THR A CA 1
ATOM 3316 C C . THR A 1 461 ? 4.320 3.686 -10.235 1.00 98.38 461 THR A C 1
ATOM 3318 O O . THR A 1 461 ? 4.110 4.591 -11.041 1.00 98.38 461 THR A O 1
ATOM 3321 N N . GLY A 1 462 ? 3.795 2.469 -10.405 1.00 98.25 462 GLY A N 1
ATOM 3322 C CA . GLY A 1 462 ? 3.319 2.025 -11.711 1.00 98.25 462 GLY A CA 1
ATOM 3323 C C . GLY A 1 462 ? 4.474 1.817 -12.695 1.00 98.25 462 GLY A C 1
ATOM 3324 O O . GLY A 1 462 ? 5.640 2.104 -12.401 1.00 98.25 462 GLY A O 1
ATOM 3325 N N . TRP A 1 463 ? 4.147 1.300 -13.876 1.00 98.81 463 TRP A N 1
ATOM 3326 C CA . TRP A 1 463 ? 5.113 1.092 -14.949 1.00 98.81 463 TRP A CA 1
ATOM 3327 C C . TRP A 1 463 ? 5.439 2.408 -15.658 1.00 98.81 463 TRP A C 1
ATOM 3329 O O . TRP A 1 463 ? 4.537 3.128 -16.085 1.00 98.81 463 TRP A O 1
ATOM 3339 N N . PHE A 1 464 ? 6.721 2.685 -15.854 1.00 98.88 464 PHE A N 1
ATOM 3340 C CA . PHE A 1 464 ? 7.226 3.821 -16.614 1.00 98.88 464 PHE A CA 1
ATOM 3341 C C . PHE A 1 464 ? 8.306 3.371 -17.608 1.00 98.88 464 PHE A C 1
ATOM 3343 O O . PHE A 1 464 ? 8.792 2.237 -17.568 1.00 98.88 464 PHE A O 1
ATOM 3350 N N . MET A 1 465 ? 8.649 4.234 -18.561 1.00 98.75 465 MET A N 1
ATOM 3351 C CA . MET A 1 465 ? 9.694 3.946 -19.535 1.00 98.75 465 MET A CA 1
ATOM 3352 C C . MET A 1 465 ? 11.068 4.180 -18.891 1.00 98.75 465 MET A C 1
ATOM 3354 O O . MET A 1 465 ? 11.291 5.265 -18.358 1.00 98.75 465 MET A O 1
ATOM 3358 N N . PRO A 1 466 ? 11.996 3.206 -18.915 1.00 98.81 466 PRO A N 1
ATOM 3359 C CA . PRO A 1 466 ? 13.283 3.377 -18.254 1.00 98.81 466 PRO A CA 1
ATOM 3360 C C . PRO A 1 466 ? 14.115 4.466 -18.929 1.00 98.81 466 PRO A C 1
ATOM 3362 O O . PRO A 1 466 ? 14.137 4.564 -20.158 1.00 98.81 466 PRO A O 1
ATOM 3365 N N . SER A 1 467 ? 14.864 5.234 -18.144 1.00 98.88 467 SER A N 1
ATOM 3366 C CA . SER A 1 467 ? 15.892 6.134 -18.670 1.00 98.88 467 SER A CA 1
ATOM 3367 C C . SER A 1 467 ? 17.079 5.357 -19.254 1.00 98.88 467 SER A C 1
ATOM 3369 O O . SER A 1 467 ? 17.233 4.144 -19.061 1.00 98.88 467 SER A O 1
ATOM 3371 N N . ALA A 1 468 ? 17.960 6.051 -19.979 1.00 98.75 468 ALA A N 1
ATOM 3372 C CA . ALA A 1 468 ? 19.139 5.441 -20.585 1.00 98.75 468 ALA A CA 1
ATOM 3373 C C . ALA A 1 468 ? 20.051 4.791 -19.529 1.00 98.75 468 ALA A C 1
ATOM 3375 O O . ALA A 1 468 ? 20.588 3.711 -19.781 1.00 98.75 468 ALA A O 1
ATOM 3376 N N . GLY A 1 469 ? 20.176 5.398 -18.346 1.00 98.75 469 GLY A N 1
ATOM 3377 C CA . GLY A 1 469 ? 20.966 4.880 -17.230 1.00 98.75 469 GLY A CA 1
ATOM 3378 C C . GLY A 1 469 ? 20.278 3.755 -16.461 1.00 98.75 469 GLY A C 1
ATOM 3379 O O . GLY A 1 469 ? 20.955 2.899 -15.903 1.00 98.75 469 GLY A O 1
ATOM 3380 N N . GLN A 1 470 ? 18.948 3.674 -16.473 1.00 98.88 470 GLN A N 1
ATOM 3381 C CA . GLN A 1 470 ? 18.249 2.511 -15.918 1.00 98.88 470 GLN A CA 1
ATOM 3382 C C . GLN A 1 470 ? 18.389 1.289 -16.835 1.00 98.88 470 GLN A C 1
ATOM 3384 O O . GLN A 1 470 ? 18.613 0.181 -16.350 1.00 98.88 470 GLN A O 1
ATOM 3389 N N . LEU A 1 471 ? 18.349 1.475 -18.162 1.00 98.75 471 LEU A N 1
ATOM 3390 C CA . LEU A 1 471 ? 18.696 0.405 -19.106 1.00 98.75 471 LEU A CA 1
ATOM 3391 C C . LEU A 1 471 ? 20.171 0.002 -18.998 1.00 98.75 471 LEU A C 1
ATOM 3393 O O . LEU A 1 471 ? 20.475 -1.186 -19.064 1.00 98.75 471 LEU A O 1
ATOM 3397 N N . TRP A 1 472 ? 21.077 0.953 -18.757 1.00 98.69 472 TRP A N 1
ATOM 3398 C CA . TRP A 1 472 ? 22.470 0.649 -18.425 1.00 98.69 472 TRP A CA 1
ATOM 3399 C C . TRP A 1 472 ? 22.567 -0.322 -17.242 1.00 98.69 472 TRP A C 1
ATOM 3401 O O . TRP A 1 472 ? 23.233 -1.351 -17.344 1.00 98.69 472 TRP A O 1
ATOM 3411 N N . ASP A 1 473 ? 21.868 -0.025 -16.144 1.00 98.75 473 ASP A N 1
ATOM 3412 C CA . ASP A 1 473 ? 21.871 -0.857 -14.938 1.00 98.75 473 ASP A CA 1
ATOM 3413 C C . ASP A 1 473 ? 21.283 -2.254 -15.213 1.00 98.75 473 ASP A C 1
ATOM 3415 O O . ASP A 1 473 ? 21.836 -3.254 -14.757 1.00 98.75 473 ASP A O 1
ATOM 3419 N N . VAL A 1 474 ? 20.221 -2.360 -16.024 1.00 98.81 474 VAL A N 1
ATOM 3420 C CA . VAL A 1 474 ? 19.687 -3.656 -16.492 1.00 98.81 474 VAL A CA 1
ATOM 3421 C C . VAL A 1 474 ? 20.763 -4.469 -17.216 1.00 98.81 474 VAL A C 1
ATOM 3423 O O . VAL A 1 474 ? 20.928 -5.662 -16.948 1.00 98.81 474 VAL A O 1
ATOM 3426 N N . LEU A 1 475 ? 21.498 -3.849 -18.138 1.00 98.50 475 LEU A N 1
ATOM 3427 C CA . LEU A 1 475 ? 22.514 -4.537 -18.933 1.00 98.50 475 LEU A CA 1
ATOM 3428 C C . LEU A 1 475 ? 23.732 -4.936 -18.094 1.00 98.50 475 LEU A C 1
ATOM 3430 O O . LEU A 1 475 ? 24.226 -6.055 -18.238 1.00 98.50 475 LEU A O 1
ATOM 3434 N N . GLU A 1 476 ? 24.188 -4.075 -17.187 1.00 98.00 476 GLU A N 1
ATOM 3435 C CA . GLU A 1 476 ? 25.306 -4.383 -16.293 1.00 98.00 476 GLU A CA 1
ATOM 3436 C C . GLU A 1 476 ? 24.934 -5.513 -15.315 1.00 98.00 476 GLU A C 1
ATOM 3438 O O . GLU A 1 476 ? 25.670 -6.493 -15.179 1.00 98.00 476 GLU A O 1
ATOM 3443 N N . HIS A 1 477 ? 23.763 -5.427 -14.678 1.00 98.44 477 HIS A N 1
ATOM 3444 C CA . HIS A 1 477 ? 23.373 -6.332 -13.597 1.00 98.44 477 HIS A CA 1
ATOM 3445 C C . HIS A 1 477 ? 22.721 -7.634 -14.074 1.00 98.44 477 HIS A C 1
ATOM 3447 O O . HIS A 1 477 ? 23.102 -8.723 -13.634 1.00 98.44 477 HIS A O 1
ATOM 3453 N N . LEU A 1 478 ? 21.734 -7.550 -14.970 1.00 98.44 478 LEU A N 1
ATOM 3454 C CA . LEU A 1 478 ? 21.018 -8.728 -15.463 1.00 98.44 478 LEU A CA 1
ATOM 3455 C C . LEU A 1 478 ? 21.704 -9.321 -16.694 1.00 98.44 478 LEU A C 1
ATOM 3457 O O . LEU A 1 478 ? 21.870 -10.542 -16.756 1.00 98.44 478 LEU A O 1
ATOM 3461 N N . GLY A 1 479 ? 22.131 -8.461 -17.625 1.00 97.69 479 GLY A N 1
ATOM 3462 C CA . GLY A 1 479 ? 22.855 -8.843 -18.842 1.00 97.69 479 GLY A CA 1
ATOM 3463 C C . GLY A 1 479 ? 24.323 -9.215 -18.609 1.00 97.69 479 GLY A C 1
ATOM 3464 O O . GLY A 1 479 ? 24.943 -9.818 -19.482 1.00 97.69 479 GLY A O 1
ATOM 3465 N N . GLY A 1 480 ? 24.879 -8.895 -17.435 1.00 97.50 480 GLY A N 1
ATOM 3466 C CA . GLY A 1 480 ? 26.256 -9.225 -17.066 1.00 97.50 480 GLY A CA 1
ATOM 3467 C C . GLY A 1 480 ? 27.317 -8.504 -17.901 1.00 97.50 480 GLY A C 1
ATOM 3468 O O . GLY A 1 480 ? 28.439 -9.000 -17.993 1.00 97.50 480 GLY A O 1
ATOM 3469 N N . VAL A 1 481 ? 26.965 -7.375 -18.526 1.00 97.88 481 VAL A N 1
ATOM 3470 C CA . VAL A 1 481 ? 27.824 -6.648 -19.468 1.00 97.88 481 VAL A CA 1
ATOM 3471 C C . VAL A 1 481 ? 28.919 -5.894 -18.717 1.00 97.88 481 VAL A C 1
ATOM 3473 O O . VAL A 1 481 ? 28.693 -4.813 -18.174 1.00 97.88 481 VAL A O 1
ATOM 3476 N N . LYS A 1 482 ? 30.139 -6.436 -18.710 1.00 96.12 482 LYS A N 1
ATOM 3477 C CA . LYS A 1 482 ? 31.262 -5.851 -17.953 1.00 96.12 482 LYS A CA 1
ATOM 3478 C C . LYS A 1 482 ? 31.886 -4.653 -18.655 1.00 96.12 482 LYS A C 1
ATOM 3480 O O . LYS A 1 482 ? 32.350 -3.734 -17.984 1.00 96.12 482 LYS A O 1
ATOM 3485 N N . ALA A 1 483 ? 31.866 -4.649 -19.989 1.00 95.56 483 ALA A N 1
ATOM 3486 C CA . ALA A 1 483 ? 32.410 -3.568 -20.812 1.00 95.56 483 ALA A CA 1
ATOM 3487 C C . ALA A 1 483 ? 31.828 -2.177 -20.483 1.00 95.56 483 ALA A C 1
ATOM 3489 O O . ALA A 1 483 ? 32.487 -1.169 -20.733 1.00 95.56 483 ALA A O 1
ATOM 3490 N N . LEU A 1 484 ? 30.627 -2.112 -19.893 1.00 97.00 484 LEU A N 1
ATOM 3491 C CA . LEU A 1 484 ? 29.993 -0.856 -19.493 1.00 97.00 484 LEU A CA 1
ATOM 3492 C C . LEU A 1 484 ? 30.756 -0.122 -18.388 1.00 97.00 484 LEU A C 1
ATOM 3494 O O . LEU A 1 484 ? 30.791 1.103 -18.402 1.00 97.00 484 LEU A O 1
ATOM 3498 N N . ALA A 1 485 ? 31.422 -0.819 -17.465 1.00 96.31 485 ALA A N 1
ATOM 3499 C CA . ALA A 1 485 ? 32.083 -0.170 -16.329 1.00 96.31 485 ALA A CA 1
ATOM 3500 C C . ALA A 1 485 ? 33.085 0.922 -16.761 1.00 96.31 485 ALA A C 1
ATOM 3502 O O . ALA A 1 485 ? 33.133 1.994 -16.151 1.00 96.31 485 ALA A O 1
ATOM 3503 N N . ASP A 1 486 ? 33.809 0.687 -17.859 1.00 96.81 486 ASP A N 1
ATOM 3504 C CA . ASP A 1 486 ? 34.804 1.613 -18.413 1.00 96.81 486 ASP A CA 1
ATOM 3505 C C . ASP A 1 486 ? 34.176 2.806 -19.160 1.00 96.81 486 ASP A C 1
ATOM 3507 O O . ASP A 1 486 ? 34.858 3.784 -19.463 1.00 96.81 486 ASP A O 1
ATOM 3511 N N . GLN A 1 487 ? 32.874 2.753 -19.453 1.00 98.06 487 GLN A N 1
ATOM 3512 C CA . GLN A 1 487 ? 32.167 3.755 -20.256 1.00 98.06 487 GLN A CA 1
ATOM 3513 C C . GLN A 1 487 ? 31.446 4.821 -19.420 1.00 98.06 487 GLN A C 1
ATOM 3515 O O . GLN A 1 487 ? 30.923 5.786 -19.974 1.00 98.06 487 GLN A O 1
ATOM 3520 N N . ARG A 1 488 ? 31.439 4.707 -18.086 1.00 98.06 488 ARG A N 1
ATOM 3521 C CA . ARG A 1 488 ? 30.726 5.638 -17.183 1.00 98.06 488 ARG A CA 1
ATOM 3522 C C . ARG A 1 488 ? 31.171 7.096 -17.311 1.00 98.06 488 ARG A C 1
ATOM 3524 O O . ARG A 1 488 ? 30.408 8.006 -17.003 1.00 98.06 488 ARG A O 1
ATOM 3531 N N . THR A 1 489 ? 32.408 7.320 -17.748 1.00 98.00 489 THR A N 1
ATOM 3532 C CA . THR A 1 489 ? 32.985 8.653 -17.983 1.00 98.00 489 THR A CA 1
ATOM 3533 C C . THR A 1 489 ? 33.206 8.942 -19.467 1.00 98.00 489 THR A C 1
ATOM 3535 O O . THR A 1 489 ? 33.948 9.866 -19.800 1.00 98.00 489 THR A O 1
ATOM 3538 N N . ASN A 1 490 ? 32.619 8.147 -20.368 1.00 98.06 490 ASN A N 1
ATOM 3539 C CA . ASN A 1 490 ? 32.792 8.320 -21.804 1.00 98.06 490 ASN A CA 1
ATOM 3540 C C . ASN A 1 490 ? 32.064 9.592 -22.288 1.00 98.06 490 ASN A C 1
ATOM 3542 O O . ASN A 1 490 ? 30.840 9.694 -22.234 1.00 98.06 490 ASN A O 1
ATOM 3546 N N . GLY A 1 491 ? 32.835 10.578 -22.749 1.00 97.81 491 GLY A N 1
ATOM 3547 C CA . GLY A 1 491 ? 32.325 11.858 -23.243 1.00 97.81 491 GLY A CA 1
ATOM 3548 C C . GLY A 1 491 ? 31.823 11.839 -24.689 1.00 97.81 491 GLY A C 1
ATOM 3549 O O . GLY A 1 491 ? 31.340 12.870 -25.155 1.00 97.81 491 GLY A O 1
ATOM 3550 N N . ASP A 1 492 ? 31.935 10.712 -25.392 1.00 98.38 492 ASP A N 1
ATOM 3551 C CA . ASP A 1 492 ? 31.487 10.569 -26.774 1.00 98.38 492 ASP A CA 1
ATOM 3552 C C . ASP A 1 492 ? 29.956 10.604 -26.871 1.00 98.38 492 ASP A C 1
ATOM 3554 O O . ASP A 1 492 ? 29.228 10.368 -25.900 1.00 98.38 492 ASP A O 1
ATOM 3558 N N . GLN A 1 493 ? 29.450 10.915 -28.066 1.00 98.06 493 GLN A N 1
ATOM 3559 C CA . GLN A 1 493 ? 28.009 10.996 -28.323 1.00 98.06 493 GLN A CA 1
ATOM 3560 C C . GLN A 1 493 ? 27.341 9.618 -28.361 1.00 98.06 493 GLN A C 1
ATOM 3562 O O . GLN A 1 493 ? 26.168 9.496 -28.012 1.00 98.06 493 GLN A O 1
ATOM 3567 N N . GLU A 1 494 ? 28.080 8.593 -28.767 1.00 97.75 494 GLU A N 1
ATOM 3568 C CA . GLU A 1 494 ? 27.638 7.210 -28.922 1.00 97.75 494 GLU A CA 1
ATOM 3569 C C . GLU A 1 494 ? 28.799 6.262 -28.617 1.00 97.75 494 GLU A C 1
ATOM 3571 O O . GLU A 1 494 ? 29.968 6.641 -28.694 1.00 97.75 494 GLU A O 1
ATOM 3576 N N . TRP A 1 495 ? 28.477 5.021 -28.274 1.00 98.06 495 TRP A N 1
ATOM 3577 C CA . TRP A 1 495 ? 29.458 3.975 -28.040 1.00 98.06 495 TRP A CA 1
ATOM 3578 C C . TRP A 1 495 ? 28.969 2.649 -28.612 1.00 98.06 495 TRP A C 1
ATOM 3580 O O . TRP A 1 495 ? 27.851 2.217 -28.330 1.00 98.06 495 TRP A O 1
ATOM 3590 N N . TYR A 1 496 ? 29.841 1.995 -29.379 1.00 97.81 496 TYR A N 1
ATOM 3591 C CA . TYR A 1 496 ? 29.634 0.658 -29.925 1.00 97.81 496 TYR A CA 1
ATOM 3592 C C . TYR A 1 496 ? 30.706 -0.260 -29.358 1.00 97.81 496 TYR A C 1
ATOM 3594 O O . TYR A 1 496 ? 31.894 -0.091 -29.644 1.00 97.81 496 TYR A O 1
ATOM 3602 N N . GLY A 1 497 ? 30.287 -1.214 -28.539 1.00 96.00 497 GLY A N 1
ATOM 3603 C CA . GLY A 1 497 ? 31.178 -2.160 -27.897 1.00 96.00 497 GLY A CA 1
ATOM 3604 C C . GLY A 1 497 ? 30.756 -3.604 -28.094 1.00 96.00 497 GLY A C 1
ATOM 3605 O O . GLY A 1 497 ? 29.708 -3.930 -28.651 1.00 96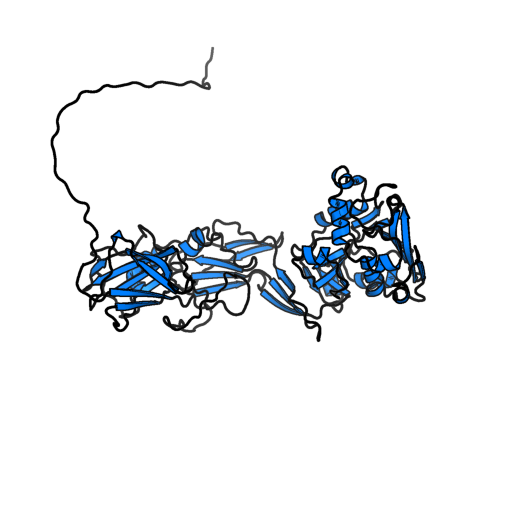.00 497 GLY A O 1
ATOM 3606 N N . THR A 1 498 ? 31.604 -4.481 -27.580 1.00 95.88 498 THR A N 1
ATOM 3607 C CA . THR A 1 498 ? 31.335 -5.908 -27.454 1.00 95.88 498 THR A CA 1
ATOM 3608 C C . THR A 1 498 ? 31.811 -6.339 -26.073 1.00 95.88 498 THR A C 1
ATOM 3610 O O . THR A 1 498 ? 32.849 -5.859 -25.616 1.00 95.88 498 THR A O 1
ATOM 3613 N N . ASP A 1 499 ? 31.080 -7.237 -25.420 1.00 94.94 499 ASP A N 1
ATOM 3614 C CA . ASP A 1 499 ? 31.471 -7.917 -24.185 1.00 94.94 499 ASP A CA 1
ATOM 3615 C C . ASP A 1 499 ? 31.859 -9.367 -24.534 1.00 94.94 499 ASP A C 1
ATOM 3617 O O . ASP A 1 499 ? 30.996 -10.241 -24.650 1.00 94.94 499 ASP A O 1
ATOM 3621 N N . PRO A 1 500 ? 33.148 -9.643 -24.820 1.00 92.88 500 PRO A N 1
ATOM 3622 C CA . PRO A 1 500 ? 33.541 -10.901 -25.441 1.00 92.88 500 PRO A CA 1
ATOM 3623 C C . PRO A 1 500 ? 33.201 -12.112 -24.571 1.00 92.88 500 PRO A C 1
ATOM 3625 O O . PRO A 1 500 ? 33.601 -12.200 -23.411 1.00 92.88 500 PRO A O 1
ATOM 3628 N N . GLY A 1 501 ? 32.514 -13.086 -25.171 1.00 92.88 501 GLY A N 1
ATOM 3629 C CA . GLY A 1 501 ? 3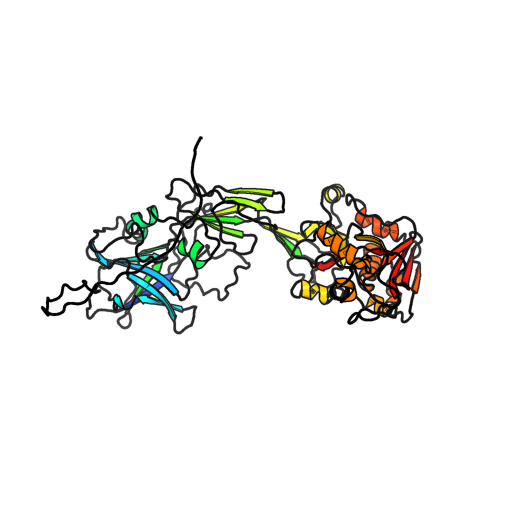2.115 -14.323 -24.496 1.00 92.88 501 GLY A CA 1
ATOM 3630 C C . GLY A 1 501 ? 30.848 -14.207 -23.645 1.00 92.88 501 GLY A C 1
ATOM 3631 O O . GLY A 1 501 ? 30.494 -15.182 -22.984 1.00 92.88 501 GLY A O 1
ATOM 3632 N N . ASN A 1 502 ? 30.166 -13.060 -23.667 1.00 96.44 502 ASN A N 1
ATOM 3633 C CA . ASN A 1 502 ? 28.854 -12.888 -23.062 1.00 96.44 502 ASN A CA 1
ATOM 3634 C C . ASN A 1 502 ? 27.770 -12.900 -24.147 1.00 96.44 502 ASN A C 1
ATOM 3636 O O . ASN A 1 502 ? 27.671 -11.968 -24.937 1.00 96.44 502 ASN A O 1
ATOM 3640 N N . ASP A 1 503 ? 26.940 -13.940 -24.170 1.00 97.19 503 ASP A N 1
ATOM 3641 C CA . ASP A 1 503 ? 25.671 -13.886 -24.898 1.00 97.19 503 ASP A CA 1
ATOM 3642 C C . ASP A 1 503 ? 24.687 -13.066 -24.059 1.00 97.19 503 ASP A C 1
ATOM 3644 O O . ASP A 1 503 ? 24.054 -13.578 -23.133 1.00 97.19 503 ASP A O 1
ATOM 3648 N N . ILE A 1 504 ? 24.591 -11.768 -24.356 1.00 97.69 504 ILE A N 1
ATOM 3649 C CA . ILE A 1 504 ? 23.813 -10.821 -23.549 1.00 97.69 504 ILE A CA 1
ATOM 3650 C C . ILE A 1 504 ? 22.327 -11.198 -23.562 1.00 97.69 504 ILE A C 1
ATOM 3652 O O . ILE A 1 504 ? 21.647 -11.100 -22.539 1.00 97.69 504 ILE A O 1
ATOM 3656 N N . CYS A 1 505 ? 21.822 -11.684 -24.697 1.00 97.25 505 CYS A N 1
ATOM 3657 C CA . CYS A 1 505 ? 20.423 -12.079 -24.841 1.00 97.25 505 CYS A CA 1
ATOM 3658 C C . CYS A 1 505 ? 20.113 -13.312 -23.982 1.00 97.25 505 CYS A C 1
ATOM 3660 O O . CYS A 1 505 ? 19.121 -13.318 -23.249 1.00 97.25 505 CYS A O 1
ATOM 3662 N N . ALA A 1 506 ? 20.986 -14.325 -23.989 1.00 97.38 506 ALA A N 1
ATOM 3663 C CA . ALA A 1 506 ? 20.873 -15.480 -23.100 1.00 97.38 506 ALA A CA 1
ATOM 3664 C C . ALA A 1 506 ? 21.038 -15.092 -21.620 1.00 97.38 506 ALA A C 1
ATOM 3666 O O . ALA A 1 506 ? 20.278 -15.56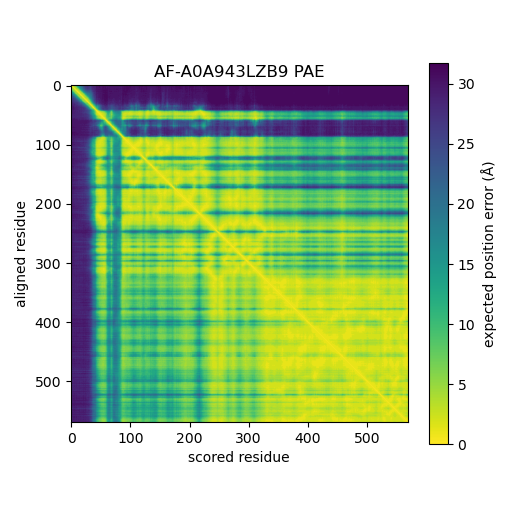6 -20.770 1.00 97.38 506 ALA A O 1
ATOM 3667 N N . SER A 1 507 ? 21.975 -14.192 -21.310 1.00 97.56 507 SER A N 1
ATOM 3668 C CA . SER A 1 507 ? 22.207 -13.667 -19.959 1.00 97.56 507 SER A CA 1
ATOM 3669 C C . SER A 1 507 ? 20.982 -12.949 -19.396 1.00 97.56 507 SER A C 1
ATOM 3671 O O . SER A 1 507 ? 20.661 -13.135 -18.225 1.00 97.56 507 SER A O 1
ATOM 3673 N N . LEU A 1 508 ? 20.245 -12.198 -20.217 1.00 97.94 508 LEU A N 1
ATOM 3674 C CA . LEU A 1 508 ? 18.968 -11.600 -19.827 1.00 97.94 508 LEU A CA 1
ATOM 3675 C C . LEU A 1 508 ? 17.855 -12.658 -19.722 1.00 97.94 508 LEU A C 1
ATOM 3677 O O . LEU A 1 508 ? 17.117 -12.702 -18.736 1.00 97.94 508 LEU A O 1
ATOM 3681 N N . ASN A 1 509 ? 17.756 -13.563 -20.702 1.00 97.75 509 ASN A N 1
ATOM 3682 C CA . ASN A 1 509 ? 16.727 -14.607 -20.747 1.00 97.75 509 ASN A CA 1
ATOM 3683 C C . ASN A 1 509 ? 16.813 -15.621 -19.598 1.00 97.75 509 ASN A C 1
ATOM 3685 O O . ASN A 1 509 ? 15.785 -16.223 -19.267 1.00 97.75 509 ASN A O 1
ATOM 3689 N N . ARG A 1 510 ? 17.985 -15.803 -18.969 1.00 96.81 510 ARG A N 1
ATOM 3690 C CA . ARG A 1 510 ? 18.156 -16.709 -17.819 1.00 96.81 510 ARG A CA 1
ATOM 3691 C C . ARG A 1 510 ? 17.259 -16.325 -16.642 1.00 96.81 510 ARG A C 1
ATOM 3693 O O . ARG A 1 510 ? 16.690 -17.203 -16.007 1.00 96.81 510 ARG A O 1
ATOM 3700 N N . TRP A 1 511 ? 17.070 -15.026 -16.410 1.00 97.38 511 TRP A N 1
ATOM 3701 C CA . TRP A 1 511 ? 16.208 -14.505 -15.346 1.00 97.38 511 TRP A CA 1
ATOM 3702 C C . TRP A 1 511 ? 14.726 -14.710 -15.643 1.00 97.38 511 TRP A C 1
ATOM 3704 O O . TRP A 1 511 ? 13.904 -14.771 -14.742 1.00 97.38 511 TRP A O 1
ATOM 3714 N N . LEU A 1 512 ? 14.380 -14.861 -16.918 1.00 97.25 512 LEU A N 1
ATOM 3715 C CA . LEU A 1 512 ? 13.014 -15.108 -17.358 1.00 97.25 512 LEU A CA 1
ATOM 3716 C C . LEU A 1 512 ? 12.743 -16.601 -17.563 1.00 97.25 512 LEU A C 1
ATOM 3718 O O . LEU A 1 512 ? 11.629 -16.948 -17.943 1.00 97.25 512 LEU A O 1
ATOM 3722 N N . ALA A 1 513 ? 13.741 -17.486 -17.429 1.00 95.69 513 ALA A N 1
ATOM 3723 C CA . ALA A 1 513 ? 13.703 -18.872 -17.914 1.00 95.69 513 ALA A CA 1
ATOM 3724 C C . ALA A 1 513 ? 12.476 -19.653 -17.425 1.00 95.69 513 ALA A C 1
ATOM 3726 O O . ALA A 1 513 ? 11.848 -20.346 -18.222 1.00 95.69 513 ALA A O 1
ATOM 3727 N N . HIS A 1 514 ? 12.120 -19.470 -16.155 1.00 96.19 514 HIS A N 1
ATOM 3728 C CA . HIS A 1 514 ? 11.007 -20.150 -15.494 1.00 96.19 514 HIS A CA 1
ATOM 3729 C C . HIS A 1 514 ? 9.777 -19.260 -15.294 1.00 96.19 514 HIS A C 1
ATOM 3731 O O . HIS A 1 514 ? 8.814 -19.694 -14.674 1.00 96.19 514 HIS A O 1
ATOM 3737 N N . VAL A 1 515 ? 9.795 -18.033 -15.819 1.00 97.25 515 VAL A N 1
ATOM 3738 C CA . VAL A 1 515 ? 8.647 -17.126 -15.766 1.00 97.25 515 VAL A CA 1
ATOM 3739 C C . VAL A 1 515 ? 7.677 -17.476 -16.892 1.00 97.25 515 VAL A C 1
ATOM 3741 O O . VAL A 1 515 ? 8.034 -17.425 -18.074 1.00 97.25 515 VAL A O 1
ATOM 3744 N N . THR A 1 516 ? 6.449 -17.823 -16.517 1.00 93.81 516 THR A N 1
ATOM 3745 C CA . THR A 1 516 ? 5.364 -18.144 -17.450 1.00 93.81 516 THR A CA 1
ATOM 3746 C C . THR A 1 516 ? 5.005 -16.918 -18.300 1.00 93.81 516 THR A C 1
ATOM 3748 O O . THR A 1 516 ? 4.910 -15.806 -17.790 1.00 93.81 516 THR A O 1
ATOM 3751 N N . ASP A 1 517 ? 4.838 -17.112 -19.612 1.00 92.62 517 ASP A N 1
ATOM 3752 C CA . ASP A 1 517 ? 4.463 -16.073 -20.590 1.00 92.62 517 ASP A CA 1
ATOM 3753 C C . ASP A 1 517 ? 5.376 -14.825 -20.642 1.00 92.62 517 ASP A C 1
ATOM 3755 O O . ASP A 1 517 ? 4.952 -13.750 -21.082 1.00 92.62 517 ASP A O 1
ATOM 3759 N N . ALA A 1 518 ? 6.641 -14.945 -20.224 1.00 96.62 518 ALA A N 1
ATOM 3760 C CA . ALA A 1 518 ? 7.616 -13.860 -20.331 1.00 96.62 518 ALA A CA 1
ATOM 3761 C C . ALA A 1 518 ? 7.995 -13.547 -21.790 1.00 96.62 518 ALA A C 1
ATOM 3763 O O . ALA A 1 518 ? 8.243 -14.448 -22.598 1.00 96.62 518 ALA A O 1
ATOM 3764 N N . ALA A 1 519 ? 8.155 -12.259 -22.107 1.00 96.81 519 ALA A N 1
ATOM 3765 C CA . ALA A 1 519 ? 8.697 -11.811 -23.385 1.00 96.81 519 ALA A CA 1
ATOM 3766 C C . ALA A 1 519 ? 10.219 -12.019 -23.409 1.00 96.81 519 ALA A C 1
ATOM 3768 O O . ALA A 1 519 ? 10.987 -11.253 -22.814 1.00 96.81 519 ALA A O 1
ATOM 3769 N N . LYS A 1 520 ? 10.665 -13.069 -24.101 1.00 95.81 520 LYS A N 1
ATOM 3770 C CA . LYS A 1 520 ? 12.091 -13.369 -24.270 1.00 95.81 520 LYS A CA 1
ATOM 3771 C C . LYS A 1 520 ? 12.774 -12.347 -25.173 1.00 95.81 520 LYS A C 1
ATOM 3773 O O . LYS A 1 520 ? 12.173 -11.843 -26.118 1.00 95.81 520 LYS A O 1
ATOM 3778 N N . PHE A 1 521 ? 14.037 -12.076 -24.875 1.00 94.50 521 PHE A N 1
ATOM 3779 C CA . PHE A 1 521 ? 14.948 -11.392 -25.785 1.00 94.50 521 PHE A CA 1
ATOM 3780 C C . PHE A 1 521 ? 15.244 -12.327 -26.959 1.00 94.50 521 PHE A C 1
ATOM 3782 O O . PHE A 1 521 ? 15.442 -13.525 -26.744 1.00 94.50 521 PHE A O 1
ATOM 3789 N N . GLY A 1 522 ? 15.225 -11.809 -28.185 1.00 90.69 522 GLY A N 1
ATOM 3790 C CA . GLY A 1 522 ? 15.508 -12.606 -29.377 1.00 90.69 522 GLY A CA 1
ATOM 3791 C C . GLY A 1 522 ? 16.977 -13.019 -29.461 1.00 90.69 522 GLY A C 1
ATOM 3792 O O . GLY A 1 522 ? 17.838 -12.382 -28.859 1.00 90.69 522 GLY A O 1
ATOM 3793 N N . ASP A 1 523 ? 17.266 -14.039 -30.269 1.00 85.62 523 ASP A N 1
ATOM 3794 C CA . ASP A 1 523 ? 18.610 -14.624 -30.423 1.00 85.62 523 ASP A CA 1
ATOM 3795 C C . ASP A 1 523 ? 19.548 -13.793 -31.329 1.00 85.62 523 ASP A C 1
ATOM 3797 O O . ASP A 1 523 ? 20.638 -14.238 -31.688 1.00 85.62 523 ASP A O 1
ATOM 3801 N N . SER A 1 524 ? 19.121 -12.598 -31.741 1.00 88.44 524 SER A N 1
ATOM 3802 C CA . SER A 1 524 ? 19.858 -11.660 -32.595 1.00 88.44 524 SER A CA 1
ATOM 3803 C C . SER A 1 524 ? 20.052 -10.318 -31.883 1.00 88.44 524 SER A C 1
ATOM 3805 O O . SER A 1 524 ? 20.147 -10.265 -30.660 1.00 88.44 524 SER A O 1
ATOM 3807 N N . TYR A 1 525 ? 20.105 -9.216 -32.630 1.00 93.19 525 TYR A N 1
ATOM 3808 C CA . TYR A 1 525 ? 20.049 -7.885 -32.041 1.00 93.19 525 TYR A CA 1
ATOM 3809 C C . TYR A 1 525 ? 18.643 -7.571 -31.519 1.00 93.19 525 TYR A C 1
ATOM 3811 O O . TYR A 1 525 ? 17.646 -7.930 -32.149 1.00 93.19 525 TYR A O 1
ATOM 3819 N N . ASN A 1 526 ? 18.589 -6.902 -30.373 1.00 95.25 526 ASN A N 1
ATOM 3820 C CA . ASN A 1 526 ? 17.388 -6.352 -29.757 1.00 95.25 526 ASN A CA 1
ATOM 3821 C C . ASN A 1 526 ? 17.616 -4.847 -29.551 1.00 95.25 526 ASN A C 1
ATOM 3823 O O . ASN A 1 526 ? 18.679 -4.460 -29.060 1.00 95.25 526 ASN A O 1
ATOM 3827 N N . TRP A 1 527 ? 16.640 -4.016 -29.929 1.00 96.25 527 TRP A N 1
ATOM 3828 C CA . TRP A 1 527 ? 16.735 -2.552 -29.896 1.00 96.25 527 TRP A CA 1
ATOM 3829 C C . TRP A 1 527 ? 15.731 -1.991 -28.900 1.00 96.25 527 TRP A C 1
ATOM 3831 O O . TRP A 1 527 ? 14.533 -2.181 -29.081 1.00 96.25 527 TRP A O 1
ATOM 3841 N N . PHE A 1 528 ? 16.201 -1.278 -27.883 1.00 95.38 528 PHE A N 1
ATOM 3842 C CA . PHE A 1 528 ? 15.364 -0.738 -26.815 1.00 95.38 528 PHE A CA 1
ATOM 3843 C C . PHE A 1 528 ? 15.360 0.774 -26.833 1.00 95.38 528 PHE A C 1
ATOM 3845 O O . PHE A 1 528 ? 16.418 1.405 -26.878 1.00 95.38 528 PHE A O 1
ATOM 3852 N N . TRP A 1 529 ? 14.170 1.346 -26.716 1.00 98.50 529 TRP A N 1
ATOM 3853 C CA . TRP A 1 529 ? 14.037 2.753 -26.403 1.00 98.50 529 TRP A CA 1
ATOM 3854 C C . TRP A 1 529 ? 14.221 3.017 -24.914 1.00 98.50 529 TRP A C 1
ATOM 3856 O O . TRP A 1 529 ? 13.704 2.268 -24.083 1.00 98.50 529 TRP A O 1
ATOM 3866 N N . SER A 1 530 ? 14.888 4.127 -24.591 1.00 98.69 530 SER A N 1
ATOM 3867 C CA . SER A 1 530 ? 14.786 4.748 -23.273 1.00 98.69 530 SER A CA 1
ATOM 3868 C C . SER A 1 530 ? 13.838 5.949 -23.304 1.00 98.69 530 SER A C 1
ATOM 3870 O O . SER A 1 530 ? 13.465 6.448 -24.366 1.00 98.69 530 SER A O 1
ATOM 3872 N N . SER A 1 531 ? 13.457 6.443 -22.131 1.00 98.69 531 SER A N 1
ATOM 3873 C CA . SER A 1 531 ? 12.703 7.689 -21.978 1.00 98.69 531 SER A CA 1
ATOM 3874 C C . SER A 1 531 ? 13.547 8.943 -22.244 1.00 98.69 531 SER A C 1
ATOM 3876 O O . SER A 1 531 ? 13.019 10.049 -22.193 1.00 98.69 531 SER A O 1
ATOM 3878 N N . SER A 1 532 ? 14.858 8.794 -22.448 1.00 98.69 532 SER A N 1
ATOM 3879 C CA . SER A 1 532 ? 15.803 9.908 -22.512 1.00 98.69 532 SER A CA 1
ATOM 3880 C C . SER A 1 532 ? 15.848 10.510 -23.909 1.00 98.69 532 SER A C 1
ATOM 3882 O O . SER A 1 532 ? 16.060 9.812 -24.906 1.00 98.69 532 SER A O 1
ATOM 3884 N N . GLU A 1 533 ? 15.717 11.825 -23.981 1.00 98.38 533 GLU A N 1
ATOM 3885 C CA . GLU A 1 533 ? 15.799 12.571 -25.230 1.00 98.38 533 GLU A CA 1
ATOM 3886 C C . GLU A 1 533 ? 17.255 12.924 -25.555 1.00 98.38 533 GLU A C 1
ATOM 3888 O O . GLU A 1 533 ? 18.055 13.185 -24.658 1.00 98.38 533 GLU A O 1
ATOM 3893 N N . TYR A 1 534 ? 17.633 12.888 -26.834 1.00 98.19 534 TYR A N 1
ATOM 3894 C CA . TYR A 1 534 ? 18.948 13.361 -27.288 1.00 98.19 534 TYR A CA 1
ATOM 3895 C C . TYR A 1 534 ? 18.853 14.762 -27.896 1.00 98.19 534 TYR A C 1
ATOM 3897 O O . TYR A 1 534 ? 19.738 15.597 -27.687 1.00 98.19 534 TYR A O 1
ATOM 3905 N N . SER A 1 535 ? 17.804 14.987 -28.688 1.00 97.62 535 SER A N 1
ATOM 3906 C CA . SER A 1 535 ? 17.481 16.248 -29.349 1.00 97.62 535 SER A CA 1
ATOM 3907 C C . SER A 1 535 ? 15.998 16.264 -29.740 1.00 97.62 535 SER A C 1
ATOM 3909 O O . SER A 1 535 ? 15.317 15.238 -29.693 1.00 97.62 535 SER A O 1
ATOM 3911 N N . GLY A 1 536 ? 15.502 17.375 -30.288 1.00 96.00 536 GLY A N 1
ATOM 3912 C CA . GLY A 1 536 ? 14.181 17.388 -30.923 1.00 96.00 536 GLY A CA 1
ATOM 3913 C C . GLY A 1 536 ? 13.995 16.358 -32.050 1.00 96.00 536 GLY A C 1
ATOM 3914 O O . GLY A 1 536 ? 12.876 15.918 -32.301 1.00 96.00 536 GLY A O 1
ATOM 3915 N N . GLY A 1 537 ? 15.065 15.924 -32.720 1.00 96.62 537 GLY A N 1
ATOM 3916 C CA . GLY A 1 537 ? 15.012 14.887 -33.757 1.00 96.62 537 GLY A CA 1
ATOM 3917 C C . GLY A 1 537 ? 15.151 13.460 -33.231 1.00 96.62 537 GLY A C 1
ATOM 3918 O O . GLY A 1 537 ? 14.562 12.544 -33.805 1.00 96.62 537 GLY A O 1
ATOM 3919 N N . ASP A 1 538 ? 15.892 13.274 -32.138 1.00 98.25 538 ASP A N 1
ATOM 3920 C CA . ASP A 1 538 ? 16.461 11.978 -31.772 1.00 98.25 538 ASP A CA 1
ATOM 3921 C C . ASP A 1 538 ? 16.229 11.621 -30.299 1.00 98.25 538 ASP A C 1
ATOM 3923 O O . ASP A 1 538 ? 16.188 12.482 -29.416 1.00 98.25 538 ASP A O 1
ATOM 3927 N N . ALA A 1 539 ? 16.145 10.325 -30.020 1.00 98.38 539 ALA A N 1
ATOM 3928 C CA . ALA A 1 539 ? 16.052 9.771 -28.673 1.00 98.38 539 ALA A CA 1
ATOM 3929 C C . ALA A 1 539 ? 17.196 8.791 -28.398 1.00 98.38 539 ALA A C 1
ATOM 3931 O O . ALA A 1 539 ? 17.847 8.287 -29.319 1.00 98.38 539 ALA A O 1
ATOM 3932 N N . ARG A 1 540 ? 17.446 8.516 -27.115 1.00 98.44 540 ARG A N 1
ATOM 3933 C CA . ARG A 1 540 ? 18.427 7.519 -26.685 1.00 98.44 540 ARG A CA 1
ATOM 3934 C C . ARG A 1 540 ? 17.869 6.109 -26.756 1.00 98.44 540 ARG A C 1
ATOM 3936 O O . ARG A 1 540 ? 16.701 5.853 -26.470 1.00 98.44 540 ARG A O 1
ATOM 3943 N N . GLY A 1 541 ? 18.750 5.180 -27.107 1.00 97.62 541 GLY A N 1
ATOM 3944 C CA . GLY A 1 541 ? 18.418 3.769 -27.181 1.00 97.62 541 GLY A CA 1
ATOM 3945 C C . GLY A 1 541 ? 19.619 2.867 -26.944 1.00 97.62 541 GLY A C 1
ATOM 3946 O O . GLY A 1 541 ? 20.772 3.309 -26.896 1.00 97.62 541 GLY A O 1
ATOM 3947 N N . TRP A 1 542 ? 19.315 1.581 -26.810 1.00 98.25 542 TRP A N 1
ATOM 3948 C CA . TRP A 1 542 ? 20.284 0.516 -26.585 1.00 98.25 542 TRP A CA 1
ATOM 3949 C C . TRP A 1 542 ? 20.133 -0.602 -27.607 1.00 98.25 542 TRP A C 1
ATOM 3951 O O . TRP A 1 542 ? 19.015 -1.007 -27.915 1.00 98.25 542 TRP A O 1
ATOM 3961 N N . VAL A 1 543 ? 21.252 -1.110 -28.124 1.00 97.56 543 VAL A N 1
ATOM 3962 C CA . VAL A 1 543 ? 21.275 -2.356 -28.905 1.00 97.56 543 VAL A CA 1
ATOM 3963 C C . VAL A 1 543 ? 22.043 -3.396 -28.123 1.00 97.56 543 VAL A C 1
ATOM 3965 O O . VAL A 1 543 ? 23.136 -3.101 -27.646 1.00 97.56 543 VAL A O 1
ATOM 3968 N N . VAL A 1 544 ? 21.510 -4.610 -28.033 1.00 97.12 544 VAL A N 1
ATOM 3969 C CA . VAL A 1 544 ? 22.250 -5.765 -27.509 1.00 97.12 544 VAL A CA 1
ATOM 3970 C C . VAL A 1 544 ? 22.116 -6.969 -28.421 1.00 97.12 544 VAL A C 1
ATOM 3972 O O . VAL A 1 544 ? 21.058 -7.171 -29.013 1.00 97.12 544 VAL A O 1
ATOM 3975 N N . GLY A 1 545 ? 23.183 -7.756 -28.541 1.00 96.44 545 GLY A N 1
ATOM 3976 C CA . GLY A 1 545 ? 23.239 -8.955 -29.375 1.00 96.44 545 GLY A CA 1
ATOM 3977 C C . GLY A 1 545 ? 23.675 -10.204 -28.611 1.00 96.44 545 GLY A C 1
ATOM 3978 O O . GLY A 1 545 ? 24.338 -10.129 -27.575 1.00 96.44 545 GLY A O 1
ATOM 3979 N N . SER A 1 546 ? 23.321 -11.372 -29.145 1.00 95.56 546 SER A N 1
ATOM 3980 C CA . SER A 1 546 ? 23.802 -12.679 -28.665 1.00 95.56 546 SER A CA 1
ATOM 3981 C C . SER A 1 546 ? 25.292 -12.919 -28.936 1.00 95.56 546 SER A C 1
ATOM 3983 O O . SER A 1 546 ? 25.920 -13.776 -28.320 1.00 95.56 546 SER A O 1
ATOM 3985 N N . ASP A 1 547 ? 25.891 -12.120 -29.819 1.00 94.94 547 ASP A N 1
ATOM 3986 C CA . ASP A 1 547 ? 27.328 -12.088 -30.100 1.00 94.94 547 ASP A CA 1
ATOM 3987 C C . ASP A 1 547 ? 28.134 -11.253 -29.084 1.00 94.94 547 ASP A C 1
ATOM 3989 O O . ASP A 1 547 ? 29.351 -11.111 -29.222 1.00 94.94 547 ASP A O 1
ATOM 3993 N N . GLY A 1 548 ? 27.463 -10.702 -28.069 1.00 96.19 548 GLY A N 1
ATOM 3994 C CA . GLY A 1 548 ? 28.050 -9.819 -27.066 1.00 96.19 548 GLY A CA 1
ATOM 3995 C C . GLY A 1 548 ? 28.083 -8.351 -27.469 1.00 96.19 548 GLY A C 1
ATOM 3996 O O . GLY A 1 548 ? 28.610 -7.541 -26.710 1.00 96.19 548 GLY A O 1
ATOM 3997 N N . SER A 1 549 ? 27.545 -7.971 -28.631 1.00 97.19 549 SER A N 1
ATOM 3998 C CA . SER A 1 549 ? 27.464 -6.562 -29.028 1.00 97.19 549 SER A CA 1
ATOM 3999 C C . SER A 1 549 ? 26.582 -5.773 -28.069 1.00 97.19 549 SER A C 1
ATOM 4001 O O . SER A 1 549 ? 25.491 -6.218 -27.714 1.00 97.19 549 SER A O 1
ATOM 4003 N N . VAL A 1 550 ? 27.033 -4.581 -27.692 1.00 97.75 550 VAL A N 1
ATOM 4004 C CA . VAL A 1 550 ? 26.293 -3.650 -26.839 1.00 97.75 550 VAL A CA 1
ATOM 4005 C C . VAL A 1 550 ? 26.546 -2.223 -27.309 1.00 97.75 550 VAL A C 1
ATOM 4007 O O . VAL A 1 550 ? 27.690 -1.776 -27.385 1.00 97.75 550 VAL A O 1
ATOM 4010 N N . HIS A 1 551 ? 25.484 -1.500 -27.654 1.00 98.06 551 HIS A N 1
ATOM 4011 C CA . HIS A 1 551 ? 25.580 -0.142 -28.181 1.00 98.06 551 HIS A CA 1
ATOM 4012 C C . HIS A 1 551 ? 24.746 0.820 -27.337 1.00 98.06 551 HIS A C 1
ATOM 4014 O O . HIS A 1 551 ? 23.555 0.583 -27.139 1.00 98.06 551 HIS A O 1
ATOM 4020 N N . CYS A 1 552 ? 25.358 1.921 -26.903 1.00 98.12 552 CYS A N 1
ATOM 4021 C CA . CYS A 1 552 ? 24.681 3.082 -26.331 1.00 98.12 552 CYS A CA 1
ATOM 4022 C C . CYS A 1 552 ? 24.659 4.171 -27.404 1.00 98.12 552 CYS A C 1
ATOM 4024 O O . CYS A 1 552 ? 25.700 4.753 -27.715 1.00 98.12 552 CYS A O 1
ATOM 4026 N N . TYR A 1 553 ? 23.500 4.440 -27.996 1.00 97.62 553 TYR A N 1
ATOM 4027 C CA . TYR A 1 553 ? 23.402 5.275 -29.196 1.00 97.62 553 TYR A CA 1
ATOM 4028 C C . TYR A 1 553 ? 22.220 6.246 -29.111 1.00 97.62 553 TYR A C 1
ATOM 4030 O O . TYR A 1 553 ? 21.511 6.324 -28.103 1.00 97.62 553 TYR A O 1
ATOM 4038 N N . TRP A 1 554 ? 22.054 7.046 -30.154 1.00 97.19 554 TRP A N 1
ATOM 4039 C CA . TRP A 1 554 ? 20.885 7.887 -30.384 1.00 97.19 554 TRP A CA 1
ATOM 4040 C C . TRP A 1 554 ? 20.378 7.627 -31.802 1.00 97.19 554 TRP A C 1
ATOM 4042 O O . TRP A 1 554 ? 21.146 7.220 -32.676 1.00 97.19 554 TRP A O 1
ATOM 4052 N N . ASN A 1 555 ? 19.081 7.798 -32.030 1.00 97.06 555 ASN A N 1
ATOM 4053 C CA . ASN A 1 555 ? 18.486 7.610 -33.352 1.00 97.06 555 ASN A CA 1
ATOM 4054 C C . ASN A 1 555 ? 17.215 8.449 -33.497 1.00 97.06 555 ASN A C 1
ATOM 4056 O O . ASN A 1 555 ? 16.638 8.864 -32.489 1.00 97.06 555 ASN A O 1
ATOM 4060 N N . GLY A 1 556 ? 16.774 8.659 -34.738 1.00 98.00 556 GLY A N 1
ATOM 4061 C CA . GLY A 1 556 ? 15.587 9.457 -35.037 1.00 98.00 556 GLY A CA 1
ATOM 4062 C C . GLY A 1 556 ? 14.358 8.928 -34.302 1.00 98.00 556 GLY A C 1
ATOM 4063 O O . GLY A 1 556 ? 14.136 7.721 -34.250 1.00 98.00 556 GLY A O 1
ATOM 4064 N N . LYS A 1 557 ? 13.544 9.810 -33.720 1.00 98.06 557 LYS A N 1
ATOM 4065 C CA . LYS A 1 557 ? 12.360 9.413 -32.928 1.00 98.06 557 LYS A CA 1
ATOM 4066 C C . LYS A 1 557 ? 11.314 8.631 -33.727 1.00 98.06 557 LYS A C 1
ATOM 4068 O O . LYS A 1 557 ? 10.508 7.910 -33.141 1.00 98.06 557 LYS A O 1
ATOM 4073 N N . ASP A 1 558 ? 11.354 8.762 -35.049 1.00 96.50 558 ASP A N 1
ATOM 4074 C CA . ASP A 1 558 ? 10.491 8.113 -36.029 1.00 96.50 558 ASP A CA 1
ATOM 4075 C C . ASP A 1 558 ? 11.005 6.740 -36.499 1.00 96.50 558 ASP A C 1
ATOM 4077 O O . ASP A 1 558 ? 10.350 6.082 -37.312 1.00 96.50 558 ASP A O 1
ATOM 4081 N N . VAL A 1 559 ? 12.147 6.263 -36.001 1.00 96.69 559 VAL A N 1
ATOM 4082 C CA . VAL A 1 559 ? 12.545 4.862 -36.192 1.00 96.69 559 VAL A CA 1
ATOM 4083 C C . VAL A 1 559 ? 11.849 3.973 -35.166 1.00 96.69 559 VAL A C 1
ATOM 4085 O O . VAL A 1 559 ? 11.321 4.444 -34.162 1.00 96.69 559 VAL A O 1
ATOM 4088 N N . ASN A 1 560 ? 11.843 2.667 -35.407 1.00 96.88 560 ASN A N 1
ATOM 4089 C CA . ASN A 1 560 ? 11.174 1.725 -34.524 1.00 96.88 560 ASN A CA 1
ATOM 4090 C C . ASN A 1 560 ? 12.144 1.078 -33.531 1.00 96.88 560 ASN A C 1
ATOM 4092 O O . ASN A 1 560 ? 13.268 0.727 -33.887 1.00 96.88 560 ASN A O 1
ATOM 4096 N N . GLY A 1 561 ? 11.659 0.850 -32.315 1.00 96.69 561 GLY A N 1
ATOM 4097 C CA . GLY A 1 561 ? 12.352 0.131 -31.252 1.00 96.69 561 GLY A CA 1
ATOM 4098 C C . GLY A 1 561 ? 11.364 -0.536 -30.300 1.00 96.69 561 GLY A C 1
ATOM 4099 O O . GLY A 1 561 ? 10.146 -0.351 -30.405 1.00 96.69 561 GLY A O 1
ATOM 4100 N N . ASP A 1 562 ? 11.889 -1.337 -29.386 1.00 97.75 562 ASP A N 1
ATOM 4101 C CA . ASP A 1 562 ? 11.110 -2.058 -28.390 1.00 97.75 562 ASP A CA 1
ATOM 4102 C C . ASP A 1 562 ? 11.038 -1.277 -27.080 1.00 97.75 562 ASP A C 1
ATOM 4104 O O . ASP A 1 562 ? 11.945 -0.527 -26.712 1.00 97.75 562 ASP A O 1
ATOM 4108 N N . VAL A 1 563 ? 9.944 -1.479 -26.352 1.00 98.38 563 VAL A N 1
ATOM 4109 C CA . VAL A 1 563 ? 9.672 -0.802 -25.087 1.00 98.38 563 VAL A CA 1
ATOM 4110 C C . VAL A 1 563 ? 9.432 -1.852 -24.019 1.00 98.38 563 VAL A C 1
ATOM 4112 O O . VAL A 1 563 ? 8.434 -2.581 -24.048 1.00 98.38 563 VAL A O 1
ATOM 4115 N N . ARG A 1 564 ? 10.344 -1.910 -23.050 1.00 98.38 564 ARG A N 1
ATOM 4116 C CA . ARG A 1 564 ? 10.203 -2.734 -21.852 1.00 98.38 564 ARG A CA 1
ATOM 4117 C C . ARG A 1 564 ? 10.168 -1.820 -20.630 1.00 98.38 564 ARG A C 1
ATOM 4119 O O . ARG A 1 564 ? 11.195 -1.224 -20.314 1.00 98.38 564 ARG A O 1
ATOM 4126 N N . PRO A 1 565 ? 9.002 -1.659 -19.991 1.00 98.69 565 PRO A N 1
ATOM 4127 C CA . PRO A 1 565 ? 8.870 -0.726 -18.891 1.00 98.69 565 PRO A CA 1
ATOM 4128 C C . PRO A 1 565 ? 9.541 -1.251 -17.620 1.00 98.69 565 PRO A C 1
ATOM 4130 O O . PRO A 1 565 ? 9.839 -2.444 -17.482 1.00 98.69 565 PRO A O 1
ATOM 4133 N N . VAL A 1 566 ? 9.744 -0.336 -16.682 1.00 98.88 566 VAL A N 1
ATOM 4134 C CA . VAL A 1 566 ? 10.246 -0.602 -15.335 1.00 98.88 566 VAL A CA 1
ATOM 4135 C C . VAL A 1 566 ? 9.308 0.015 -14.296 1.00 98.88 566 VAL A C 1
ATOM 4137 O O . VAL A 1 566 ? 8.486 0.861 -14.637 1.00 98.88 566 VAL A O 1
ATOM 4140 N N . LEU A 1 567 ? 9.404 -0.413 -13.042 1.00 98.81 567 LEU A N 1
ATOM 4141 C CA . LEU A 1 567 ? 8.743 0.235 -11.905 1.00 98.81 567 LEU A CA 1
ATOM 4142 C C . LEU A 1 567 ? 9.703 0.344 -10.721 1.00 98.81 567 LEU A C 1
ATOM 4144 O O . LEU A 1 567 ? 10.699 -0.383 -10.677 1.00 98.81 567 LEU A O 1
ATOM 4148 N N . ALA A 1 568 ? 9.382 1.207 -9.759 1.00 98.69 568 ALA A N 1
ATOM 4149 C CA . ALA A 1 568 ? 9.991 1.226 -8.433 1.00 98.69 568 ALA A CA 1
ATOM 4150 C C . ALA A 1 568 ? 8.966 0.822 -7.363 1.00 98.69 568 ALA A C 1
ATOM 4152 O O . ALA A 1 568 ? 7.763 1.034 -7.547 1.00 98.69 568 ALA A O 1
ATOM 4153 N N . PHE A 1 569 ? 9.440 0.247 -6.257 1.00 97.75 569 PHE A N 1
ATOM 4154 C CA . PHE A 1 569 ? 8.623 -0.215 -5.126 1.00 97.75 569 PHE A CA 1
ATOM 4155 C C . PHE A 1 569 ? 9.280 0.086 -3.780 1.00 97.75 569 PHE A C 1
ATOM 4157 O O . PHE A 1 569 ? 10.498 0.376 -3.776 1.00 97.75 569 PHE A O 1
#

Solvent-accessible surface area (backbone atoms only — not comparable to full-atom values): 31339 Å² total; per-residue (Å²): 142,80,92,84,90,84,92,81,89,87,79,90,88,83,91,81,90,86,86,90,84,88,91,80,94,74,92,77,82,86,82,77,81,84,74,68,72,54,76,88,65,103,55,37,35,60,42,56,45,78,38,52,62,37,37,41,57,68,90,52,99,62,79,76,73,81,67,63,90,63,82,79,77,74,78,92,61,101,59,71,66,90,80,83,73,70,68,35,69,38,70,81,80,47,69,69,43,39,28,22,36,29,34,32,44,96,44,28,22,76,38,46,62,43,45,28,36,29,33,61,34,96,79,34,78,83,32,68,43,56,41,58,47,78,81,49,52,76,63,58,57,60,93,78,55,46,45,34,39,34,30,56,52,62,98,77,56,64,51,54,69,49,66,69,42,77,51,77,70,93,50,92,92,68,35,26,63,67,69,36,40,53,21,63,64,60,52,74,45,51,52,49,17,52,44,60,66,84,12,37,50,66,35,54,38,26,34,14,43,49,48,80,52,78,71,53,99,58,31,31,40,34,40,29,55,41,40,48,54,30,16,37,39,32,40,29,36,37,27,45,34,37,42,50,63,56,71,93,50,90,54,78,72,49,71,35,60,58,45,71,73,45,63,74,49,71,44,32,50,21,68,59,68,75,44,36,30,42,40,66,38,45,56,79,49,98,70,59,73,61,44,35,33,38,28,67,88,79,44,74,53,77,44,74,70,68,94,55,50,59,24,20,29,47,81,46,55,42,91,72,13,69,43,81,39,82,41,72,83,50,68,52,19,35,33,29,48,74,54,47,79,43,63,59,84,56,55,60,69,58,44,44,72,41,65,60,43,21,34,26,41,42,58,56,66,92,70,52,25,65,45,46,16,56,69,57,78,66,56,58,62,35,34,29,39,43,34,43,60,46,43,68,71,35,29,56,25,57,64,67,54,62,62,80,97,57,70,62,45,60,22,39,24,45,28,57,68,36,35,37,12,48,43,40,36,50,48,49,62,69,29,68,66,34,68,75,39,44,79,57,25,42,42,61,41,26,34,58,53,33,39,72,80,59,54,54,37,90,82,37,64,36,56,27,37,31,10,45,16,44,50,46,41,37,37,40,62,50,24,58,40,63,63,53,72,80,37,55,76,32,78,45,63,52,47,82,48,60,29,85,93,38,38,29,27,58,40,43,33,59,81,41,66,47,41,68,91,43,58,70,61,54,88,44,77,45,48,36,52,30,43,33,36,39,46,29,42,24,26,29,33,39,39,39,16,37,82,11,36,40,29,48,40,68,44,55,15,67,47,65,28,24,32,58,30,26,34,38,63

Foldseek 3Di:
DDDDDDDDDDDDDDDDDDDDDDDDDDDDDDDDDPQLEDDDDPFFFEFEAEWEQAFAAQPDPDPRPPVFPDDDQPPPDPDLDDDDDPRRHIDDDWFFAWKFKWKAAPQFTSDTGFIWTWDADPVGGRDTGTDTDPSHPTHGDDPRMKMKMKPRGDPDQFQADDGGDGHDAPDPAFRFCVNSVRSLLPQDQQLAQQDPVPHVRSRFMWMFIWDWDDDDPSYIYTTTHIATQWEKEKEFEEKEWEDAPQDPDHDDIDMQAWADWDWDDSRHFHDSPVGMTMGTFRQSDPATDWTWDDINVPDIDIDGPHDTGGSHYYYDYDVNGYDYDYDHDDFLWFQALSRDTDGNPDDLVVQLPTRTQFTFLFQDQVLADQLFCVLLVRDFRTKTWGLAFLDFFDFQADALADQPPADAQQFLLSLLVPRCQLVLLVSQCPTPVCVVPVPRRVQSVSQVVCCVVSPHHPSKSRWGFGGSNRVVSCCVRQLVQPVCVVRNPGGHRKDKDFRAPGQSQVSNCVSCVSHPPGDGRDQAKAKEFGSHHNGSFKGWIWIAHRRRIIMTHIDGSRGTHITTIMMTD